Protein AF-A0A9Q8ZBP6-F1 (afdb_monomer)

Solvent-accessible surface area (backbone atoms only — not comparable to full-atom values): 23891 Å² total; per-residue (Å²): 131,89,77,89,81,87,88,83,84,91,75,92,78,80,91,76,84,79,80,87,76,82,74,85,82,90,76,85,66,72,58,62,65,51,47,57,57,50,50,58,61,52,55,64,67,67,64,70,80,72,80,71,87,78,86,87,75,87,77,88,74,91,75,89,80,80,88,88,80,91,82,89,82,82,83,81,88,80,81,90,80,90,80,84,87,80,84,79,86,76,86,84,82,83,89,84,88,78,81,91,85,80,90,79,85,74,82,80,81,85,78,82,85,76,85,79,85,76,89,71,87,77,82,76,79,82,75,80,67,84,52,56,56,62,66,93,54,66,68,51,62,69,72,76,53,54,44,70,64,35,43,58,23,74,45,71,38,59,26,33,42,32,42,71,93,47,71,44,66,77,24,31,42,42,40,44,15,20,54,15,56,48,51,23,52,52,38,64,78,36,34,71,57,48,68,46,74,51,92,59,72,83,62,62,65,68,48,52,39,43,56,54,37,52,49,44,49,50,35,22,71,32,84,63,48,68,63,60,75,76,61,96,44,71,64,58,40,50,48,41,55,41,51,26,51,73,33,56,31,50,79,44,38,45,64,56,50,51,53,50,46,52,45,35,60,75,50,87,74,52,74,67,56,51,51,48,50,49,72,61,44,83,53,95,80,41,66,60,58,54,41,35,39,48,34,54,29,50,34,54,76,67,66,66,54,94,53,60,70,62,51,52,54,52,33,67,78,33,58,67,59,42,53,52,26,52,60,42,39,54,55,48,53,52,52,52,48,54,51,49,55,51,52,50,51,51,52,49,52,52,49,54,50,52,51,50,53,50,46,67,76,37,54,67,61,48,53,52,53,54,49,52,52,54,54,54,63,73,75,105

Structure (mmCIF, N/CA/C/O backbone):
data_AF-A0A9Q8ZBP6-F1
#
_entry.id   AF-A0A9Q8ZBP6-F1
#
loop_
_atom_site.group_PDB
_atom_site.id
_atom_site.type_symbol
_atom_site.label_atom_id
_atom_site.label_alt_id
_atom_site.label_comp_id
_atom_site.label_asym_id
_atom_site.label_entity_id
_atom_site.label_seq_id
_atom_site.pdbx_PDB_ins_code
_atom_site.Cartn_x
_atom_site.Cartn_y
_atom_site.Cartn_z
_atom_site.occupancy
_atom_site.B_iso_or_equiv
_atom_site.auth_seq_id
_atom_site.auth_comp_id
_atom_site.auth_asym_id
_atom_site.auth_atom_id
_atom_site.pdbx_PDB_model_num
ATOM 1 N N . MET A 1 1 ? 41.625 -75.052 -13.061 1.00 50.16 1 MET A N 1
ATOM 2 C CA . MET A 1 1 ? 40.911 -73.951 -12.380 1.00 50.16 1 MET A CA 1
ATOM 3 C C . MET A 1 1 ? 39.817 -73.519 -13.349 1.00 50.16 1 MET A C 1
ATOM 5 O O . MET A 1 1 ? 40.158 -73.075 -14.431 1.00 50.16 1 MET A O 1
ATOM 9 N N . SER A 1 2 ? 38.579 -74.008 -13.202 1.00 38.69 2 SER A N 1
ATOM 10 C CA . SER A 1 2 ? 37.509 -73.368 -12.398 1.00 38.69 2 SER A CA 1
ATOM 11 C C . SER A 1 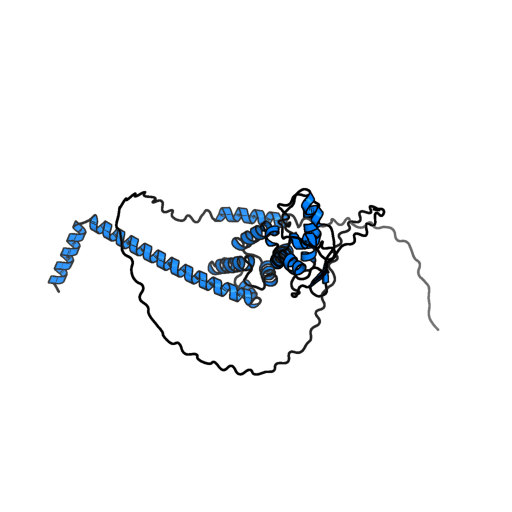2 ? 37.377 -71.894 -12.804 1.00 38.69 2 SER A C 1
ATOM 13 O O . SER A 1 2 ? 38.323 -71.161 -12.558 1.00 38.69 2 SER A O 1
ATOM 15 N N . THR A 1 3 ? 36.335 -71.371 -13.454 1.00 53.00 3 THR A N 1
ATOM 16 C CA . THR A 1 3 ? 34.908 -71.717 -13.664 1.00 53.00 3 THR A CA 1
ATOM 17 C C . THR A 1 3 ? 34.456 -71.039 -14.983 1.00 53.00 3 THR A C 1
ATOM 19 O O . THR A 1 3 ? 34.921 -69.942 -15.265 1.00 53.00 3 THR A O 1
ATOM 22 N N . ASN A 1 4 ? 33.748 -71.708 -15.908 1.00 41.00 4 ASN A N 1
ATOM 23 C CA . ASN A 1 4 ? 32.280 -71.671 -16.133 1.00 41.00 4 ASN A CA 1
ATOM 24 C C . ASN A 1 4 ? 31.641 -70.258 -16.127 1.00 41.00 4 ASN A C 1
ATOM 26 O O . ASN A 1 4 ? 31.905 -69.497 -15.210 1.00 41.00 4 ASN A O 1
ATOM 30 N N . ASN A 1 5 ? 30.697 -69.859 -16.990 1.00 34.94 5 ASN A N 1
ATOM 31 C CA . ASN A 1 5 ? 30.060 -70.434 -18.181 1.00 34.94 5 ASN A CA 1
ATOM 32 C C . ASN A 1 5 ? 29.098 -69.358 -18.763 1.00 34.94 5 ASN A C 1
ATOM 34 O O . ASN A 1 5 ? 28.427 -68.684 -17.989 1.00 34.94 5 ASN A O 1
ATOM 38 N N . THR A 1 6 ? 29.022 -69.281 -20.097 1.00 46.47 6 THR A N 1
ATOM 39 C CA . THR A 1 6 ? 27.926 -68.836 -21.008 1.00 46.47 6 THR A CA 1
ATOM 40 C C . THR A 1 6 ? 27.133 -67.511 -20.856 1.00 46.47 6 THR A C 1
ATOM 42 O O . THR A 1 6 ? 26.648 -67.180 -19.777 1.00 46.47 6 THR A O 1
ATOM 45 N N . PRO A 1 7 ? 26.845 -66.835 -21.998 1.00 50.81 7 PRO A N 1
ATOM 46 C CA . PRO A 1 7 ? 25.902 -65.722 -22.126 1.00 50.81 7 PRO A CA 1
ATOM 47 C C . PRO A 1 7 ? 24.468 -66.227 -22.358 1.00 50.81 7 PRO A C 1
ATOM 49 O O . PRO A 1 7 ? 24.269 -67.229 -23.047 1.00 50.81 7 PRO A O 1
ATOM 52 N N . ASN A 1 8 ? 23.468 -65.529 -21.811 1.00 42.66 8 ASN A N 1
ATOM 53 C CA . ASN A 1 8 ? 22.065 -65.892 -21.992 1.00 42.66 8 ASN A CA 1
ATOM 54 C C . ASN A 1 8 ? 21.344 -64.948 -22.960 1.00 42.66 8 ASN A C 1
ATOM 56 O O . ASN A 1 8 ? 21.582 -63.740 -22.987 1.00 42.66 8 ASN A O 1
ATOM 60 N N . ALA A 1 9 ? 20.497 -65.572 -23.769 1.00 38.78 9 ALA A N 1
ATOM 61 C CA . ALA A 1 9 ? 19.845 -65.053 -24.953 1.00 38.78 9 ALA A CA 1
ATOM 62 C C . ALA A 1 9 ? 18.778 -63.989 -24.654 1.00 38.78 9 ALA A C 1
ATOM 64 O O . ALA A 1 9 ? 18.033 -64.068 -23.679 1.00 38.78 9 ALA A O 1
ATOM 65 N N . PHE A 1 10 ? 18.687 -63.020 -25.563 1.00 42.31 10 PHE A N 1
ATOM 66 C CA . PHE A 1 10 ? 17.629 -62.022 -25.635 1.00 42.31 10 PHE A CA 1
ATOM 67 C C . PHE A 1 10 ? 16.440 -62.615 -26.406 1.00 42.31 10 PHE A C 1
ATOM 69 O O . PHE A 1 10 ? 16.572 -62.963 -27.579 1.00 42.31 10 PHE A O 1
ATOM 76 N N . VAL A 1 11 ? 15.294 -62.745 -25.738 1.00 50.97 11 VAL A N 1
ATOM 77 C CA . VAL A 1 11 ? 13.999 -63.112 -26.331 1.00 50.97 11 VAL A CA 1
ATOM 78 C C . VAL A 1 11 ? 13.114 -61.859 -26.322 1.00 50.97 11 VAL A C 1
ATOM 80 O O . VAL A 1 11 ? 13.022 -61.216 -25.274 1.00 50.97 11 VAL A O 1
ATOM 83 N N . PRO A 1 12 ? 12.461 -61.486 -27.438 1.00 49.25 12 PRO A N 1
ATOM 84 C CA . PRO A 1 12 ? 11.502 -60.389 -27.455 1.00 49.25 12 PRO A CA 1
ATOM 85 C C . PRO A 1 12 ? 10.175 -60.863 -26.850 1.00 49.25 12 PRO A C 1
ATOM 87 O O . PRO A 1 12 ? 9.547 -61.790 -27.355 1.00 49.25 12 PRO A O 1
ATOM 90 N N . GLY A 1 13 ? 9.784 -60.247 -25.734 1.00 43.94 13 GLY A N 1
ATOM 91 C CA . GLY A 1 13 ? 8.498 -60.468 -25.079 1.00 43.94 13 GLY A CA 1
ATOM 92 C C . GLY A 1 13 ? 7.430 -59.528 -25.628 1.00 43.94 13 GLY A C 1
ATOM 93 O O . GLY A 1 13 ? 7.632 -58.315 -25.681 1.00 43.94 13 GLY A O 1
ATOM 94 N N . ASP A 1 14 ? 6.317 -60.134 -26.028 1.00 39.00 14 ASP A N 1
ATOM 95 C CA . ASP A 1 14 ? 5.105 -59.525 -26.557 1.00 39.00 14 ASP A CA 1
ATOM 96 C C . ASP A 1 14 ? 4.492 -58.434 -25.672 1.00 39.00 14 ASP A C 1
ATOM 98 O O . ASP A 1 14 ? 4.567 -58.440 -24.441 1.00 39.00 14 ASP A O 1
ATOM 102 N N . GLY A 1 15 ? 3.845 -57.495 -26.362 1.00 50.19 15 GLY A N 1
ATOM 103 C CA . GLY A 1 15 ? 3.195 -56.325 -25.805 1.00 50.19 15 GLY A CA 1
ATOM 104 C C . GLY A 1 15 ? 2.081 -56.635 -24.808 1.00 50.19 15 GLY A C 1
ATOM 105 O O . GLY A 1 15 ? 1.162 -57.411 -25.064 1.00 50.19 15 GLY A O 1
ATOM 106 N N . VAL A 1 16 ? 2.118 -55.898 -23.701 1.00 46.97 16 VAL A N 1
ATOM 107 C CA . VAL A 1 16 ? 0.971 -55.667 -22.828 1.00 46.97 16 VAL A CA 1
ATOM 108 C C . VAL A 1 16 ? 0.715 -54.165 -22.817 1.00 46.97 16 VAL A C 1
ATOM 110 O O . VAL A 1 16 ? 1.587 -53.366 -22.477 1.00 46.97 16 VAL A O 1
ATOM 113 N N . ALA A 1 17 ? -0.484 -53.791 -23.258 1.00 49.69 17 ALA A N 1
ATOM 114 C CA . ALA A 1 17 ? -0.964 -52.421 -23.292 1.00 49.69 17 ALA A CA 1
ATOM 115 C C . ALA A 1 17 ? -0.986 -51.804 -21.878 1.00 49.69 17 ALA A C 1
ATOM 117 O O . ALA A 1 17 ? -1.470 -52.451 -20.944 1.00 49.69 17 ALA A O 1
ATOM 118 N N . PRO A 1 18 ? -0.516 -50.557 -21.696 1.00 50.72 18 PRO A N 1
ATOM 119 C CA . PRO A 1 18 ? -0.657 -49.864 -20.426 1.00 50.72 18 PRO A CA 1
ATOM 120 C C . PRO A 1 18 ? -2.113 -49.410 -20.207 1.00 50.72 18 PRO A C 1
ATOM 122 O O . PRO A 1 18 ? -2.798 -49.024 -21.161 1.00 50.72 18 PRO A O 1
ATOM 125 N N . PRO A 1 19 ? -2.599 -49.427 -18.955 1.00 47.34 19 PRO A N 1
ATOM 126 C CA . PRO A 1 19 ? -3.931 -48.954 -18.618 1.00 47.34 19 PRO A CA 1
ATOM 127 C C . PRO A 1 19 ? -4.022 -47.440 -18.823 1.00 47.34 19 PRO A C 1
ATOM 129 O O . PRO A 1 19 ? -3.127 -46.681 -18.448 1.00 47.34 19 PRO A O 1
ATOM 132 N N . GLN A 1 20 ? -5.136 -47.006 -19.409 1.00 43.81 20 GLN A N 1
ATOM 133 C CA . GLN A 1 20 ? -5.510 -45.603 -19.526 1.00 43.81 20 GLN A CA 1
ATOM 134 C C . GLN A 1 20 ? -5.638 -44.984 -18.126 1.00 43.81 20 GLN A C 1
ATOM 136 O O . GLN A 1 20 ? -6.633 -45.176 -17.430 1.00 43.81 20 GLN A O 1
ATOM 141 N N . GLY A 1 21 ? -4.610 -44.241 -17.716 1.00 38.22 21 GLY A N 1
ATOM 142 C CA . GLY A 1 21 ? -4.649 -43.375 -16.546 1.00 38.22 21 GLY A CA 1
ATOM 143 C C . GLY A 1 21 ? -5.455 -42.120 -16.863 1.00 38.22 21 GLY A C 1
ATOM 144 O O . GLY A 1 21 ? -5.022 -41.273 -17.641 1.00 38.22 21 GLY A O 1
ATOM 145 N N . GLN A 1 22 ? -6.637 -42.015 -16.261 1.00 44.16 22 GLN A N 1
ATOM 146 C CA . GLN A 1 22 ? -7.421 -40.787 -16.203 1.00 44.16 22 GLN A CA 1
ATOM 147 C C . GLN A 1 22 ? -6.601 -39.709 -15.481 1.00 44.16 22 GLN A C 1
ATOM 149 O O . GLN A 1 22 ? -6.280 -39.846 -14.301 1.00 44.16 22 GLN A O 1
ATOM 154 N N . GLY A 1 23 ? -6.232 -38.655 -16.208 1.00 38.75 23 GLY A N 1
ATOM 155 C CA . GLY A 1 23 ? -5.525 -37.506 -15.652 1.00 38.75 23 GLY A CA 1
ATOM 156 C C . GLY A 1 23 ? -6.420 -36.714 -14.688 1.00 38.75 23 GLY A C 1
ATOM 157 O O . GLY A 1 23 ? -7.595 -36.493 -14.997 1.00 38.75 23 GLY A O 1
ATOM 158 N N . PRO A 1 24 ? -5.906 -36.270 -13.527 1.00 46.50 24 PRO A N 1
ATOM 159 C CA . PRO A 1 24 ? -6.645 -35.376 -12.653 1.00 46.50 24 PRO A CA 1
ATOM 160 C C . PRO A 1 24 ? -6.756 -33.995 -13.306 1.00 46.50 24 PRO A C 1
ATOM 162 O O . PRO A 1 24 ? -5.766 -33.379 -13.696 1.00 46.50 24 PRO A O 1
ATOM 165 N N . GLY A 1 25 ? -8.002 -33.542 -13.437 1.00 42.25 25 GLY A N 1
ATOM 166 C CA . GLY A 1 25 ? -8.377 -32.270 -14.033 1.00 42.25 25 GLY A CA 1
ATOM 167 C C . GLY A 1 25 ? -7.747 -31.077 -13.321 1.00 42.25 25 GLY A C 1
ATOM 168 O O . GLY A 1 25 ? -7.976 -30.818 -12.140 1.00 42.25 25 GLY A O 1
ATOM 169 N N . GLU A 1 26 ? -7.000 -30.308 -14.097 1.00 49.03 26 GLU A N 1
ATOM 170 C CA . GLU A 1 26 ? -6.445 -29.020 -13.728 1.00 49.03 26 GLU A CA 1
ATOM 171 C C . GLU A 1 26 ? -7.551 -27.953 -13.824 1.00 49.03 26 GLU A C 1
ATOM 173 O O . GLU A 1 26 ? -7.734 -27.264 -14.825 1.00 49.03 26 GLU A O 1
ATOM 178 N N . THR A 1 27 ? -8.365 -27.844 -12.772 1.00 51.00 27 THR A N 1
ATOM 179 C CA . THR A 1 27 ? -9.354 -26.764 -12.616 1.00 51.00 27 THR A CA 1
ATOM 180 C C . THR A 1 27 ? -9.261 -26.138 -11.227 1.00 51.00 27 THR A C 1
ATOM 182 O O . THR A 1 27 ? -10.227 -26.137 -10.467 1.00 51.00 27 THR A O 1
ATOM 185 N N . VAL A 1 28 ? -8.101 -25.578 -10.870 1.00 48.50 28 VAL A N 1
ATOM 186 C CA . VAL A 1 28 ? -7.913 -24.840 -9.604 1.00 48.50 28 VAL A CA 1
ATOM 187 C C . VAL A 1 28 ? -7.303 -23.462 -9.864 1.00 48.50 28 VAL A C 1
ATOM 189 O O . VAL A 1 28 ? -6.223 -23.133 -9.407 1.00 48.50 28 VAL A O 1
ATOM 192 N N . SER A 1 29 ? -8.009 -22.621 -10.620 1.00 55.12 29 SER A N 1
ATOM 193 C CA . SER A 1 29 ? -7.663 -21.186 -10.700 1.00 55.12 29 SER A CA 1
ATOM 194 C C . SER A 1 29 ? -8.897 -20.276 -10.793 1.00 55.12 29 SER A C 1
ATOM 196 O O . SER A 1 29 ? -8.942 -19.194 -10.213 1.00 55.12 29 SER A O 1
ATOM 198 N N . LYS A 1 30 ? -10.014 -20.758 -11.360 1.00 47.53 30 LYS A N 1
ATOM 199 C CA . LYS A 1 30 ? -11.288 -20.006 -11.370 1.00 47.53 30 LYS A CA 1
ATOM 200 C C . LYS A 1 30 ? -12.049 -20.030 -10.028 1.00 47.53 30 LYS A C 1
ATOM 202 O O . LYS A 1 30 ? -12.939 -19.209 -9.816 1.00 47.53 30 LYS A O 1
ATOM 207 N N . SER A 1 31 ? -11.694 -20.930 -9.103 1.00 50.94 31 SER A N 1
ATOM 208 C CA . SER A 1 31 ? -12.425 -21.137 -7.838 1.00 50.94 31 SER A CA 1
ATOM 209 C C . SER A 1 31 ? -12.076 -20.111 -6.746 1.00 50.94 31 SER A C 1
ATOM 211 O O . SER A 1 31 ? -12.961 -19.696 -5.999 1.00 50.94 31 SER A O 1
ATOM 213 N N . GLN A 1 32 ? -10.835 -19.608 -6.686 1.00 54.25 32 GLN A N 1
ATOM 214 C CA . GLN A 1 32 ? -10.456 -18.577 -5.706 1.00 54.25 32 GLN A CA 1
ATOM 215 C C . GLN A 1 32 ? -11.082 -17.211 -6.042 1.00 54.25 32 GLN A C 1
ATOM 217 O O . GLN A 1 32 ? -11.765 -16.638 -5.192 1.00 54.25 32 GLN A O 1
ATOM 222 N N . LYS A 1 33 ? -11.027 -16.750 -7.305 1.00 55.41 33 LYS A N 1
ATOM 223 C CA . LYS A 1 33 ? -11.730 -15.521 -7.750 1.00 55.41 33 LYS A CA 1
ATOM 224 C C . LYS A 1 33 ? -13.254 -15.586 -7.541 1.00 55.41 33 LYS A C 1
ATOM 226 O O . LYS A 1 33 ? -13.875 -14.587 -7.172 1.00 55.41 33 LYS A O 1
ATOM 231 N N . ALA A 1 34 ? -13.873 -16.761 -7.709 1.00 54.28 34 ALA A N 1
ATOM 232 C CA . ALA A 1 34 ? -15.298 -16.953 -7.423 1.00 54.28 34 ALA A CA 1
ATOM 233 C C . ALA A 1 34 ? -15.615 -16.952 -5.914 1.00 54.28 34 ALA A C 1
ATOM 235 O O . ALA A 1 34 ? -16.666 -16.446 -5.515 1.00 54.28 34 ALA A O 1
ATOM 236 N N . ARG A 1 35 ? -14.713 -17.465 -5.064 1.00 55.59 35 ARG A N 1
ATOM 237 C CA . ARG A 1 35 ? -14.865 -17.455 -3.599 1.00 55.59 35 ARG A CA 1
ATOM 238 C C . ARG A 1 35 ? -14.760 -16.044 -3.012 1.00 55.59 35 ARG A C 1
ATOM 240 O O . ARG A 1 35 ? -15.611 -15.697 -2.195 1.00 55.59 35 ARG A O 1
ATOM 247 N N . HIS A 1 36 ? -13.846 -15.199 -3.495 1.00 57.47 36 HIS A N 1
ATOM 248 C CA . HIS A 1 36 ? -13.751 -13.804 -3.032 1.00 57.47 36 HIS A CA 1
ATOM 249 C C . HIS A 1 36 ? -14.981 -12.963 -3.428 1.00 57.47 36 HIS A C 1
ATOM 251 O O . HIS A 1 36 ? -15.524 -12.239 -2.592 1.00 57.47 36 HIS A O 1
ATOM 257 N N . ARG A 1 37 ? -15.539 -13.143 -4.639 1.00 57.62 37 ARG A N 1
ATOM 258 C CA . ARG A 1 37 ? -16.813 -12.492 -5.025 1.00 57.62 37 ARG A CA 1
ATOM 259 C C . ARG A 1 37 ? -18.026 -12.990 -4.225 1.00 57.62 37 ARG A C 1
ATOM 261 O O . ARG A 1 37 ? -18.941 -12.210 -3.962 1.00 57.62 37 ARG A O 1
ATOM 268 N N . LYS A 1 38 ? -18.061 -14.268 -3.820 1.00 54.38 38 LYS A N 1
ATOM 269 C CA . LYS A 1 38 ? -19.171 -14.832 -3.023 1.00 54.38 38 LYS A CA 1
ATOM 270 C C . LYS A 1 38 ? -19.095 -14.438 -1.541 1.00 54.38 38 LYS A C 1
ATOM 272 O O . LYS A 1 38 ? -20.142 -14.259 -0.923 1.00 54.38 38 LYS A O 1
ATOM 277 N N . ALA A 1 39 ? -17.894 -14.256 -0.990 1.00 52.53 39 ALA A N 1
ATOM 278 C CA . ALA A 1 39 ? -17.697 -13.763 0.375 1.00 52.53 39 ALA A CA 1
ATOM 279 C C . ALA A 1 39 ? -18.142 -12.295 0.528 1.00 52.53 39 ALA A C 1
ATOM 281 O O . ALA A 1 39 ? -18.839 -11.978 1.490 1.00 52.53 39 ALA A O 1
ATOM 282 N N . ALA A 1 40 ? -17.861 -11.438 -0.463 1.00 52.91 40 ALA A N 1
ATOM 283 C CA . ALA A 1 40 ? -18.321 -10.046 -0.469 1.00 52.91 40 ALA A CA 1
ATOM 284 C C . ALA A 1 40 ? -19.861 -9.930 -0.473 1.00 52.91 40 ALA A C 1
ATOM 286 O O . ALA A 1 40 ? -20.426 -9.201 0.337 1.00 52.91 40 ALA A O 1
ATOM 287 N N . LYS A 1 41 ? -20.560 -10.732 -1.295 1.00 54.56 41 LYS A N 1
ATOM 288 C CA . LYS A 1 41 ? -22.038 -10.760 -1.309 1.00 54.56 41 LYS A CA 1
ATOM 289 C C . LYS A 1 41 ? -22.667 -11.355 -0.043 1.00 54.56 41 LYS A C 1
ATOM 291 O O . LYS A 1 41 ? -23.788 -10.999 0.300 1.00 54.56 41 LYS A O 1
ATOM 296 N N . LYS A 1 42 ? -21.983 -12.272 0.654 1.00 52.69 42 LYS A N 1
ATOM 297 C CA . LYS A 1 42 ? -22.499 -12.863 1.903 1.00 52.69 42 LYS A CA 1
ATOM 298 C C . LYS A 1 42 ? -22.308 -11.930 3.107 1.00 52.69 42 LYS A C 1
ATOM 300 O O . LYS A 1 42 ? -23.133 -11.957 4.015 1.00 52.69 42 LYS A O 1
ATOM 305 N N . ALA A 1 43 ? -21.277 -11.083 3.096 1.00 50.66 43 ALA A N 1
ATOM 306 C CA . ALA A 1 43 ? -21.063 -10.067 4.125 1.00 50.66 43 ALA A CA 1
ATOM 307 C C . ALA A 1 43 ? -22.101 -8.925 4.067 1.00 50.66 43 ALA A C 1
ATOM 309 O O . ALA A 1 43 ? -22.505 -8.430 5.115 1.00 50.66 43 ALA A O 1
ATOM 310 N N . GLU A 1 44 ? -22.608 -8.567 2.880 1.00 50.41 44 GLU A N 1
ATOM 311 C CA . GLU A 1 44 ? -23.711 -7.594 2.745 1.00 50.41 44 GLU A CA 1
ATOM 312 C C . GLU A 1 44 ? -25.044 -8.107 3.319 1.00 50.41 44 GLU A C 1
ATOM 314 O O . GLU A 1 44 ? -25.827 -7.319 3.841 1.00 50.41 44 GLU A O 1
ATOM 319 N N . GLY A 1 45 ? -25.292 -9.423 3.300 1.00 44.38 45 GLY A N 1
ATOM 320 C CA . GLY A 1 45 ? -26.528 -10.013 3.833 1.00 44.38 45 GLY A CA 1
ATOM 321 C C . GLY A 1 45 ? -26.586 -10.134 5.362 1.00 44.38 45 GLY A C 1
ATOM 322 O O . GLY A 1 45 ? -27.674 -10.218 5.919 1.00 44.38 45 GLY A O 1
ATOM 323 N N . LEU A 1 46 ? -25.440 -10.129 6.053 1.00 47.19 46 LEU A N 1
ATOM 324 C CA . L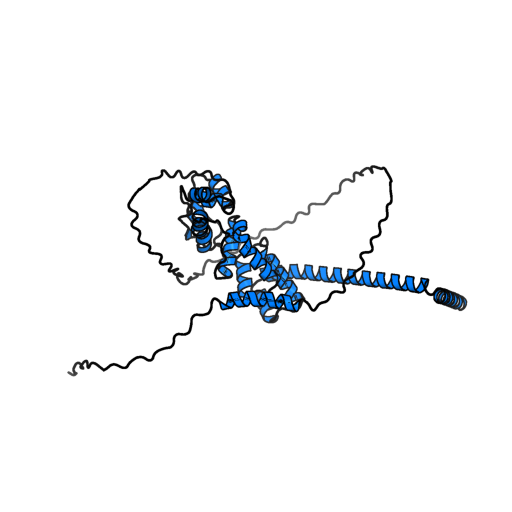EU A 1 46 ? -25.356 -10.279 7.518 1.00 47.19 46 LEU A CA 1
ATOM 325 C C . LEU A 1 46 ? -25.236 -8.944 8.272 1.00 47.19 46 LEU A C 1
ATOM 327 O O . LEU A 1 46 ? -25.325 -8.925 9.496 1.00 47.19 46 LEU A O 1
ATOM 331 N N . ALA A 1 47 ? -25.073 -7.826 7.560 1.00 44.62 47 ALA A N 1
ATOM 332 C CA . ALA A 1 47 ? -25.060 -6.486 8.150 1.00 44.62 47 ALA A CA 1
ATOM 333 C C . ALA A 1 47 ? -26.463 -5.854 8.280 1.00 44.62 47 ALA A C 1
ATOM 335 O O . ALA A 1 47 ? -26.584 -4.766 8.838 1.00 44.62 47 ALA A O 1
ATOM 336 N N . ALA A 1 48 ? -27.516 -6.520 7.792 1.00 46.78 48 ALA A N 1
ATOM 337 C CA . ALA A 1 48 ? -28.882 -5.990 7.789 1.00 46.78 48 ALA A CA 1
ATOM 338 C C . ALA A 1 48 ? -29.659 -6.192 9.110 1.00 46.78 48 ALA A C 1
ATOM 340 O O . ALA A 1 48 ? -30.713 -5.587 9.270 1.00 46.78 48 ALA A O 1
ATOM 341 N N . ASP A 1 49 ? -29.143 -6.976 10.068 1.00 42.25 49 ASP A N 1
ATOM 342 C CA . ASP A 1 49 ? -29.885 -7.371 11.286 1.00 42.25 49 ASP A CA 1
ATOM 343 C C . ASP A 1 49 ? -29.437 -6.676 12.586 1.00 42.25 49 ASP A C 1
ATOM 345 O O . ASP A 1 49 ? -29.860 -7.034 13.685 1.00 42.25 49 ASP A O 1
ATOM 349 N N . VAL A 1 50 ? -28.615 -5.627 12.493 1.00 47.97 50 VAL A N 1
ATOM 350 C CA . VAL A 1 50 ? -28.354 -4.725 13.628 1.00 47.97 50 VAL A CA 1
ATOM 351 C C . VAL A 1 50 ? -29.013 -3.387 13.328 1.00 47.97 50 VAL A C 1
ATOM 353 O O . VAL A 1 50 ? -28.364 -2.416 12.948 1.00 47.97 50 VAL A O 1
ATOM 356 N N . ALA A 1 51 ? -30.337 -3.365 13.472 1.00 40.56 51 ALA A N 1
ATOM 357 C CA . ALA A 1 51 ? -31.130 -2.148 13.443 1.00 40.56 51 ALA A CA 1
ATOM 358 C C . ALA A 1 51 ? -30.695 -1.224 14.595 1.00 40.56 51 ALA A C 1
ATOM 360 O O . ALA A 1 51 ? -31.009 -1.451 15.766 1.00 40.56 51 ALA A O 1
ATOM 361 N N . GLU A 1 52 ? -29.935 -0.181 14.261 1.00 50.28 52 GLU A N 1
ATOM 362 C CA . GLU A 1 52 ? -29.765 0.981 15.125 1.00 50.28 52 GLU A CA 1
ATOM 363 C C . GLU A 1 52 ? -31.121 1.702 15.263 1.00 50.28 52 GLU A C 1
ATOM 365 O O . GLU A 1 52 ? -31.839 1.844 14.270 1.00 50.28 52 GLU A O 1
ATOM 370 N N . PRO A 1 53 ? -31.512 2.173 16.461 1.00 47.19 53 PRO A N 1
ATOM 371 C CA . PRO A 1 53 ? -32.688 3.020 16.594 1.00 47.19 53 PRO A CA 1
ATOM 372 C C . PRO A 1 53 ? -32.411 4.359 15.901 1.00 47.19 53 PRO A C 1
ATOM 374 O O . PRO A 1 53 ? -31.612 5.164 16.379 1.00 47.19 53 PRO A O 1
ATOM 377 N N . GLY A 1 54 ? -33.053 4.567 14.751 1.00 39.03 54 GLY A N 1
ATOM 378 C CA . GLY A 1 54 ? -33.035 5.827 14.019 1.00 39.03 54 GLY A CA 1
ATOM 379 C C . GLY A 1 54 ? -33.771 6.919 14.794 1.00 39.03 54 GLY A C 1
ATOM 380 O O . GLY A 1 54 ? -34.991 6.870 14.938 1.00 39.03 54 GLY A O 1
ATOM 381 N N . ASP A 1 55 ? -33.021 7.912 15.272 1.00 42.72 55 ASP A N 1
ATOM 382 C CA . ASP A 1 55 ? -33.543 9.196 15.743 1.00 42.72 55 ASP A CA 1
ATOM 383 C C . ASP A 1 55 ? -34.010 10.009 14.515 1.00 42.72 55 ASP A C 1
ATOM 385 O O . ASP A 1 55 ? -33.238 10.738 13.892 1.00 42.72 55 ASP A O 1
ATOM 389 N N . ASN A 1 56 ? -35.285 9.862 14.146 1.00 47.50 56 ASN A N 1
ATOM 390 C CA . ASN A 1 56 ? -35.984 10.790 13.256 1.00 47.50 56 ASN A CA 1
ATOM 391 C C . ASN A 1 56 ? -36.536 11.948 14.100 1.00 47.50 56 ASN A C 1
ATOM 393 O O . ASN A 1 56 ? -37.659 11.875 14.590 1.00 47.50 56 ASN A O 1
ATOM 397 N N . ASP A 1 57 ? -35.761 13.019 14.261 1.00 44.69 57 ASP A N 1
ATOM 398 C CA . ASP A 1 57 ? -36.297 14.309 14.712 1.00 44.69 57 ASP A CA 1
ATOM 399 C C . ASP A 1 57 ? -35.553 15.462 14.024 1.00 44.69 57 ASP A C 1
ATOM 401 O O . ASP A 1 57 ? -34.630 16.073 14.559 1.00 44.69 57 ASP A O 1
ATOM 405 N N . THR A 1 58 ? -35.922 15.720 12.765 1.00 42.56 58 THR A N 1
ATOM 406 C CA . THR A 1 58 ? -35.514 16.936 12.047 1.00 42.56 58 THR A CA 1
ATOM 407 C C . THR A 1 58 ? -36.629 17.970 12.172 1.00 42.56 58 THR A C 1
ATOM 409 O O . THR A 1 58 ? -37.359 18.255 11.225 1.00 42.56 58 THR A O 1
ATOM 412 N N . GLY A 1 59 ? -36.774 18.528 13.373 1.00 44.09 59 GLY A N 1
ATOM 413 C CA . GLY A 1 59 ? -37.559 19.732 13.609 1.00 44.09 59 GLY A CA 1
ATOM 414 C C . GLY A 1 59 ? -36.818 20.965 13.094 1.00 44.09 59 GLY A C 1
ATOM 415 O O . GLY A 1 59 ? -35.905 21.476 13.742 1.00 44.09 59 GLY A O 1
ATOM 416 N N . GLN A 1 60 ? -37.223 21.465 11.925 1.00 48.28 60 GLN A N 1
ATOM 417 C CA . GLN A 1 60 ? -36.878 22.805 11.456 1.00 48.28 60 GLN A CA 1
ATOM 418 C C . GLN A 1 60 ? -37.351 23.846 12.481 1.00 48.28 60 GLN A C 1
ATOM 420 O O . GLN A 1 60 ? -38.548 24.084 12.632 1.00 48.28 60 GLN A O 1
ATOM 425 N N . LYS A 1 61 ? -36.412 24.517 13.152 1.00 50.12 61 LYS A N 1
ATOM 426 C CA . LYS A 1 61 ? -36.685 25.764 13.874 1.00 50.12 61 LYS A CA 1
ATOM 427 C C . LYS A 1 61 ? -35.768 26.855 13.339 1.00 50.12 61 LYS A C 1
ATOM 429 O O . LYS A 1 61 ? -34.614 26.984 13.735 1.00 50.12 61 LYS A O 1
ATOM 434 N N . GLN A 1 62 ? -36.308 27.628 12.400 1.00 50.97 62 GLN A N 1
ATOM 435 C CA . GLN A 1 62 ? -35.812 28.960 12.087 1.00 50.97 62 GLN A CA 1
ATOM 436 C C . GLN A 1 62 ? -35.993 29.831 13.334 1.00 50.97 62 GLN A C 1
ATOM 438 O O . GLN A 1 62 ? -37.116 30.037 13.787 1.00 50.97 62 GLN A O 1
ATOM 443 N N . MET A 1 63 ? -34.903 30.371 13.874 1.00 49.38 63 MET A N 1
ATOM 444 C CA . MET A 1 63 ? -34.967 31.601 14.654 1.00 49.38 63 MET A CA 1
ATOM 445 C C . MET A 1 63 ? -33.922 32.573 14.132 1.00 49.38 63 MET A C 1
ATOM 447 O O . MET A 1 63 ? -32.718 32.332 14.171 1.00 49.38 63 MET A O 1
ATOM 451 N N . GLN A 1 64 ? -34.453 33.671 13.610 1.00 48.81 64 GLN A N 1
ATOM 452 C CA . GLN A 1 64 ? -33.767 34.924 13.381 1.00 48.81 64 GLN A CA 1
ATOM 453 C C . GLN A 1 64 ? -33.411 35.532 14.741 1.00 48.81 64 GLN A C 1
ATOM 455 O O . GLN A 1 64 ? -34.293 35.692 15.580 1.00 48.81 64 GLN A O 1
ATOM 460 N N . THR A 1 65 ? -32.164 35.954 14.924 1.00 44.78 65 THR A N 1
ATOM 461 C CA . THR A 1 65 ? -31.846 37.063 15.831 1.00 44.78 65 THR A CA 1
ATOM 462 C C . THR A 1 65 ? -30.732 37.898 15.227 1.00 44.78 65 THR A C 1
ATOM 464 O O . THR A 1 65 ? -29.658 37.399 14.890 1.00 44.78 65 THR A O 1
ATOM 467 N N . ALA A 1 66 ? -31.048 39.176 15.068 1.00 44.84 66 ALA A N 1
ATOM 468 C CA . ALA A 1 66 ? -30.193 40.233 14.578 1.00 44.84 66 ALA A CA 1
ATOM 469 C C . ALA A 1 66 ? -29.139 40.662 15.614 1.00 44.84 66 ALA A C 1
ATOM 471 O O . ALA A 1 66 ? -29.374 40.597 16.815 1.00 44.84 66 ALA A O 1
ATOM 472 N N . GLY A 1 67 ? -28.025 41.183 15.094 1.00 41.47 67 GLY A N 1
ATOM 473 C CA . GLY A 1 67 ? -27.351 42.389 15.582 1.00 41.47 67 GLY A CA 1
ATOM 474 C C . GLY A 1 67 ? -26.751 42.390 16.990 1.00 41.47 67 GLY A C 1
ATOM 475 O O . GLY A 1 67 ? -27.448 42.622 17.971 1.00 41.47 67 GLY A O 1
ATOM 476 N N . SER A 1 68 ? -25.419 42.363 17.073 1.00 42.34 68 SER A N 1
ATOM 477 C CA . SER A 1 68 ? -24.691 43.314 17.926 1.00 42.34 68 SER A CA 1
ATOM 478 C C . SER A 1 68 ? -23.221 43.416 17.550 1.00 42.34 68 SER A C 1
ATOM 480 O O . SER A 1 68 ? -22.558 42.442 17.203 1.00 42.34 68 SER A O 1
ATOM 482 N N . ALA A 1 69 ? -22.759 44.657 17.589 1.00 42.81 69 ALA A N 1
ATOM 483 C CA . ALA A 1 69 ? -21.481 45.138 17.119 1.00 42.81 69 ALA A CA 1
ATOM 484 C C . ALA A 1 69 ? -20.423 45.182 18.240 1.00 42.81 69 ALA A C 1
ATOM 486 O O . ALA A 1 69 ? -20.757 45.279 19.416 1.00 42.81 69 ALA A O 1
ATOM 487 N N . LEU A 1 70 ? -19.156 45.231 17.807 1.00 39.97 70 LEU A N 1
ATOM 488 C CA . LEU A 1 70 ? -17.983 45.831 18.466 1.00 39.97 70 LEU A CA 1
ATOM 489 C C . LEU A 1 70 ? -17.502 45.252 19.815 1.00 39.97 70 LEU A C 1
ATOM 491 O O . LEU A 1 70 ? -18.075 45.516 20.867 1.00 39.97 70 LEU A O 1
ATOM 495 N N . LYS A 1 71 ? -16.291 44.670 19.798 1.00 41.19 71 LYS A N 1
ATOM 496 C CA . LYS A 1 71 ? -15.087 45.241 20.452 1.00 41.19 71 LYS A CA 1
ATOM 497 C C . LYS A 1 71 ? -13.821 44.415 20.137 1.00 41.19 71 LYS A C 1
ATOM 499 O O . LYS A 1 71 ? -13.892 43.189 20.142 1.00 41.19 71 LYS A O 1
ATOM 504 N N . PRO A 1 72 ? -12.661 45.057 19.893 1.00 48.53 72 PRO A N 1
ATOM 505 C CA . PRO A 1 72 ? -11.372 44.380 19.786 1.00 48.53 72 PRO A CA 1
ATOM 506 C C . PRO A 1 72 ? -10.735 44.218 21.175 1.00 48.53 72 PRO A C 1
ATOM 508 O O . PRO A 1 72 ? -10.491 45.202 21.874 1.00 48.53 72 PRO A O 1
ATOM 511 N N . THR A 1 73 ? -10.452 42.978 21.571 1.00 44.09 73 THR A N 1
ATOM 512 C CA . THR A 1 73 ? -9.768 42.670 22.835 1.00 44.09 73 THR A CA 1
ATOM 513 C C . THR A 1 73 ? -8.264 42.549 22.602 1.00 44.09 73 THR A C 1
ATOM 515 O O . THR A 1 73 ? -7.800 41.754 21.784 1.00 44.09 73 THR A O 1
ATOM 518 N N . GLN A 1 74 ? -7.516 43.373 23.335 1.00 39.91 74 GLN A N 1
ATOM 519 C CA . GLN A 1 74 ? -6.059 43.395 23.424 1.00 39.91 74 GLN A CA 1
ATOM 520 C C . GLN A 1 74 ? -5.503 42.051 23.928 1.00 39.91 74 GLN A C 1
ATOM 522 O O . GLN A 1 74 ? -6.025 41.464 24.875 1.00 39.91 74 GLN A O 1
ATOM 527 N N . LYS A 1 75 ? -4.410 41.589 23.309 1.00 49.12 75 LYS A N 1
ATOM 528 C CA . LYS A 1 75 ? -3.582 40.476 23.798 1.00 49.12 75 LYS A CA 1
ATOM 529 C C . LYS A 1 75 ? -2.681 40.960 24.943 1.00 49.12 75 LYS A C 1
ATOM 531 O O . LYS A 1 75 ? -1.940 41.919 24.723 1.00 49.12 75 LYS A O 1
ATOM 536 N N . PRO A 1 76 ? -2.649 40.285 26.102 1.00 48.47 76 PRO A N 1
ATOM 537 C CA . PRO A 1 76 ? -1.584 40.473 27.072 1.00 48.47 76 PRO A CA 1
ATOM 538 C C . PRO A 1 76 ? -0.336 39.679 26.666 1.00 48.47 76 PRO A C 1
ATOM 540 O O . PRO A 1 76 ? -0.399 38.506 26.291 1.00 48.47 76 PRO A O 1
ATOM 543 N N . GLN A 1 77 ? 0.805 40.360 26.749 1.00 47.16 77 GLN A N 1
ATOM 544 C CA . GLN A 1 77 ? 2.135 39.770 26.798 1.00 47.16 77 GLN A CA 1
ATOM 545 C C . GLN A 1 77 ? 2.292 39.030 28.132 1.00 47.16 77 GLN A C 1
ATOM 547 O O . GLN A 1 77 ? 2.128 39.633 29.189 1.00 47.16 77 GLN A O 1
ATOM 552 N N . HIS A 1 78 ? 2.653 37.748 28.088 1.00 45.91 78 HIS A N 1
ATOM 553 C CA . HIS A 1 78 ? 3.239 37.056 29.232 1.00 45.91 78 HIS A CA 1
ATOM 554 C C . HIS A 1 78 ? 4.583 36.466 28.829 1.00 45.91 78 HIS A C 1
ATOM 556 O O . HIS A 1 78 ? 4.700 35.743 27.840 1.00 45.91 78 HIS A O 1
ATOM 562 N N . GLY A 1 79 ? 5.595 36.870 29.590 1.00 34.84 79 GLY A N 1
ATOM 563 C CA . GLY A 1 79 ? 6.969 36.451 29.444 1.00 34.84 79 GLY A CA 1
ATOM 564 C C . GLY A 1 79 ? 7.275 35.098 30.079 1.00 34.84 79 GLY A C 1
ATOM 565 O O . GLY A 1 79 ? 6.590 34.618 30.975 1.00 34.84 79 GLY A O 1
ATOM 566 N N . ASN A 1 80 ? 8.367 34.542 29.568 1.00 39.38 80 ASN A N 1
ATOM 567 C CA . ASN A 1 80 ? 9.543 34.086 30.300 1.00 39.38 80 ASN A CA 1
ATOM 568 C C . ASN A 1 80 ? 9.349 33.191 31.541 1.00 39.38 80 ASN A C 1
ATOM 570 O O . ASN A 1 80 ? 9.152 33.658 32.658 1.00 39.38 80 ASN A O 1
ATOM 574 N N . SER A 1 81 ? 9.560 31.895 31.336 1.00 38.97 81 SER A N 1
ATOM 575 C CA . SER A 1 81 ? 10.236 30.964 32.255 1.00 38.97 81 SER A CA 1
ATOM 576 C C . SER A 1 81 ? 10.683 29.793 31.366 1.00 38.97 81 SER A C 1
ATOM 578 O O . SER A 1 81 ? 9.884 29.237 30.626 1.00 38.97 81 SER A O 1
ATOM 580 N N . GLY A 1 82 ? 11.971 29.513 31.181 1.00 38.38 82 GLY A N 1
ATOM 581 C CA . GLY A 1 82 ? 12.927 29.203 32.235 1.00 38.38 82 GLY A CA 1
ATOM 582 C C . GLY A 1 82 ? 12.803 27.713 32.549 1.00 38.38 82 GLY A C 1
ATOM 583 O O . GLY A 1 82 ? 12.290 27.368 33.605 1.00 38.38 82 GLY A O 1
ATOM 584 N N . VAL A 1 83 ? 13.192 26.843 31.608 1.00 39.91 83 VAL A N 1
ATOM 585 C CA . VAL A 1 83 ? 13.238 25.392 31.834 1.00 39.91 83 VAL A CA 1
ATOM 586 C C . VAL A 1 83 ? 14.660 24.909 31.607 1.00 39.91 83 VAL A C 1
ATOM 588 O O . VAL A 1 83 ? 15.229 25.051 30.526 1.00 39.91 83 VAL A O 1
ATOM 591 N N . SER A 1 84 ? 15.202 24.401 32.705 1.00 38.69 84 SER A N 1
ATOM 592 C CA . SER A 1 84 ? 16.527 23.854 32.916 1.00 38.69 84 SER A CA 1
ATOM 593 C C . SER A 1 84 ? 16.886 22.758 31.918 1.00 38.69 84 SER A C 1
ATOM 595 O O . SER A 1 84 ? 16.133 21.812 31.699 1.00 38.69 84 SER A O 1
ATOM 597 N N . SER A 1 85 ? 18.083 22.880 31.356 1.00 37.44 85 SER A N 1
ATOM 598 C CA . SER A 1 85 ? 18.790 21.826 30.643 1.00 37.44 85 SER A CA 1
ATOM 599 C C . SER A 1 85 ? 19.392 20.845 31.654 1.00 37.44 85 SER A C 1
ATOM 601 O O . SER A 1 85 ? 20.432 21.134 32.245 1.00 37.44 85 SER A O 1
ATOM 603 N N . GLU A 1 86 ? 18.743 19.699 31.857 1.00 37.94 86 GLU A N 1
ATOM 604 C CA . GLU A 1 86 ? 19.374 18.532 32.477 1.00 37.94 86 GLU A CA 1
ATOM 605 C C . GLU A 1 86 ? 20.179 17.773 31.418 1.00 37.94 86 GLU A C 1
ATOM 607 O O . GLU A 1 86 ? 19.656 17.198 30.465 1.00 37.94 86 GLU A O 1
ATOM 612 N N . SER A 1 87 ? 21.492 17.830 31.596 1.00 37.62 87 SER A N 1
ATOM 613 C CA . SER A 1 87 ? 22.511 17.055 30.906 1.00 37.62 87 SER A CA 1
ATOM 614 C C . SER A 1 87 ? 22.459 15.592 31.353 1.00 37.62 87 SER A C 1
ATOM 616 O O . SER A 1 87 ? 22.871 15.265 32.466 1.00 37.62 87 SER A O 1
ATOM 618 N N . LEU A 1 88 ? 21.979 14.714 30.472 1.00 39.50 88 LEU A N 1
ATOM 619 C CA . LEU A 1 88 ? 22.109 13.264 30.600 1.00 39.50 88 LEU A CA 1
ATOM 620 C C . LEU A 1 88 ? 23.421 12.820 29.945 1.00 39.50 88 LEU A C 1
ATOM 622 O O . LEU A 1 88 ? 23.556 12.808 28.723 1.00 39.50 88 LEU A O 1
ATOM 626 N N . ASN A 1 89 ? 24.382 12.465 30.795 1.00 39.81 89 ASN A N 1
ATOM 627 C CA . ASN A 1 89 ? 25.559 11.689 30.429 1.00 39.81 89 ASN A CA 1
ATOM 628 C C . ASN A 1 89 ? 25.105 10.299 29.970 1.00 39.81 89 ASN A C 1
ATOM 630 O O . ASN A 1 89 ? 24.401 9.602 30.698 1.00 39.81 89 ASN A O 1
ATOM 634 N N . THR A 1 90 ? 25.514 9.884 28.776 1.00 36.28 90 THR A N 1
ATOM 635 C CA . THR A 1 90 ? 25.454 8.482 28.354 1.00 36.28 90 THR A CA 1
ATOM 636 C C . THR A 1 90 ? 26.874 8.070 28.005 1.00 36.28 90 THR A C 1
ATOM 638 O O . THR A 1 90 ? 27.414 8.470 26.975 1.00 36.28 90 THR A O 1
ATOM 641 N N . GLU A 1 91 ? 27.493 7.344 28.934 1.00 42.50 91 GLU A N 1
ATOM 642 C CA . GLU A 1 91 ? 28.741 6.621 28.722 1.00 42.50 91 GLU A CA 1
ATOM 643 C C . GLU A 1 91 ? 28.529 5.601 27.600 1.00 42.50 91 GLU A C 1
ATOM 645 O O . GLU A 1 91 ? 27.602 4.792 27.633 1.00 42.50 91 GLU A O 1
ATOM 650 N N . ALA A 1 92 ? 29.370 5.693 26.574 1.00 36.41 92 ALA A N 1
ATOM 651 C CA . ALA A 1 92 ? 29.467 4.709 25.515 1.00 36.41 92 ALA A CA 1
ATOM 652 C C . ALA A 1 92 ? 30.461 3.632 25.959 1.00 36.41 92 ALA A C 1
ATOM 654 O O . ALA A 1 92 ? 31.658 3.901 26.050 1.00 36.41 92 ALA A O 1
ATOM 655 N N . ASP A 1 93 ? 29.953 2.432 26.221 1.00 39.66 93 ASP A N 1
ATOM 656 C CA . ASP A 1 93 ? 30.762 1.223 26.344 1.00 39.66 93 ASP A CA 1
ATOM 657 C C . ASP A 1 93 ? 30.861 0.567 24.953 1.00 39.66 93 ASP A C 1
ATOM 659 O O . ASP A 1 93 ? 29.827 0.361 24.302 1.00 39.66 93 ASP A O 1
ATOM 663 N N . PRO A 1 94 ? 32.069 0.310 24.423 1.00 53.03 94 PRO A N 1
ATOM 664 C CA . PRO A 1 94 ? 32.240 -0.366 23.153 1.00 53.03 94 PRO A CA 1
ATOM 665 C C . PRO A 1 94 ? 32.336 -1.880 23.365 1.00 53.03 94 PRO A C 1
ATOM 667 O O . PRO A 1 94 ? 32.708 -2.360 24.431 1.00 53.03 94 PRO A O 1
ATOM 670 N N . THR A 1 95 ? 32.191 -2.610 22.260 1.00 39.84 95 THR A N 1
ATOM 671 C CA . THR A 1 95 ? 32.597 -4.013 22.058 1.00 39.84 95 THR A CA 1
ATOM 672 C C . THR A 1 95 ? 31.486 -5.047 22.236 1.00 39.84 95 THR A C 1
ATOM 674 O O . THR A 1 95 ? 31.327 -5.638 23.292 1.00 39.84 95 THR A O 1
ATOM 677 N N . GLU A 1 96 ? 30.833 -5.402 21.128 1.00 38.22 96 GLU A N 1
ATOM 678 C CA . GLU A 1 96 ? 30.497 -6.808 20.898 1.00 38.22 96 GLU A CA 1
ATOM 679 C C . GLU A 1 96 ? 30.719 -7.174 19.427 1.00 38.22 96 GLU A C 1
ATOM 681 O O . GLU A 1 96 ? 30.152 -6.602 18.495 1.00 38.22 96 GLU A O 1
ATOM 686 N N . VAL A 1 97 ? 31.653 -8.104 19.249 1.00 44.88 97 VAL A N 1
ATOM 687 C CA . VAL A 1 97 ? 32.085 -8.705 17.992 1.00 44.88 97 VAL A CA 1
ATOM 688 C C . VAL A 1 97 ? 31.061 -9.776 17.627 1.00 44.88 97 VAL A C 1
ATOM 690 O O . VAL A 1 97 ? 30.965 -10.787 18.317 1.00 44.88 97 VAL A O 1
ATOM 693 N N . ILE A 1 98 ? 30.306 -9.579 16.545 1.00 38.22 98 ILE A N 1
ATOM 694 C CA . ILE A 1 98 ? 29.398 -10.606 16.017 1.00 38.22 98 ILE A CA 1
ATOM 695 C C . ILE A 1 98 ? 30.140 -11.403 14.931 1.00 38.22 98 ILE A C 1
ATOM 697 O O . ILE A 1 98 ? 30.593 -10.806 13.949 1.00 38.22 98 ILE A O 1
ATOM 701 N N . PRO A 1 99 ? 30.279 -12.734 15.070 1.00 47.09 99 PRO A N 1
ATOM 702 C CA . PRO A 1 99 ? 30.923 -13.563 14.065 1.00 47.09 99 PRO A CA 1
ATOM 703 C C . PRO A 1 99 ? 30.018 -13.765 12.842 1.00 47.09 99 PRO A C 1
ATOM 705 O O . PRO A 1 99 ? 28.852 -14.145 12.951 1.00 47.09 99 PRO A O 1
ATOM 708 N N . LEU A 1 100 ? 30.606 -13.557 11.659 1.00 44.62 100 LEU A N 1
ATOM 709 C CA . LEU A 1 100 ? 30.127 -14.104 10.392 1.00 44.62 100 LEU A CA 1
ATOM 710 C C . LEU A 1 100 ? 29.992 -15.624 10.519 1.00 44.62 100 LEU A C 1
ATOM 712 O O . LEU A 1 100 ? 30.983 -16.273 10.851 1.00 44.62 100 LEU A O 1
ATOM 716 N N . SER A 1 101 ? 28.825 -16.176 10.178 1.00 45.44 101 SER A N 1
ATOM 717 C CA . SER A 1 101 ? 28.656 -17.405 9.379 1.00 45.44 101 SER A CA 1
ATOM 718 C C . SER A 1 101 ? 27.185 -17.824 9.346 1.00 45.44 101 SER A C 1
ATOM 720 O O . SER A 1 101 ? 26.612 -18.192 10.366 1.00 45.44 101 SER A O 1
ATOM 722 N N . SER A 1 102 ? 26.578 -17.824 8.163 1.00 39.91 102 SER A N 1
ATOM 723 C CA . SER A 1 102 ? 25.706 -18.924 7.725 1.00 39.91 102 SER A CA 1
ATOM 724 C C . SER A 1 102 ? 25.368 -18.745 6.249 1.00 39.91 102 SER A C 1
ATOM 726 O O . SER A 1 102 ? 24.695 -17.807 5.825 1.00 39.91 102 SER A O 1
ATOM 728 N N . GLU A 1 103 ? 25.908 -19.666 5.463 1.00 43.69 103 GLU A N 1
ATOM 729 C CA . GLU A 1 103 ? 25.585 -19.895 4.065 1.00 43.69 103 GLU A CA 1
ATOM 730 C C . GLU A 1 103 ? 24.100 -20.267 3.961 1.00 43.69 103 GLU A C 1
ATOM 732 O O . GLU A 1 103 ? 23.679 -21.329 4.421 1.00 43.69 103 GLU A O 1
ATOM 737 N N . SER A 1 104 ? 23.288 -19.390 3.366 1.00 39.03 104 SER A N 1
ATOM 738 C CA . SER A 1 104 ? 21.942 -19.756 2.926 1.00 39.03 104 SER A CA 1
ATOM 739 C C . SER A 1 104 ? 22.016 -20.218 1.474 1.00 39.03 104 SER A C 1
ATOM 741 O O . SER A 1 104 ? 22.145 -19.440 0.530 1.00 39.03 104 SER A O 1
ATOM 743 N N . SER A 1 105 ? 21.978 -21.538 1.326 1.00 41.44 105 SER A N 1
ATOM 744 C CA . SER A 1 105 ? 21.680 -22.232 0.080 1.00 41.44 105 SER A CA 1
ATOM 745 C C . SER A 1 105 ? 20.260 -21.859 -0.356 1.00 41.44 105 SER A C 1
ATOM 747 O O . SER A 1 105 ? 19.279 -22.307 0.238 1.00 41.44 105 SER A O 1
ATOM 749 N N . PHE A 1 106 ? 20.144 -20.990 -1.360 1.00 39.34 106 PHE A N 1
ATOM 750 C CA . PHE A 1 106 ? 18.870 -20.707 -2.015 1.00 39.34 106 PHE A CA 1
ATOM 751 C C . PHE A 1 106 ? 18.575 -21.809 -3.043 1.00 39.34 106 PHE A C 1
ATOM 753 O O . PHE A 1 106 ? 19.425 -22.080 -3.898 1.00 39.34 106 PHE A O 1
ATOM 760 N N . PRO A 1 107 ? 17.392 -22.449 -3.004 1.00 47.06 107 PRO A N 1
ATOM 761 C CA . PRO A 1 107 ? 17.008 -23.408 -4.023 1.00 47.06 107 PRO A CA 1
ATOM 762 C C . PRO A 1 107 ? 16.783 -22.727 -5.378 1.00 47.06 107 PRO A C 1
ATOM 764 O O . PRO A 1 107 ? 16.412 -21.559 -5.488 1.00 47.06 107 PRO A O 1
ATOM 767 N N . ALA A 1 108 ? 17.062 -23.517 -6.408 1.00 37.53 108 ALA A N 1
ATOM 768 C CA . ALA A 1 108 ? 17.214 -23.142 -7.797 1.00 37.53 108 ALA A CA 1
ATOM 769 C C . ALA A 1 108 ? 16.010 -22.413 -8.422 1.00 37.53 108 ALA A C 1
ATOM 771 O O . ALA A 1 108 ? 14.861 -22.824 -8.292 1.00 37.53 108 ALA A O 1
ATOM 772 N N . ALA A 1 109 ? 16.358 -21.365 -9.173 1.00 37.78 109 ALA A N 1
ATOM 773 C CA . ALA A 1 109 ? 15.743 -20.867 -10.400 1.00 37.78 109 ALA A CA 1
ATOM 774 C C . ALA A 1 109 ? 14.347 -21.416 -10.759 1.00 37.78 109 ALA A C 1
ATOM 776 O O . ALA A 1 109 ? 14.206 -22.461 -11.399 1.00 37.78 109 ALA A O 1
ATOM 777 N N . PHE A 1 110 ? 13.319 -20.617 -10.473 1.00 36.22 110 PHE A N 1
ATOM 778 C CA . PHE A 1 110 ? 12.029 -20.724 -11.146 1.00 36.22 110 PHE A CA 1
ATOM 779 C C . PHE A 1 110 ? 12.203 -20.239 -12.595 1.00 36.22 110 PHE A C 1
ATOM 781 O O . PHE A 1 110 ? 12.255 -19.044 -12.881 1.00 36.22 110 PHE A O 1
ATOM 788 N N . SER A 1 111 ? 12.379 -21.186 -13.517 1.00 34.41 111 SER A N 1
ATOM 789 C CA . SER A 1 111 ? 12.441 -20.931 -14.956 1.00 34.41 111 SER A CA 1
ATOM 790 C C . SER A 1 111 ? 11.067 -20.470 -15.451 1.00 34.41 111 SER A C 1
ATOM 792 O O . SER A 1 111 ? 10.154 -21.276 -15.627 1.00 34.41 111 SER A O 1
ATOM 794 N N . TYR A 1 112 ? 10.910 -19.164 -15.678 1.00 41.78 112 TYR A N 1
ATOM 795 C CA . TYR A 1 112 ? 9.758 -18.623 -16.397 1.00 41.78 112 TYR A CA 1
ATOM 796 C C . TYR A 1 112 ? 9.897 -18.999 -17.879 1.00 41.78 112 TYR A C 1
ATOM 798 O O . TYR A 1 112 ? 10.602 -18.359 -18.658 1.00 41.78 112 TYR A O 1
ATOM 806 N N . ARG A 1 113 ? 9.257 -20.104 -18.265 1.00 38.19 113 ARG A N 1
ATOM 807 C CA . ARG A 1 113 ? 9.217 -20.614 -19.639 1.00 38.19 113 ARG A CA 1
ATOM 808 C C . ARG A 1 113 ? 8.123 -19.886 -20.426 1.00 38.19 113 ARG A C 1
ATOM 810 O O . ARG A 1 113 ? 7.069 -20.446 -20.701 1.00 38.19 113 ARG A O 1
ATOM 817 N N . GLY A 1 114 ? 8.370 -18.624 -20.766 1.00 33.72 114 GLY A N 1
ATOM 818 C CA . GLY A 1 114 ? 7.570 -17.862 -21.728 1.00 33.72 114 GLY A CA 1
ATOM 819 C C . GLY A 1 114 ? 8.182 -17.961 -23.122 1.00 33.72 114 GLY A C 1
ATOM 820 O O . GLY A 1 114 ? 8.949 -17.093 -23.523 1.00 33.72 114 GLY A O 1
ATOM 821 N N . SER A 1 115 ? 7.894 -19.038 -23.855 1.00 39.91 115 SER A N 1
ATOM 822 C CA . SER A 1 115 ? 8.323 -19.197 -25.247 1.00 39.91 115 SER A CA 1
ATOM 823 C C . SER A 1 115 ? 7.430 -18.377 -26.185 1.00 39.91 115 SER A C 1
ATOM 825 O O . SER A 1 115 ? 6.430 -18.888 -26.685 1.00 39.91 115 SER A O 1
ATOM 827 N N . TYR A 1 116 ? 7.812 -17.129 -26.452 1.00 40.50 116 TYR A N 1
ATOM 828 C CA . TYR A 1 116 ? 7.378 -16.398 -27.646 1.00 40.50 116 TYR A CA 1
ATOM 829 C C . TYR A 1 116 ? 8.539 -16.368 -28.642 1.00 40.50 116 TYR A C 1
ATOM 831 O O . TYR A 1 116 ? 9.335 -15.436 -28.682 1.00 40.50 116 TYR A O 1
ATOM 839 N N . LEU A 1 117 ? 8.658 -17.447 -29.417 1.00 38.78 117 LEU A N 1
ATOM 840 C CA . LEU A 1 117 ? 9.384 -17.431 -30.681 1.00 38.78 117 LEU A CA 1
ATOM 841 C C . LEU A 1 117 ? 8.385 -17.002 -31.751 1.00 38.78 117 LEU A C 1
ATOM 843 O O . LEU A 1 117 ? 7.626 -17.832 -32.244 1.00 38.78 117 LEU A O 1
ATOM 847 N N . ASP A 1 118 ? 8.393 -15.717 -32.095 1.00 38.25 118 ASP A N 1
ATOM 848 C CA . ASP A 1 118 ? 7.884 -15.264 -33.385 1.00 38.25 118 ASP A CA 1
ATOM 849 C C . ASP A 1 118 ? 9.090 -14.826 -34.217 1.00 38.25 118 ASP A C 1
ATOM 851 O O . ASP A 1 118 ? 9.785 -13.852 -33.921 1.00 38.25 118 ASP A O 1
ATOM 855 N N . THR A 1 119 ? 9.425 -15.667 -35.190 1.00 43.72 119 THR A N 1
ATOM 856 C CA . THR A 1 119 ? 10.608 -15.551 -36.044 1.00 43.72 119 THR A CA 1
ATOM 857 C C . THR A 1 119 ? 10.217 -14.738 -37.272 1.00 43.72 119 THR A C 1
ATOM 859 O O . THR A 1 119 ? 10.037 -15.268 -38.363 1.00 43.72 119 THR A O 1
ATOM 862 N N . ALA A 1 120 ? 10.058 -13.429 -37.095 1.00 46.00 120 ALA A N 1
ATOM 863 C CA . ALA A 1 120 ? 10.026 -12.500 -38.215 1.00 46.00 120 ALA A CA 1
ATOM 864 C C . ALA A 1 120 ? 11.451 -11.983 -38.445 1.00 46.00 120 ALA A C 1
ATOM 866 O O . ALA A 1 120 ? 11.954 -11.148 -37.691 1.00 46.00 120 ALA A O 1
ATOM 867 N N . GLU A 1 121 ? 12.116 -12.505 -39.479 1.00 48.78 121 GLU A N 1
ATOM 868 C CA . GLU A 1 121 ? 13.385 -11.984 -39.994 1.00 48.78 121 GLU A CA 1
ATOM 869 C C . GLU A 1 121 ? 13.203 -10.534 -40.465 1.00 48.78 121 GLU A C 1
ATOM 871 O O . GLU A 1 121 ? 12.933 -10.247 -41.633 1.00 48.78 121 GLU A O 1
ATOM 876 N N . ASN A 1 122 ? 13.347 -9.592 -39.537 1.00 47.75 122 ASN A N 1
ATOM 877 C CA . ASN A 1 122 ? 13.319 -8.173 -39.832 1.00 47.75 122 ASN A CA 1
ATOM 878 C C . ASN A 1 122 ? 14.702 -7.757 -40.358 1.00 47.75 122 ASN A C 1
ATOM 880 O O . ASN A 1 122 ? 15.631 -7.467 -39.600 1.00 47.75 122 ASN A O 1
ATOM 884 N N . LYS A 1 123 ? 14.863 -7.800 -41.684 1.00 51.44 123 LYS A N 1
ATOM 885 C CA . LYS A 1 123 ? 16.082 -7.376 -42.382 1.00 51.44 123 LYS A CA 1
ATOM 886 C C . LYS A 1 123 ? 16.288 -5.863 -42.244 1.00 51.44 123 LYS A C 1
ATOM 888 O O . LYS A 1 123 ? 15.816 -5.078 -43.055 1.00 51.44 123 LYS A O 1
ATOM 893 N N . GLY A 1 124 ? 17.075 -5.486 -41.239 1.00 52.34 124 GLY A N 1
ATOM 894 C CA . GLY A 1 124 ? 18.274 -4.672 -41.445 1.00 52.34 124 GLY A CA 1
ATOM 895 C C . GLY A 1 124 ? 18.099 -3.265 -42.016 1.00 52.34 124 GLY A C 1
ATOM 896 O O . GLY A 1 124 ? 18.768 -2.921 -42.984 1.00 52.34 124 GLY A O 1
ATOM 897 N N . LEU A 1 125 ? 17.309 -2.415 -41.362 1.00 42.78 125 LEU A N 1
ATOM 898 C CA . LEU A 1 125 ? 17.609 -0.982 -41.319 1.00 42.78 125 LEU A CA 1
ATOM 899 C C . LEU A 1 125 ? 18.308 -0.706 -39.986 1.00 42.78 125 LEU A C 1
ATOM 901 O O . LEU A 1 125 ? 17.661 -0.387 -38.992 1.00 42.78 125 LEU A O 1
ATOM 905 N N . SER A 1 126 ? 19.635 -0.880 -39.940 1.00 48.44 126 SER A N 1
ATOM 906 C CA . SER A 1 126 ? 20.424 -0.492 -38.767 1.00 48.44 126 SER A CA 1
ATOM 907 C C . SER A 1 126 ? 20.559 1.031 -38.742 1.00 48.44 126 SER A C 1
ATOM 909 O O . SER A 1 126 ? 21.600 1.590 -39.093 1.00 48.44 126 SER A O 1
ATOM 911 N N . TYR A 1 127 ? 19.489 1.718 -38.345 1.00 49.25 127 TYR A N 1
ATOM 912 C CA . TYR A 1 127 ? 19.614 3.065 -37.814 1.00 49.25 127 TYR A CA 1
ATOM 913 C C . TYR A 1 127 ? 20.469 2.947 -36.552 1.00 49.25 127 TYR A C 1
ATOM 915 O O . TYR A 1 127 ? 19.988 2.579 -35.484 1.00 49.25 127 TYR A O 1
ATOM 923 N N . ARG A 1 128 ? 21.774 3.205 -36.688 1.00 45.94 128 ARG A N 1
ATOM 924 C CA . ARG A 1 128 ? 22.592 3.632 -35.556 1.00 45.94 128 ARG A CA 1
ATOM 925 C C . ARG A 1 128 ? 22.095 5.026 -35.204 1.00 45.94 128 ARG A C 1
ATOM 927 O O . ARG A 1 128 ? 22.640 6.016 -35.675 1.00 45.94 128 ARG A O 1
ATOM 934 N N . GLU A 1 129 ? 20.983 5.089 -34.478 1.00 64.31 129 GLU A N 1
ATOM 935 C CA . GLU A 1 129 ? 20.627 6.310 -33.777 1.00 64.31 129 GLU A CA 1
ATOM 936 C C . GLU A 1 129 ? 21.796 6.607 -32.845 1.00 64.31 129 GLU A C 1
ATOM 938 O O . GLU A 1 129 ? 22.119 5.797 -31.973 1.00 64.31 129 GLU A O 1
ATOM 943 N N . ASP A 1 130 ? 22.451 7.746 -33.064 1.00 60.78 130 ASP A N 1
ATOM 944 C CA . ASP A 1 130 ? 23.322 8.373 -32.079 1.00 60.78 130 ASP A CA 1
ATOM 945 C C . ASP A 1 130 ? 22.448 8.701 -30.863 1.00 60.78 130 ASP A C 1
ATOM 947 O O . ASP A 1 130 ? 21.917 9.802 -30.701 1.00 60.78 130 ASP A O 1
ATOM 951 N N . SER A 1 131 ? 22.201 7.683 -30.038 1.00 72.88 131 SER A N 1
ATOM 952 C CA . SER A 1 131 ? 21.344 7.773 -28.874 1.00 72.88 131 SER A CA 1
ATOM 953 C C . SER A 1 131 ? 22.121 8.523 -27.806 1.00 72.88 131 SER A C 1
ATOM 955 O O . SER A 1 131 ? 22.798 7.926 -26.967 1.00 72.88 131 SER A O 1
ATOM 957 N N . SER A 1 132 ? 22.065 9.852 -27.866 1.00 88.50 132 SER A N 1
ATOM 958 C CA . SER A 1 132 ? 22.555 10.699 -26.786 1.00 88.50 132 SER A CA 1
ATOM 959 C C . SER A 1 132 ? 22.002 10.174 -25.459 1.00 88.50 132 SER A C 1
ATOM 961 O O . SER A 1 132 ? 20.790 9.999 -25.307 1.00 88.50 132 SER A O 1
ATOM 963 N N . ALA A 1 133 ? 22.892 9.898 -24.503 1.00 91.75 133 ALA A N 1
ATOM 964 C CA . ALA A 1 133 ? 22.512 9.418 -23.174 1.00 91.75 133 ALA A CA 1
ATOM 965 C C . ALA A 1 133 ? 21.642 10.444 -22.422 1.00 91.75 133 ALA A C 1
ATOM 967 O O . ALA A 1 133 ? 20.849 10.077 -21.546 1.00 91.75 133 ALA A O 1
ATOM 968 N N . ILE A 1 134 ? 21.775 11.722 -22.787 1.00 92.88 134 ILE A N 1
ATOM 969 C CA . ILE A 1 134 ? 21.079 12.853 -22.185 1.00 92.88 134 ILE A CA 1
ATOM 970 C C . ILE A 1 134 ? 19.668 12.944 -22.761 1.00 92.88 134 ILE A C 1
ATOM 972 O O . ILE A 1 134 ? 19.459 13.158 -23.955 1.00 92.88 134 ILE A O 1
ATOM 976 N N . VAL A 1 135 ? 18.687 12.822 -21.874 1.00 93.31 135 VAL A N 1
ATOM 977 C CA . VAL A 1 135 ? 17.263 12.869 -22.196 1.00 93.31 135 VAL A CA 1
ATOM 978 C C . VAL A 1 135 ? 16.592 13.870 -21.266 1.00 93.31 135 VAL A C 1
ATOM 980 O O . VAL A 1 135 ? 16.664 13.726 -20.049 1.00 93.31 135 VAL A O 1
ATOM 983 N N . ALA A 1 136 ? 15.896 14.854 -21.835 1.00 93.62 136 ALA A N 1
ATOM 984 C CA . ALA A 1 136 ? 14.987 15.719 -21.093 1.00 93.62 136 ALA A CA 1
ATOM 985 C C . ALA A 1 136 ? 13.559 15.182 -21.239 1.00 93.62 136 ALA A C 1
ATOM 987 O O . ALA A 1 136 ? 13.032 15.125 -22.351 1.00 93.62 136 ALA A O 1
ATOM 988 N N . GLN A 1 137 ? 12.947 1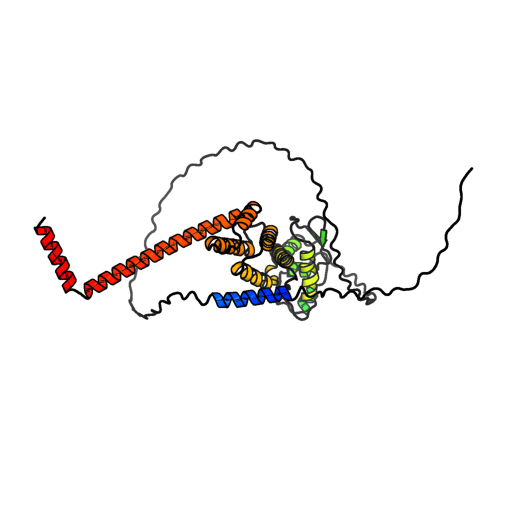4.771 -20.128 1.00 95.62 137 GLN A N 1
ATOM 989 C CA . GLN A 1 137 ? 11.587 14.237 -20.109 1.00 95.62 137 GLN A CA 1
ATOM 990 C C . GLN A 1 137 ? 10.845 14.694 -18.837 1.00 95.62 137 GLN A C 1
ATOM 992 O O . GLN A 1 137 ? 11.298 14.387 -17.726 1.00 95.62 137 GLN A O 1
ATOM 997 N N . PRO A 1 138 ? 9.725 15.433 -18.957 1.00 94.06 138 PRO A N 1
ATOM 998 C CA . PRO A 1 138 ? 8.866 15.744 -17.815 1.00 94.06 138 PRO A CA 1
ATOM 999 C C . PRO A 1 138 ? 8.158 14.489 -17.277 1.00 94.06 138 PRO A C 1
ATOM 1001 O O . PRO A 1 138 ? 7.960 13.521 -18.015 1.00 94.06 138 PRO A O 1
ATOM 1004 N N . VAL A 1 139 ? 7.765 14.518 -15.996 1.00 91.75 139 VAL A N 1
ATOM 1005 C CA . VAL A 1 139 ? 6.794 13.555 -15.448 1.00 91.75 139 VAL A CA 1
ATOM 1006 C C . VAL A 1 139 ? 5.458 13.799 -16.131 1.00 91.75 139 VAL A C 1
ATOM 1008 O O . VAL A 1 139 ? 4.955 14.919 -16.080 1.00 91.75 139 VAL A O 1
ATOM 1011 N N . ASP A 1 140 ? 4.857 12.746 -16.667 1.00 94.25 140 ASP A N 1
ATOM 1012 C CA . ASP A 1 140 ? 3.548 12.797 -17.310 1.00 94.25 140 ASP A CA 1
ATOM 1013 C C . ASP A 1 140 ? 2.649 11.662 -16.811 1.00 94.25 140 ASP A C 1
ATOM 1015 O O . ASP A 1 140 ? 3.098 10.696 -16.188 1.00 94.25 140 ASP A O 1
ATOM 1019 N N . ASN A 1 141 ? 1.342 11.784 -17.052 1.00 97.50 141 ASN A N 1
ATOM 1020 C CA . ASN A 1 141 ? 0.404 10.698 -16.795 1.00 97.50 141 ASN A CA 1
ATOM 1021 C C . ASN A 1 141 ? 0.227 9.852 -18.059 1.00 97.50 141 ASN A C 1
ATOM 1023 O O . ASN A 1 141 ? -0.504 10.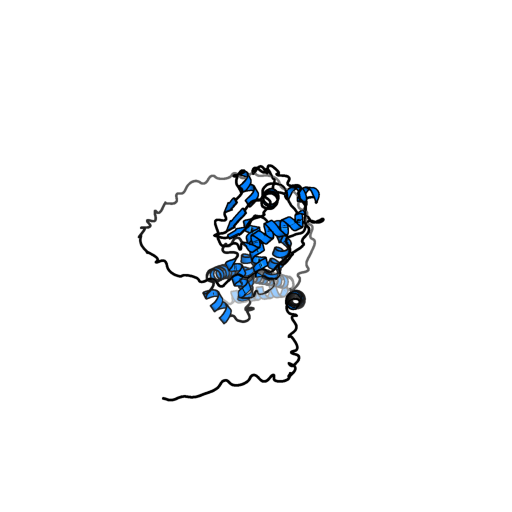248 -18.966 1.00 97.50 141 ASN A O 1
ATOM 1027 N N . LEU A 1 142 ? 0.829 8.655 -18.092 1.00 97.94 142 LEU A N 1
ATOM 1028 C CA . LEU A 1 142 ? 0.707 7.749 -19.244 1.00 97.94 142 LEU A CA 1
ATOM 1029 C C . LEU A 1 142 ? -0.753 7.417 -19.593 1.00 97.94 142 LEU A C 1
ATOM 1031 O O . LEU A 1 142 ? -1.047 7.140 -20.752 1.00 97.94 142 LEU A O 1
ATOM 1035 N N . LEU A 1 143 ? -1.668 7.473 -18.618 1.00 98.06 143 LEU A N 1
ATOM 1036 C CA . LEU A 1 143 ? -3.092 7.196 -18.827 1.00 98.06 143 LEU A CA 1
ATOM 1037 C C . LEU A 1 143 ? -3.833 8.322 -19.568 1.00 98.06 143 LEU A C 1
ATOM 1039 O O . LEU A 1 143 ? -4.901 8.079 -20.119 1.00 98.06 143 LEU A O 1
ATOM 1043 N N . GLU A 1 144 ? -3.283 9.538 -19.591 1.00 97.88 144 GLU A N 1
ATOM 1044 C CA . GLU A 1 144 ? -3.897 10.720 -20.221 1.00 97.88 144 GLU A CA 1
ATOM 1045 C C . GLU A 1 144 ? -3.259 11.077 -21.572 1.00 97.88 144 GLU A C 1
ATOM 1047 O O . GLU A 1 144 ? -3.846 11.807 -22.370 1.00 97.88 144 GLU A O 1
ATOM 1052 N N . MET A 1 145 ? -2.060 10.561 -21.849 1.00 97.69 145 MET A N 1
ATOM 1053 C CA . MET A 1 145 ? -1.337 10.819 -23.095 1.00 97.69 145 MET A CA 1
ATOM 1054 C C . MET A 1 145 ? -2.036 10.173 -24.291 1.00 97.69 145 MET A C 1
ATOM 1056 O O . MET A 1 145 ? -2.550 9.060 -24.186 1.00 97.69 145 MET A O 1
ATOM 1060 N N . ILE A 1 146 ? -1.966 10.800 -25.468 1.00 97.38 146 ILE A N 1
ATOM 1061 C CA . ILE A 1 146 ? -2.397 10.149 -26.717 1.00 97.38 146 ILE A CA 1
ATOM 1062 C C . ILE A 1 146 ? -1.375 9.095 -27.162 1.00 97.38 146 ILE A C 1
ATOM 1064 O O . ILE A 1 146 ? -0.185 9.191 -26.854 1.00 97.38 146 ILE A O 1
ATOM 1068 N N . ARG A 1 147 ? -1.811 8.114 -27.962 1.00 97.81 147 ARG A N 1
ATOM 1069 C CA . ARG A 1 147 ? -0.963 7.001 -28.429 1.00 97.81 147 ARG A CA 1
ATOM 1070 C C . ARG A 1 147 ? 0.377 7.453 -29.020 1.00 97.81 147 ARG A C 1
ATOM 1072 O O . ARG A 1 147 ? 1.406 6.898 -28.665 1.00 97.81 147 ARG A O 1
ATOM 1079 N N . GLN A 1 148 ? 0.374 8.467 -29.886 1.00 97.94 148 GLN A N 1
ATOM 1080 C CA . GLN A 1 148 ? 1.593 8.960 -30.544 1.00 97.94 148 GLN A CA 1
ATOM 1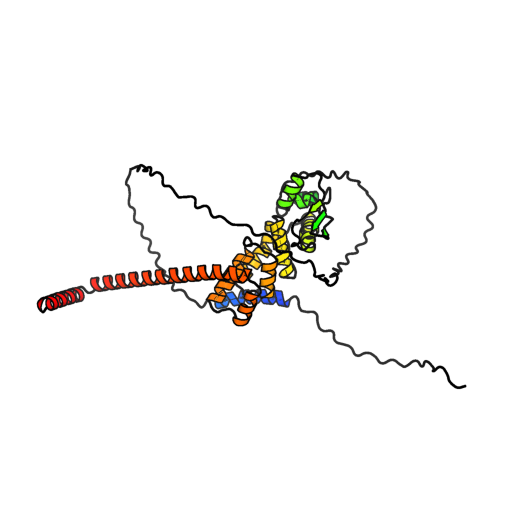081 C C . GLN A 1 148 ? 2.626 9.489 -29.538 1.00 97.94 148 GLN A C 1
ATOM 1083 O O . GLN A 1 148 ? 3.812 9.194 -29.657 1.00 97.94 148 GLN A O 1
ATOM 1088 N N . GLN A 1 149 ? 2.173 10.223 -28.516 1.00 97.81 149 GLN A N 1
ATOM 1089 C CA . GLN A 1 149 ? 3.049 10.720 -27.455 1.00 97.81 149 GLN A CA 1
ATOM 1090 C C . GLN A 1 149 ? 3.627 9.563 -26.638 1.00 97.81 149 GLN A C 1
ATOM 1092 O O . GLN A 1 149 ? 4.814 9.573 -26.328 1.00 97.81 149 GLN A O 1
ATOM 1097 N N . ARG A 1 150 ? 2.815 8.543 -26.326 1.00 98.12 150 ARG A N 1
ATOM 1098 C CA . ARG A 1 150 ? 3.294 7.364 -25.593 1.00 98.12 150 ARG A CA 1
ATOM 1099 C C . ARG A 1 150 ? 4.301 6.549 -26.403 1.00 98.12 150 ARG A C 1
ATOM 1101 O O . ARG A 1 150 ? 5.325 6.149 -25.865 1.00 98.12 150 ARG A O 1
ATOM 1108 N N . GLN A 1 151 ? 4.064 6.357 -27.700 1.00 98.12 151 GLN A N 1
ATOM 1109 C CA . GLN A 1 151 ? 5.010 5.676 -28.590 1.00 98.12 151 GLN A CA 1
ATOM 1110 C C . GLN A 1 151 ? 6.352 6.409 -28.671 1.00 98.12 151 GLN A C 1
ATOM 1112 O O . GLN A 1 151 ? 7.397 5.765 -28.659 1.00 98.12 151 GLN A O 1
ATOM 1117 N N . ALA A 1 152 ? 6.347 7.746 -28.666 1.00 97.25 152 ALA A N 1
ATOM 1118 C CA . ALA A 1 152 ? 7.580 8.530 -28.638 1.00 97.25 152 ALA A CA 1
ATOM 1119 C C . ALA A 1 152 ? 8.423 8.287 -27.368 1.00 97.25 152 ALA A C 1
ATOM 1121 O O . ALA A 1 152 ? 9.644 8.449 -27.407 1.00 97.25 152 ALA A O 1
ATOM 1122 N N . LEU A 1 153 ? 7.816 7.847 -26.257 1.00 97.62 153 LEU A N 1
ATOM 1123 C CA . LEU A 1 153 ? 8.545 7.481 -25.037 1.00 97.62 153 LEU A CA 1
ATOM 1124 C C . LEU A 1 153 ? 9.346 6.177 -25.169 1.00 97.62 153 LEU A C 1
ATOM 1126 O O . LEU A 1 153 ? 10.260 5.957 -24.376 1.00 97.62 153 LEU A O 1
ATOM 1130 N N . LEU A 1 154 ? 9.034 5.330 -26.156 1.00 97.62 154 LEU A N 1
ATOM 1131 C CA . LEU A 1 154 ? 9.747 4.077 -26.443 1.00 97.62 154 LEU A CA 1
ATOM 1132 C C . LEU A 1 154 ? 10.944 4.289 -27.389 1.00 97.62 154 LEU A C 1
ATOM 1134 O O . LEU A 1 154 ? 11.340 3.386 -28.119 1.00 97.62 154 LEU A O 1
ATOM 1138 N N . THR A 1 155 ? 11.513 5.496 -27.400 1.00 95.75 155 THR A N 1
ATOM 1139 C CA . THR A 1 155 ? 12.675 5.866 -28.222 1.00 95.75 155 THR A CA 1
ATOM 1140 C C . THR A 1 155 ? 13.849 6.320 -27.352 1.00 95.75 155 THR A C 1
ATOM 1142 O O . THR A 1 155 ? 13.673 6.715 -26.193 1.00 95.75 155 THR A O 1
ATOM 1145 N N . GLY A 1 156 ? 15.059 6.311 -27.916 1.00 94.38 156 GLY A N 1
ATOM 1146 C CA . GLY A 1 156 ? 16.270 6.786 -27.245 1.00 94.38 156 GLY A CA 1
ATOM 1147 C C . GLY A 1 156 ? 16.968 5.735 -26.371 1.00 94.38 156 GLY A C 1
ATOM 1148 O O . GLY A 1 156 ? 16.754 4.535 -26.550 1.00 94.38 156 GLY A O 1
ATOM 1149 N N . PRO A 1 157 ? 17.847 6.168 -25.445 1.00 96.88 157 PRO A N 1
ATOM 1150 C CA . PRO A 1 157 ? 18.693 5.252 -24.695 1.00 96.88 157 PRO A CA 1
ATOM 1151 C C . PRO A 1 157 ? 17.877 4.376 -23.742 1.00 96.88 157 PRO A C 1
ATOM 1153 O O . PRO A 1 157 ? 16.905 4.817 -23.117 1.00 96.88 157 PRO A O 1
ATOM 1156 N N . GLN A 1 158 ? 18.325 3.133 -23.595 1.00 97.56 158 GLN A N 1
ATOM 1157 C CA . GLN A 1 158 ? 17.824 2.215 -22.585 1.00 97.56 158 GLN A CA 1
ATOM 1158 C C . GLN A 1 158 ? 18.701 2.288 -21.335 1.00 97.56 158 GLN A C 1
ATOM 1160 O O . GLN A 1 158 ? 19.921 2.431 -21.421 1.00 97.56 158 GLN A O 1
ATOM 1165 N N . ILE A 1 159 ? 18.063 2.205 -20.174 1.00 98.06 159 ILE A N 1
ATOM 1166 C CA . ILE A 1 159 ? 18.718 2.161 -18.870 1.00 98.06 159 ILE A CA 1
ATOM 1167 C C . ILE A 1 159 ? 18.696 0.741 -18.315 1.00 98.06 159 ILE A C 1
ATOM 1169 O O . ILE A 1 159 ? 17.874 -0.095 -18.701 1.00 98.06 159 ILE A O 1
ATOM 1173 N N . SER A 1 160 ? 19.587 0.497 -17.362 1.00 98.19 160 SER A N 1
ATOM 1174 C CA . SER A 1 160 ? 19.575 -0.696 -16.524 1.00 98.19 160 SER A CA 1
ATOM 1175 C C . SER A 1 160 ? 19.341 -0.311 -15.068 1.00 98.19 160 SER A C 1
ATOM 1177 O O . SER A 1 160 ? 19.877 0.680 -14.574 1.00 98.19 160 SER A O 1
ATOM 1179 N N . ILE A 1 161 ? 18.538 -1.094 -14.360 1.00 98.00 161 ILE A N 1
ATOM 1180 C CA . ILE A 1 161 ? 18.286 -0.911 -12.933 1.00 98.00 161 ILE A CA 1
ATOM 1181 C C . ILE A 1 161 ? 18.867 -2.102 -12.179 1.00 98.00 161 ILE A C 1
ATOM 1183 O O . ILE A 1 161 ? 18.442 -3.237 -12.389 1.00 98.00 161 ILE A O 1
ATOM 1187 N N . ARG A 1 162 ? 19.822 -1.848 -11.281 1.00 97.75 162 ARG A N 1
ATOM 1188 C CA . ARG A 1 162 ? 20.456 -2.877 -10.449 1.00 97.75 162 ARG A CA 1
ATOM 1189 C C . ARG A 1 162 ? 19.809 -2.963 -9.072 1.00 97.75 162 ARG A C 1
ATOM 1191 O O . ARG A 1 162 ? 19.622 -1.949 -8.395 1.00 97.75 162 ARG A O 1
ATOM 1198 N N . ILE A 1 163 ? 19.500 -4.188 -8.656 1.00 96.38 163 ILE A N 1
ATOM 1199 C CA . ILE A 1 163 ? 18.907 -4.536 -7.362 1.00 96.38 163 ILE A CA 1
ATOM 1200 C C . ILE A 1 163 ? 19.731 -5.684 -6.777 1.00 96.38 163 ILE A C 1
ATOM 1202 O O . ILE A 1 163 ? 19.612 -6.841 -7.191 1.00 96.38 163 ILE A O 1
ATOM 1206 N N . GLY A 1 164 ? 20.625 -5.356 -5.841 1.00 94.31 164 GLY A N 1
ATOM 1207 C CA . GLY A 1 164 ? 21.655 -6.295 -5.396 1.00 94.31 164 GLY A CA 1
ATOM 1208 C C . GLY A 1 164 ? 22.519 -6.752 -6.577 1.00 94.31 164 GLY A C 1
ATOM 1209 O O . GLY A 1 164 ? 23.083 -5.925 -7.288 1.00 94.31 164 GLY A O 1
ATOM 1210 N N . ASN A 1 165 ? 22.574 -8.066 -6.809 1.00 94.56 165 ASN A N 1
ATOM 1211 C CA . ASN A 1 165 ? 23.354 -8.671 -7.896 1.00 94.56 165 ASN A CA 1
ATOM 1212 C C . ASN A 1 165 ? 22.556 -8.857 -9.198 1.00 94.56 165 ASN A C 1
ATOM 1214 O O . ASN A 1 165 ? 23.109 -9.324 -10.190 1.00 94.56 165 ASN A O 1
ATOM 1218 N N . THR A 1 166 ? 21.264 -8.523 -9.199 1.00 96.56 166 THR A N 1
ATOM 1219 C CA . THR A 1 166 ? 20.400 -8.689 -10.374 1.00 96.56 166 THR A CA 1
ATOM 1220 C C . THR A 1 166 ? 20.258 -7.359 -11.101 1.00 96.56 166 THR A C 1
ATOM 1222 O O . THR A 1 166 ? 20.051 -6.322 -10.469 1.00 96.56 166 THR A O 1
ATOM 1225 N N . SER A 1 167 ? 20.355 -7.381 -12.429 1.00 97.44 167 SER A N 1
ATOM 1226 C CA . SER A 1 167 ? 20.157 -6.208 -13.282 1.00 97.44 167 SER A CA 1
ATOM 1227 C C . SER A 1 167 ? 18.931 -6.408 -14.165 1.00 97.44 167 SER A C 1
ATOM 1229 O O . SER A 1 167 ? 18.817 -7.430 -14.839 1.00 97.44 167 SER A O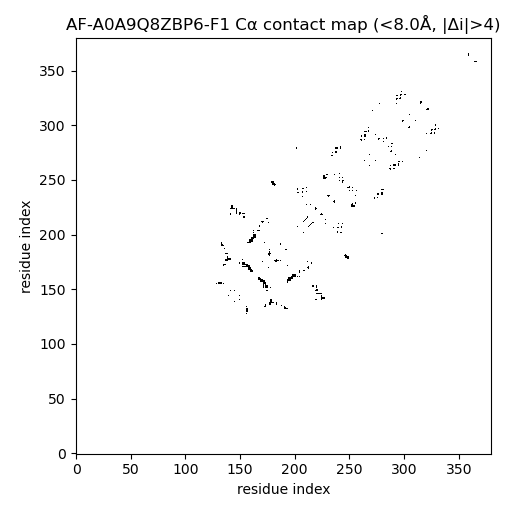 1
ATOM 1231 N N . VAL A 1 168 ? 18.026 -5.431 -14.163 1.00 97.94 168 VAL A N 1
ATOM 1232 C CA . VAL A 1 168 ? 16.883 -5.353 -15.077 1.00 97.94 168 VAL A CA 1
ATOM 1233 C C . VAL A 1 168 ? 17.259 -4.400 -16.207 1.00 97.94 168 VAL A C 1
ATOM 1235 O O . VAL A 1 168 ? 17.481 -3.214 -15.963 1.00 97.94 168 VAL A O 1
ATOM 1238 N N . THR A 1 169 ? 17.363 -4.915 -17.428 1.00 98.12 169 THR A N 1
ATOM 1239 C CA . THR A 1 169 ? 17.771 -4.164 -18.627 1.00 98.12 169 THR A CA 1
ATOM 1240 C C . THR A 1 169 ? 16.576 -3.906 -19.554 1.00 98.12 169 THR A C 1
ATOM 1242 O O . THR A 1 169 ? 15.463 -4.353 -19.282 1.00 98.12 169 THR A O 1
ATOM 1245 N N . GLY A 1 170 ? 16.783 -3.156 -20.643 1.00 96.06 170 GLY A N 1
ATOM 1246 C CA . GLY A 1 170 ? 15.751 -2.929 -21.667 1.00 96.06 170 GLY A CA 1
ATOM 1247 C C . GLY A 1 170 ? 14.703 -1.868 -21.310 1.00 96.06 170 GLY A C 1
ATOM 1248 O O . GLY A 1 170 ? 13.685 -1.754 -21.986 1.00 96.06 170 GLY A O 1
ATOM 1249 N N . ILE A 1 171 ? 14.937 -1.073 -20.264 1.00 98.25 171 ILE A N 1
ATOM 1250 C CA . ILE A 1 171 ? 14.001 -0.037 -19.818 1.00 98.25 171 ILE A CA 1
ATOM 1251 C C . ILE A 1 171 ? 14.244 1.239 -20.631 1.00 98.25 171 ILE A C 1
ATOM 1253 O O . ILE A 1 171 ? 15.333 1.805 -20.585 1.00 98.25 171 ILE A O 1
ATOM 1257 N N . TYR A 1 172 ? 13.241 1.747 -21.345 1.00 98.19 172 TYR A N 1
ATOM 1258 C CA . TYR A 1 172 ? 13.373 3.014 -22.074 1.00 98.19 172 TYR A CA 1
ATOM 1259 C C . TYR A 1 172 ? 13.484 4.200 -21.107 1.00 98.19 172 TYR A C 1
ATOM 1261 O O . TYR A 1 172 ? 12.559 4.461 -20.333 1.00 98.19 172 TYR A O 1
ATOM 1269 N N . LYS A 1 173 ? 14.594 4.957 -21.169 1.00 98.12 173 LYS A N 1
ATOM 1270 C CA . LYS A 1 173 ? 14.873 6.069 -20.237 1.00 98.12 173 LYS A CA 1
ATOM 1271 C C . LYS A 1 173 ? 13.750 7.105 -20.221 1.00 98.12 173 LYS A C 1
ATOM 1273 O O . LYS A 1 173 ? 13.292 7.493 -19.150 1.00 98.12 173 LYS A O 1
ATOM 1278 N N . ARG A 1 174 ? 13.272 7.511 -21.407 1.00 98.19 174 ARG A N 1
ATOM 1279 C CA . ARG A 1 174 ? 12.152 8.457 -21.570 1.00 98.19 174 ARG A CA 1
ATOM 1280 C C . ARG A 1 174 ? 10.897 7.943 -20.871 1.00 98.19 174 ARG A C 1
ATOM 1282 O O . ARG A 1 174 ? 10.349 8.634 -20.021 1.00 98.19 174 ARG A O 1
ATOM 1289 N N . ALA A 1 175 ? 10.469 6.720 -21.174 1.00 98.12 175 ALA A N 1
ATOM 1290 C CA . ALA A 1 175 ? 9.271 6.152 -20.566 1.00 98.12 175 ALA A CA 1
ATOM 1291 C C . ALA A 1 175 ? 9.383 6.022 -19.038 1.00 98.12 175 ALA A C 1
ATOM 1293 O O . ALA A 1 175 ? 8.451 6.388 -18.322 1.00 98.12 175 ALA A O 1
ATOM 1294 N N . ALA A 1 176 ? 10.538 5.587 -18.529 1.00 98.25 176 ALA A N 1
ATOM 1295 C CA . ALA A 1 176 ? 10.785 5.484 -17.094 1.00 98.25 176 ALA A CA 1
ATOM 1296 C C . ALA A 1 176 ? 10.740 6.851 -16.389 1.00 98.25 176 ALA A C 1
ATOM 1298 O O . ALA A 1 176 ? 10.116 6.971 -15.336 1.00 98.25 176 ALA A O 1
ATOM 1299 N N . MET A 1 177 ? 11.346 7.890 -16.975 1.00 98.50 177 MET A N 1
ATOM 1300 C CA . MET A 1 177 ? 11.284 9.260 -16.447 1.00 98.50 177 MET A CA 1
ATOM 1301 C C . MET A 1 177 ? 9.865 9.843 -16.514 1.00 98.50 177 MET A C 1
ATOM 1303 O O . MET A 1 177 ? 9.435 10.508 -15.578 1.00 98.50 177 MET A O 1
ATOM 1307 N N . ALA A 1 178 ? 9.114 9.577 -17.585 1.00 98.31 178 ALA A N 1
ATOM 1308 C CA . ALA A 1 178 ? 7.732 10.036 -17.700 1.00 98.31 178 ALA A CA 1
ATOM 1309 C C . ALA A 1 178 ? 6.832 9.387 -16.637 1.00 98.31 178 ALA A C 1
ATOM 1311 O O . ALA A 1 178 ? 6.046 10.073 -15.987 1.00 98.31 178 ALA A O 1
ATOM 1312 N N . ALA A 1 179 ? 6.974 8.075 -16.424 1.00 98.25 179 ALA A N 1
ATOM 1313 C CA . ALA A 1 179 ? 6.123 7.314 -15.517 1.00 98.25 179 ALA A CA 1
ATOM 1314 C C . ALA A 1 179 ? 6.499 7.477 -14.034 1.00 98.25 179 ALA A C 1
ATOM 1316 O O . ALA A 1 179 ? 5.615 7.519 -13.177 1.00 98.25 179 ALA A O 1
ATOM 1317 N N . SER A 1 180 ? 7.792 7.549 -13.712 1.00 98.31 180 SER A N 1
ATOM 1318 C CA . SER A 1 180 ? 8.298 7.548 -12.338 1.00 98.31 180 SER A CA 1
ATOM 1319 C C . SER A 1 180 ? 8.914 8.903 -11.974 1.00 98.31 180 SER A C 1
ATOM 1321 O O . SER A 1 180 ? 10.048 9.183 -12.368 1.00 98.31 180 SER A O 1
ATOM 1323 N N . PRO A 1 181 ? 8.253 9.714 -11.122 1.00 98.31 181 PRO A N 1
ATOM 1324 C CA . PRO A 1 181 ? 8.845 10.936 -10.570 1.00 98.31 181 PRO A CA 1
ATOM 1325 C C . PRO A 1 181 ? 10.192 10.697 -9.876 1.00 98.31 181 PRO A C 1
ATOM 1327 O O . PRO A 1 181 ? 11.058 11.568 -9.850 1.00 98.31 181 PRO A O 1
ATOM 1330 N N . PHE A 1 182 ? 10.362 9.510 -9.291 1.00 97.81 182 PHE A N 1
ATOM 1331 C CA . PHE A 1 182 ? 11.592 9.124 -8.617 1.00 97.81 182 PHE A CA 1
ATOM 1332 C C . PHE A 1 182 ? 12.756 8.962 -9.605 1.00 97.81 182 PHE A C 1
ATOM 1334 O O . PHE A 1 182 ? 13.800 9.592 -9.431 1.00 97.81 182 PHE A O 1
ATOM 1341 N N . LEU A 1 183 ? 12.563 8.174 -10.669 1.00 98.06 183 LEU A N 1
ATOM 1342 C CA . LEU A 1 183 ? 13.582 7.991 -11.707 1.00 98.06 183 LEU A CA 1
ATOM 1343 C C . LEU A 1 183 ? 13.810 9.275 -12.505 1.00 98.06 183 LEU A C 1
ATOM 1345 O O . LEU A 1 183 ? 14.948 9.583 -12.851 1.00 98.06 183 LEU A O 1
ATOM 1349 N N . GLN A 1 184 ? 12.755 10.054 -12.748 1.00 98.06 184 GLN A N 1
ATOM 1350 C CA . GLN A 1 184 ? 12.856 11.356 -13.399 1.00 98.06 184 GLN A CA 1
ATOM 1351 C C . GLN A 1 184 ? 13.823 12.278 -12.665 1.00 98.06 184 GLN A C 1
ATOM 1353 O O . GLN A 1 184 ? 14.726 12.834 -13.288 1.00 98.06 184 GLN A O 1
ATOM 1358 N N . ARG A 1 185 ? 13.667 12.407 -11.342 1.00 98.06 185 ARG A N 1
ATOM 1359 C CA . ARG A 1 185 ? 14.562 13.212 -10.512 1.00 98.06 185 ARG A CA 1
ATOM 1360 C C . ARG A 1 185 ? 16.007 12.731 -10.629 1.00 98.06 185 ARG A C 1
ATOM 1362 O O . ARG A 1 185 ? 16.880 13.537 -10.927 1.00 98.06 185 ARG A O 1
ATOM 1369 N N . TYR A 1 186 ? 16.241 11.428 -10.465 1.00 98.19 186 TYR A N 1
ATOM 1370 C CA . TYR A 1 186 ? 17.585 10.851 -10.538 1.00 98.19 186 TYR A CA 1
ATOM 1371 C C . TYR A 1 186 ? 18.264 11.117 -11.888 1.00 98.19 186 TYR A C 1
ATOM 1373 O O . TYR A 1 186 ? 19.376 11.634 -11.930 1.00 98.19 186 TYR A O 1
ATOM 1381 N N . PHE A 1 187 ? 17.597 10.816 -13.004 1.00 98.06 187 PHE A N 1
ATOM 1382 C CA . PHE A 1 187 ? 18.187 11.005 -14.332 1.00 98.06 187 PHE A CA 1
ATOM 1383 C C . PHE A 1 187 ? 18.230 12.468 -14.779 1.00 98.06 187 PHE A C 1
ATOM 1385 O O . PHE A 1 187 ? 18.988 12.789 -15.686 1.00 98.06 187 PHE A O 1
ATOM 1392 N N . SER A 1 188 ? 17.466 13.359 -14.145 1.00 97.25 188 SER A N 1
ATOM 1393 C CA . SER A 1 188 ? 17.621 14.805 -14.343 1.00 97.25 188 SER A CA 1
ATOM 1394 C C . SER A 1 188 ? 18.866 15.336 -13.624 1.00 97.25 188 SER A C 1
ATOM 1396 O O . SER A 1 188 ? 19.569 16.181 -14.168 1.00 97.25 188 SER A O 1
ATOM 1398 N N . GLU A 1 189 ? 19.162 14.824 -12.423 1.00 98.06 189 GLU A N 1
ATOM 1399 C CA . GLU A 1 189 ? 20.379 15.144 -11.658 1.00 98.06 189 GLU A CA 1
ATOM 1400 C C . GLU A 1 189 ? 21.632 14.467 -12.261 1.00 98.06 189 GLU A C 1
ATOM 1402 O O . GLU A 1 189 ? 22.743 14.991 -12.158 1.00 98.06 189 GLU A O 1
ATOM 1407 N N . HIS A 1 190 ? 21.457 13.326 -12.937 1.00 98.06 190 HIS A N 1
ATOM 1408 C CA . HIS A 1 190 ? 22.521 12.533 -13.561 1.00 98.06 190 HIS A CA 1
ATOM 1409 C C . HIS A 1 190 ? 22.199 12.203 -15.031 1.00 98.06 190 HIS A C 1
ATOM 1411 O O . HIS A 1 190 ? 21.927 11.044 -15.372 1.00 98.06 190 HIS A O 1
ATOM 1417 N N . PRO A 1 191 ? 22.234 13.206 -15.928 1.00 97.75 191 PRO A N 1
ATOM 1418 C CA . PRO A 1 191 ? 21.738 13.077 -17.298 1.00 97.75 191 PRO A CA 1
ATOM 1419 C C . PRO A 1 191 ? 22.497 12.058 -18.146 1.00 97.75 191 PRO A C 1
ATOM 1421 O O . PRO A 1 191 ? 21.884 11.415 -18.993 1.00 97.75 191 PRO A O 1
ATOM 1424 N N . GLU A 1 192 ? 23.789 11.853 -17.903 1.00 97.19 192 GLU A N 1
ATOM 1425 C CA . GLU A 1 192 ? 24.612 10.882 -18.638 1.00 97.19 192 GLU A CA 1
ATOM 1426 C C . GLU A 1 192 ? 24.477 9.450 -18.107 1.00 97.19 192 GLU A C 1
ATOM 1428 O O . GLU A 1 192 ? 24.872 8.502 -18.783 1.00 97.19 192 GLU A O 1
ATOM 1433 N N . SER A 1 193 ? 23.891 9.264 -16.917 1.00 97.81 193 SER A N 1
ATOM 1434 C CA . SER A 1 193 ? 23.765 7.931 -16.336 1.00 97.81 193 SER A CA 1
ATOM 1435 C C . SER A 1 193 ? 22.791 7.071 -17.141 1.00 97.81 193 SER A C 1
ATOM 1437 O O . SER A 1 193 ? 21.678 7.499 -17.475 1.00 97.81 193 SER A O 1
ATOM 1439 N N . LEU A 1 194 ? 23.210 5.837 -17.416 1.00 97.88 194 LEU A N 1
ATOM 1440 C CA . LEU A 1 194 ? 22.379 4.776 -17.987 1.00 97.88 194 LEU A CA 1
ATOM 1441 C C . LEU A 1 194 ? 22.072 3.670 -16.974 1.00 97.88 194 LEU A C 1
ATOM 1443 O O . LEU A 1 194 ? 21.400 2.697 -17.305 1.00 97.88 194 LEU A O 1
ATOM 1447 N N . GLU A 1 195 ? 22.540 3.811 -15.737 1.00 98.12 195 GLU A N 1
ATOM 1448 C CA . GLU A 1 195 ? 22.326 2.823 -14.691 1.00 98.12 195 GLU A CA 1
ATOM 1449 C C . GLU A 1 195 ? 21.774 3.481 -13.426 1.00 98.12 195 GLU A C 1
ATOM 1451 O O . GLU A 1 195 ? 22.254 4.524 -12.982 1.00 98.12 195 GLU A O 1
ATOM 1456 N N . TYR A 1 196 ? 20.776 2.851 -12.813 1.00 97.69 196 TYR A N 1
ATOM 1457 C CA . TYR A 1 196 ? 20.293 3.222 -11.486 1.00 97.69 196 TYR A CA 1
ATOM 1458 C C . TYR A 1 196 ? 20.475 2.052 -10.521 1.00 97.69 196 TYR A C 1
ATOM 1460 O O . TYR A 1 196 ? 20.169 0.910 -10.857 1.00 97.69 196 TYR A O 1
ATOM 1468 N N . HIS A 1 197 ? 20.959 2.334 -9.314 1.00 97.50 197 HIS A N 1
ATOM 1469 C CA . HIS A 1 197 ? 21.224 1.322 -8.294 1.00 97.50 197 HIS A CA 1
ATOM 1470 C C . HIS A 1 197 ? 20.279 1.521 -7.111 1.00 97.50 197 HIS A C 1
ATOM 1472 O O . HIS A 1 197 ? 20.332 2.546 -6.428 1.00 97.50 197 HIS A O 1
ATOM 1478 N N . PHE A 1 198 ? 19.434 0.529 -6.839 1.00 95.56 198 PHE A N 1
ATOM 1479 C CA . PHE A 1 198 ? 18.653 0.517 -5.610 1.00 95.56 198 PHE A CA 1
ATOM 1480 C C . PHE A 1 198 ? 19.556 0.183 -4.424 1.00 95.56 198 PHE A C 1
ATOM 1482 O O . PHE A 1 198 ? 20.225 -0.846 -4.402 1.00 95.56 198 PHE A O 1
ATOM 1489 N N . THR A 1 199 ? 19.522 1.028 -3.393 1.00 90.31 199 THR A N 1
ATOM 1490 C CA . THR A 1 199 ? 20.251 0.789 -2.137 1.00 90.31 199 THR A CA 1
ATOM 1491 C C . THR A 1 199 ? 19.679 -0.378 -1.339 1.00 90.31 199 THR A C 1
ATOM 1493 O O . THR A 1 199 ? 20.364 -0.959 -0.505 1.00 90.31 199 THR A O 1
ATOM 1496 N N . THR A 1 200 ? 18.406 -0.712 -1.564 1.00 80.56 200 THR A N 1
ATOM 1497 C CA . THR A 1 200 ? 17.676 -1.688 -0.758 1.00 80.56 200 THR A CA 1
ATOM 1498 C C . THR A 1 200 ? 17.407 -2.949 -1.574 1.00 80.56 200 THR A C 1
ATOM 1500 O O . THR A 1 200 ? 16.656 -2.907 -2.544 1.00 80.56 200 THR A O 1
ATOM 1503 N N . SER A 1 201 ? 17.936 -4.091 -1.135 1.00 78.44 201 SER A N 1
ATOM 1504 C CA . SER A 1 201 ? 17.755 -5.418 -1.756 1.00 78.44 201 SER A CA 1
ATOM 1505 C C . SER A 1 201 ? 16.363 -6.034 -1.551 1.00 78.44 201 SER A C 1
ATOM 1507 O O . SER A 1 201 ? 16.173 -7.231 -1.723 1.00 78.44 201 SER A O 1
ATOM 1509 N N . THR A 1 202 ? 15.377 -5.235 -1.144 1.00 87.31 202 THR A N 1
ATOM 1510 C CA . THR A 1 202 ? 14.067 -5.747 -0.712 1.00 87.31 202 THR A CA 1
ATOM 1511 C C . THR A 1 202 ? 12.999 -5.727 -1.801 1.00 87.31 202 THR A C 1
ATOM 1513 O O . THR A 1 202 ? 11.877 -6.163 -1.550 1.00 87.31 202 THR A O 1
ATOM 1516 N N . ILE A 1 203 ? 13.319 -5.204 -2.986 1.00 93.81 203 ILE A N 1
ATOM 1517 C CA . ILE A 1 203 ? 12.419 -5.231 -4.139 1.00 93.81 203 ILE A CA 1
ATOM 1518 C C . ILE A 1 203 ? 12.756 -6.451 -4.984 1.00 93.81 203 ILE A C 1
ATOM 1520 O O . ILE A 1 203 ? 13.923 -6.693 -5.279 1.00 93.81 203 ILE A O 1
ATOM 1524 N N . ASP A 1 204 ? 11.735 -7.187 -5.401 1.00 95.31 204 ASP A N 1
ATOM 1525 C CA . ASP A 1 204 ? 11.899 -8.265 -6.366 1.00 95.31 204 ASP A CA 1
ATOM 1526 C C . ASP A 1 204 ? 12.211 -7.688 -7.769 1.00 95.31 204 ASP A C 1
ATOM 1528 O O . ASP A 1 204 ? 11.425 -6.882 -8.285 1.00 95.31 204 ASP A O 1
ATOM 1532 N N . PRO A 1 205 ? 13.332 -8.075 -8.411 1.00 97.00 205 PRO A N 1
ATOM 1533 C CA . PRO A 1 205 ? 13.659 -7.649 -9.771 1.00 97.00 205 PRO A CA 1
ATOM 1534 C C . PRO A 1 205 ? 12.585 -7.983 -10.811 1.00 97.00 205 PRO A C 1
ATOM 1536 O O . PRO A 1 205 ? 12.394 -7.207 -11.748 1.00 97.00 205 PRO A O 1
ATOM 1539 N N . SER A 1 206 ? 11.853 -9.089 -10.642 1.00 97.44 206 SER A N 1
ATOM 1540 C CA . SER A 1 206 ? 10.785 -9.493 -11.566 1.00 97.44 206 SER A CA 1
ATOM 1541 C C . SER A 1 206 ? 9.641 -8.477 -11.604 1.00 97.44 206 SER A C 1
ATOM 1543 O O . SER A 1 206 ? 9.101 -8.174 -12.665 1.00 97.44 206 SER A O 1
ATOM 1545 N N . VAL A 1 207 ? 9.329 -7.861 -10.464 1.00 97.81 207 VAL A N 1
ATOM 1546 C CA . VAL A 1 207 ? 8.292 -6.831 -10.350 1.00 97.81 207 VAL A CA 1
ATOM 1547 C C . VAL A 1 207 ? 8.722 -5.532 -11.029 1.00 97.81 207 VAL A C 1
ATOM 1549 O O . VAL A 1 207 ? 7.906 -4.850 -11.648 1.00 97.81 207 VAL A O 1
ATOM 1552 N N . ILE A 1 208 ? 10.008 -5.187 -10.941 1.00 98.06 208 ILE A N 1
ATOM 1553 C CA . ILE A 1 208 ? 10.564 -4.021 -11.637 1.00 98.06 208 ILE A CA 1
ATOM 1554 C C . ILE A 1 208 ? 10.567 -4.247 -13.148 1.00 98.06 208 ILE A C 1
ATOM 1556 O O . ILE A 1 208 ? 10.198 -3.335 -13.887 1.00 98.06 208 ILE A O 1
ATOM 1560 N N . HIS A 1 209 ? 10.911 -5.455 -13.600 1.00 98.31 209 HIS A N 1
ATOM 1561 C CA . HIS A 1 209 ? 10.780 -5.845 -15.003 1.00 98.31 209 HIS A CA 1
ATOM 1562 C C . HIS A 1 209 ? 9.327 -5.715 -15.481 1.00 98.31 209 HIS A C 1
ATOM 1564 O O . HIS A 1 209 ? 9.060 -5.027 -16.463 1.00 98.31 209 HIS A O 1
ATOM 1570 N N . PHE A 1 210 ? 8.375 -6.276 -14.734 1.00 98.50 210 PHE A N 1
ATOM 1571 C CA . PHE A 1 210 ? 6.952 -6.169 -15.052 1.00 98.50 210 PHE A CA 1
ATOM 1572 C C . PHE A 1 210 ? 6.484 -4.708 -15.163 1.00 98.50 210 PHE A C 1
ATOM 1574 O O . PHE A 1 210 ? 5.851 -4.334 -16.147 1.00 98.50 210 PHE A O 1
ATOM 1581 N N . LEU A 1 211 ? 6.823 -3.854 -14.191 1.00 98.50 211 LEU A N 1
ATOM 1582 C CA . LEU A 1 211 ? 6.386 -2.455 -14.188 1.00 98.50 211 LEU A CA 1
ATOM 1583 C C . LEU A 1 211 ? 7.058 -1.609 -15.273 1.00 98.50 211 LEU A C 1
ATOM 1585 O O . LEU A 1 211 ? 6.382 -0.824 -15.927 1.00 98.50 211 LEU A O 1
ATOM 1589 N N . LEU A 1 212 ? 8.379 -1.704 -15.434 1.00 98.50 212 LEU A N 1
ATOM 1590 C CA . LEU A 1 212 ? 9.139 -0.756 -16.259 1.00 98.50 212 LEU A CA 1
ATOM 1591 C C . LEU A 1 212 ? 9.440 -1.250 -17.674 1.00 98.50 212 LEU A C 1
ATOM 1593 O O . LEU A 1 212 ? 9.794 -0.434 -18.525 1.00 98.50 212 LEU A O 1
ATOM 1597 N N . VAL A 1 213 ? 9.305 -2.552 -17.925 1.00 98.31 213 VAL A N 1
ATOM 1598 C CA . VAL A 1 213 ? 9.515 -3.155 -19.245 1.00 98.31 213 VAL A CA 1
ATOM 1599 C C . VAL A 1 213 ? 8.172 -3.577 -19.825 1.00 98.31 213 VAL A C 1
ATOM 1601 O O . VAL A 1 213 ? 7.716 -2.962 -20.784 1.00 98.31 213 VAL A O 1
ATOM 1604 N N . GLU A 1 214 ? 7.506 -4.562 -19.219 1.00 98.31 214 GLU A N 1
ATOM 1605 C CA . GLU A 1 214 ? 6.294 -5.176 -19.785 1.00 98.31 214 GLU A CA 1
ATOM 1606 C C . GLU A 1 214 ? 5.122 -4.183 -19.841 1.00 98.31 214 GLU A C 1
ATOM 1608 O O . GLU A 1 214 ? 4.672 -3.812 -20.927 1.00 98.31 214 GLU A O 1
ATOM 1613 N N . TRP A 1 215 ? 4.675 -3.676 -18.688 1.00 98.50 215 TRP A N 1
ATOM 1614 C CA . TRP A 1 215 ? 3.500 -2.802 -18.610 1.00 98.50 215 TRP A CA 1
ATOM 1615 C C . TRP A 1 215 ? 3.696 -1.477 -19.358 1.00 98.50 215 TRP A C 1
ATOM 1617 O O . TRP A 1 215 ? 2.787 -1.025 -20.059 1.00 98.50 215 TRP A O 1
ATOM 1627 N N . ILE A 1 216 ? 4.875 -0.849 -19.248 1.00 98.38 216 ILE A N 1
ATOM 1628 C CA . ILE A 1 216 ? 5.183 0.381 -19.997 1.00 98.38 216 ILE A CA 1
ATOM 1629 C C . ILE A 1 216 ? 5.136 0.115 -21.502 1.00 98.38 216 ILE A C 1
ATOM 1631 O O . ILE A 1 216 ? 4.530 0.898 -22.236 1.00 98.38 216 ILE A O 1
ATOM 1635 N N . HIS A 1 217 ? 5.750 -0.971 -21.978 1.00 98.25 217 HIS A N 1
ATOM 1636 C CA . HIS A 1 217 ? 5.760 -1.292 -23.400 1.00 98.25 217 HIS A CA 1
ATOM 1637 C C . HIS A 1 217 ? 4.342 -1.539 -23.929 1.00 98.25 217 HIS A C 1
ATOM 1639 O O . HIS A 1 217 ? 3.968 -0.982 -24.965 1.00 98.25 217 HIS A O 1
ATOM 1645 N N . GLU A 1 218 ? 3.530 -2.311 -23.204 1.00 98.12 218 GLU A N 1
ATOM 1646 C CA . GLU A 1 218 ? 2.127 -2.573 -23.543 1.00 98.12 218 GLU A CA 1
ATOM 1647 C C . GLU A 1 218 ? 1.290 -1.287 -23.554 1.00 98.12 218 GLU A C 1
ATOM 1649 O O . GLU A 1 218 ? 0.600 -1.001 -24.534 1.00 98.12 218 GLU A O 1
ATOM 1654 N N . THR A 1 219 ? 1.401 -0.465 -22.508 1.00 98.19 219 THR A N 1
ATOM 1655 C CA . THR A 1 219 ? 0.658 0.799 -22.362 1.00 98.19 219 THR A CA 1
ATOM 1656 C C . THR A 1 219 ? 1.040 1.815 -23.437 1.00 98.19 219 THR A C 1
ATOM 1658 O O . THR A 1 219 ? 0.182 2.526 -23.975 1.00 98.19 219 THR A O 1
ATOM 1661 N N . CYS A 1 220 ? 2.325 1.894 -23.787 1.00 98.19 220 CYS A N 1
ATOM 1662 C CA . CYS A 1 220 ? 2.802 2.837 -24.789 1.00 98.19 220 CYS A CA 1
ATOM 1663 C C . CYS A 1 220 ? 2.550 2.377 -26.229 1.00 98.19 220 CYS A C 1
ATOM 1665 O O . CYS A 1 220 ? 2.303 3.216 -27.097 1.00 98.19 220 CYS A O 1
ATOM 1667 N N . SER A 1 221 ? 2.568 1.070 -26.489 1.00 97.88 221 SER A N 1
ATOM 1668 C CA . SER A 1 221 ? 2.325 0.509 -27.826 1.00 97.88 221 SER A CA 1
ATOM 1669 C C . SER A 1 221 ? 0.835 0.357 -28.144 1.00 97.88 221 SER A C 1
ATOM 1671 O O . SER A 1 221 ? 0.424 0.495 -29.307 1.00 97.88 221 SER A O 1
ATOM 1673 N N . GLY A 1 222 ? 0.030 0.092 -27.111 1.00 97.31 222 GLY A N 1
ATOM 1674 C CA . GLY A 1 222 ? -1.409 -0.112 -27.185 1.00 97.31 222 GLY A CA 1
ATOM 1675 C C . GLY A 1 222 ? -2.180 1.128 -27.636 1.00 97.31 222 GLY A C 1
ATOM 1676 O O . GLY A 1 222 ? -1.726 2.268 -27.502 1.00 97.31 222 GLY A O 1
ATOM 1677 N N . PHE A 1 223 ? -3.374 0.899 -28.191 1.00 96.81 223 PHE A N 1
ATOM 1678 C CA . PHE A 1 223 ? -4.274 1.983 -28.589 1.00 96.81 223 PHE A CA 1
ATOM 1679 C C . PHE A 1 223 ? -4.770 2.769 -27.366 1.00 96.81 223 PHE A C 1
ATOM 1681 O O . PHE A 1 223 ? -4.627 3.994 -27.320 1.00 96.81 223 PHE A O 1
ATOM 1688 N N . GLU A 1 224 ? -5.239 2.059 -26.340 1.00 97.31 224 GLU A N 1
ATOM 1689 C CA . GLU A 1 224 ? -5.668 2.619 -25.057 1.00 97.31 224 GLU A CA 1
ATOM 1690 C C . GLU A 1 224 ? -4.600 2.394 -23.985 1.00 97.31 224 GLU A C 1
ATOM 1692 O O . GLU A 1 224 ? -3.972 1.334 -23.922 1.00 97.31 224 GLU A O 1
ATOM 1697 N N . ALA A 1 225 ? -4.395 3.405 -23.142 1.00 97.88 225 ALA A N 1
ATOM 1698 C CA . ALA A 1 225 ? -3.590 3.260 -21.940 1.00 97.88 225 ALA A CA 1
ATOM 1699 C C . ALA A 1 225 ? -4.452 2.654 -20.827 1.00 97.88 225 ALA A C 1
ATOM 1701 O O . ALA A 1 225 ? -5.620 3.011 -20.683 1.00 97.88 225 ALA A O 1
ATOM 1702 N N . HIS A 1 226 ? -3.878 1.752 -20.037 1.00 98.00 226 HIS A N 1
ATOM 1703 C CA . HIS A 1 226 ? -4.589 1.055 -18.971 1.00 98.00 226 HIS A CA 1
ATOM 1704 C C . HIS A 1 226 ? -3.775 1.060 -17.675 1.00 98.00 226 HIS A C 1
ATOM 1706 O O . HIS A 1 226 ? -2.544 1.134 -17.686 1.00 98.00 226 HIS A O 1
ATOM 1712 N N . ALA A 1 227 ? -4.480 1.007 -16.544 1.00 98.12 227 ALA A N 1
ATOM 1713 C CA . ALA A 1 227 ? -3.863 0.841 -15.233 1.00 98.12 227 ALA A CA 1
ATOM 1714 C C . ALA A 1 227 ? -3.081 -0.481 -15.166 1.00 98.12 227 ALA A C 1
ATOM 1716 O O . ALA A 1 227 ? -3.366 -1.415 -15.915 1.00 98.12 227 ALA A O 1
ATOM 1717 N N . VAL A 1 228 ? -2.106 -0.565 -14.260 1.00 98.44 228 VAL A N 1
ATOM 1718 C CA . VAL A 1 228 ? -1.316 -1.783 -14.048 1.00 98.44 228 VAL A CA 1
ATOM 1719 C C . VAL A 1 228 ? -2.270 -2.927 -13.688 1.00 98.44 228 VAL A C 1
ATOM 1721 O O . VAL A 1 228 ? -2.982 -2.817 -12.683 1.00 98.44 228 VAL A O 1
ATOM 1724 N N . PRO A 1 229 ? -2.313 -4.011 -14.483 1.00 98.06 229 PRO A N 1
ATOM 1725 C CA . PRO A 1 229 ? -3.236 -5.103 -14.228 1.00 98.06 229 PRO A CA 1
ATOM 1726 C C . PRO A 1 229 ? -2.850 -5.852 -12.949 1.00 98.06 229 PRO A C 1
ATOM 1728 O O . PRO A 1 229 ? -1.668 -6.053 -12.661 1.00 98.06 229 PRO A O 1
ATOM 1731 N N . ALA A 1 230 ? -3.861 -6.292 -12.196 1.00 97.50 230 ALA A N 1
ATOM 1732 C CA . ALA A 1 230 ? -3.660 -7.197 -11.071 1.00 97.50 230 ALA A CA 1
ATOM 1733 C C . ALA A 1 230 ? -3.108 -8.547 -11.556 1.00 97.50 230 ALA A C 1
ATOM 1735 O O . ALA A 1 230 ? -3.506 -9.068 -12.605 1.00 97.50 230 ALA A O 1
ATOM 1736 N N . ARG A 1 231 ? -2.191 -9.106 -10.776 1.00 96.81 231 ARG A N 1
ATOM 1737 C CA . ARG A 1 231 ? -1.483 -10.355 -11.026 1.00 96.81 231 ARG A CA 1
ATOM 1738 C C . ARG A 1 231 ? -2.308 -11.552 -10.550 1.00 96.81 231 ARG A C 1
ATOM 1740 O O . ARG A 1 231 ? -3.473 -11.450 -10.162 1.00 96.81 231 ARG A O 1
ATOM 1747 N N . ASN A 1 232 ? -1.717 -12.738 -10.662 1.00 95.75 232 ASN A N 1
ATOM 1748 C CA . ASN A 1 232 ? -2.403 -13.991 -10.350 1.00 95.75 232 ASN A CA 1
ATOM 1749 C C . ASN A 1 232 ? -2.371 -14.344 -8.859 1.00 95.75 232 ASN A C 1
ATOM 1751 O O . ASN A 1 232 ? -3.145 -15.201 -8.431 1.00 95.75 232 ASN A O 1
ATOM 1755 N N . SER A 1 233 ? -1.496 -13.705 -8.081 1.00 97.62 233 SER A N 1
ATOM 1756 C CA . SER A 1 233 ? -1.296 -13.995 -6.666 1.00 97.62 233 SER A CA 1
ATOM 1757 C C . SER A 1 233 ? -1.287 -12.720 -5.820 1.00 97.62 233 SER A C 1
ATOM 1759 O O . SER A 1 233 ? -0.857 -11.653 -6.261 1.00 97.62 233 SER A O 1
ATOM 1761 N N . PHE A 1 234 ? -1.744 -12.860 -4.573 1.00 97.69 234 PHE A N 1
ATOM 1762 C CA . PHE A 1 234 ? -1.728 -11.790 -3.577 1.00 97.69 234 PHE A CA 1
ATOM 1763 C C . PHE A 1 234 ? -0.305 -11.280 -3.310 1.00 97.69 234 PHE A C 1
ATOM 1765 O O . PHE A 1 234 ? -0.087 -10.076 -3.183 1.00 97.69 234 PHE A O 1
ATOM 1772 N N . GLU A 1 235 ? 0.671 -12.193 -3.250 1.00 97.88 235 GLU A N 1
ATOM 1773 C CA . GLU A 1 235 ? 2.078 -11.851 -3.030 1.00 97.88 235 GLU A CA 1
ATOM 1774 C C . GLU A 1 235 ? 2.636 -10.975 -4.153 1.00 97.88 235 GLU A C 1
ATOM 1776 O O . GLU A 1 235 ? 3.223 -9.929 -3.866 1.00 97.88 235 GLU A O 1
ATOM 1781 N N . GLU A 1 236 ? 2.397 -11.349 -5.415 1.00 97.75 236 GLU A N 1
ATOM 1782 C CA . GLU A 1 236 ? 2.834 -10.561 -6.571 1.00 97.75 236 GLU A CA 1
ATOM 1783 C C . GLU A 1 236 ? 2.195 -9.173 -6.567 1.00 97.75 236 GLU A C 1
ATOM 1785 O O . GLU A 1 236 ? 2.893 -8.177 -6.746 1.00 97.75 236 GLU A O 1
ATOM 1790 N N . ASP A 1 237 ? 0.891 -9.079 -6.307 1.00 98.19 237 ASP A N 1
ATOM 1791 C CA . ASP A 1 237 ? 0.206 -7.788 -6.259 1.00 98.19 237 ASP A CA 1
ATOM 1792 C C . ASP A 1 237 ? 0.737 -6.885 -5.143 1.00 98.19 237 ASP A C 1
ATOM 1794 O O . ASP A 1 237 ? 0.965 -5.690 -5.348 1.00 98.19 237 ASP A O 1
ATOM 1798 N N . VAL A 1 238 ? 0.969 -7.436 -3.952 1.00 98.06 238 VAL A N 1
ATOM 1799 C CA . VAL A 1 238 ? 1.549 -6.687 -2.834 1.00 98.06 238 VAL A CA 1
ATOM 1800 C C . VAL A 1 238 ? 2.972 -6.225 -3.164 1.00 98.06 238 VAL A C 1
ATOM 1802 O O . VAL A 1 238 ? 3.323 -5.076 -2.868 1.00 98.06 238 VAL A O 1
ATOM 1805 N N . ALA A 1 239 ? 3.772 -7.067 -3.821 1.00 97.56 239 ALA A N 1
ATOM 1806 C CA . ALA A 1 239 ? 5.111 -6.710 -4.277 1.00 97.56 239 ALA A CA 1
ATOM 1807 C C . ALA A 1 239 ? 5.073 -5.608 -5.357 1.00 97.56 239 ALA A C 1
ATOM 1809 O O . ALA A 1 239 ? 5.839 -4.643 -5.274 1.00 97.56 239 ALA A O 1
ATOM 1810 N N . VAL A 1 240 ? 4.123 -5.671 -6.300 1.00 98.19 240 VAL A N 1
ATOM 1811 C CA . VAL A 1 240 ? 3.847 -4.613 -7.291 1.00 98.19 240 VAL A CA 1
ATOM 1812 C C . VAL A 1 240 ? 3.485 -3.302 -6.601 1.00 98.19 240 VAL A C 1
ATOM 1814 O O . VAL A 1 240 ? 4.054 -2.259 -6.925 1.00 98.19 240 VAL A O 1
ATOM 1817 N N . LEU A 1 241 ? 2.593 -3.325 -5.608 1.00 98.06 241 LEU A N 1
ATOM 1818 C CA . LEU A 1 241 ? 2.207 -2.125 -4.860 1.00 98.06 241 LEU A CA 1
ATOM 1819 C C . LEU A 1 241 ? 3.382 -1.519 -4.079 1.00 98.06 241 LEU A C 1
ATOM 1821 O O . LEU A 1 241 ? 3.497 -0.292 -3.998 1.00 98.06 241 LEU A O 1
ATOM 1825 N N . ARG A 1 242 ? 4.273 -2.353 -3.532 1.00 97.00 242 ARG A N 1
ATOM 1826 C CA . ARG A 1 242 ? 5.513 -1.904 -2.886 1.00 97.00 242 ARG A CA 1
ATOM 1827 C C . ARG A 1 242 ? 6.448 -1.228 -3.887 1.00 97.00 242 ARG A C 1
ATOM 1829 O O . ARG A 1 242 ? 6.880 -0.101 -3.638 1.00 97.00 242 ARG A O 1
ATOM 1836 N N . ALA A 1 243 ? 6.747 -1.887 -5.005 1.00 97.19 243 ALA A N 1
ATOM 1837 C CA . ALA A 1 243 ? 7.630 -1.353 -6.039 1.00 97.19 243 ALA A CA 1
ATOM 1838 C C . ALA A 1 243 ? 7.078 -0.044 -6.623 1.00 97.19 243 ALA A C 1
ATOM 1840 O O . ALA A 1 243 ? 7.803 0.948 -6.721 1.00 97.19 243 ALA A O 1
ATOM 1841 N N . ALA A 1 244 ? 5.771 0.004 -6.900 1.00 97.62 244 ALA A N 1
ATOM 1842 C CA . ALA A 1 244 ? 5.091 1.205 -7.364 1.00 97.62 244 ALA A CA 1
ATOM 1843 C C . ALA A 1 244 ? 5.204 2.355 -6.354 1.00 97.62 244 ALA A C 1
ATOM 1845 O O . ALA A 1 244 ? 5.435 3.491 -6.757 1.00 97.62 244 ALA A O 1
ATOM 1846 N N . HIS A 1 245 ? 5.107 2.092 -5.047 1.00 96.56 245 HIS A N 1
ATOM 1847 C CA . HIS A 1 245 ? 5.329 3.129 -4.038 1.00 96.56 245 HIS A CA 1
ATOM 1848 C C . HIS A 1 245 ? 6.762 3.672 -4.053 1.00 96.56 245 HIS A C 1
ATOM 1850 O O . HIS A 1 245 ? 6.963 4.887 -4.048 1.00 96.56 245 HIS A O 1
ATOM 1856 N N . MET A 1 246 ? 7.763 2.791 -4.121 1.00 95.56 246 MET A N 1
ATOM 1857 C CA . MET A 1 246 ? 9.172 3.201 -4.162 1.00 95.56 246 MET A CA 1
ATOM 1858 C C . MET A 1 246 ? 9.490 4.035 -5.410 1.00 95.56 246 MET A C 1
ATOM 1860 O O . MET A 1 246 ? 10.204 5.031 -5.321 1.00 95.56 246 MET A O 1
ATOM 1864 N N . LEU A 1 247 ? 8.886 3.685 -6.547 1.00 97.06 247 LEU A N 1
ATOM 1865 C CA . LEU A 1 247 ? 9.010 4.411 -7.811 1.00 97.06 247 LEU A CA 1
ATOM 1866 C C . LEU A 1 247 ? 8.091 5.641 -7.922 1.00 97.06 247 LEU A C 1
ATOM 1868 O O . LEU A 1 247 ? 8.145 6.332 -8.940 1.00 97.06 247 LEU A O 1
ATOM 1872 N N . ARG A 1 248 ? 7.257 5.948 -6.916 1.00 97.56 248 ARG A N 1
ATOM 1873 C CA . ARG A 1 248 ? 6.241 7.025 -6.969 1.00 97.56 248 ARG A CA 1
ATOM 1874 C C . ARG A 1 248 ? 5.230 6.858 -8.124 1.00 97.56 248 ARG A C 1
ATOM 1876 O O . ARG A 1 248 ? 4.773 7.831 -8.722 1.00 97.56 248 ARG A O 1
ATOM 1883 N N . MET A 1 249 ? 4.907 5.609 -8.449 1.00 98.25 249 MET A N 1
ATOM 1884 C CA . MET A 1 249 ? 4.023 5.160 -9.532 1.00 98.25 249 MET A CA 1
ATOM 1885 C C . MET A 1 249 ? 2.639 4.713 -9.026 1.00 98.25 249 MET A C 1
ATOM 1887 O O . MET A 1 249 ? 1.898 4.034 -9.731 1.00 98.25 249 MET A O 1
ATOM 1891 N N . GLU A 1 250 ? 2.233 5.096 -7.811 1.00 97.88 250 GLU A N 1
ATOM 1892 C CA . GLU A 1 250 ? 1.024 4.560 -7.162 1.00 97.88 250 GLU A CA 1
ATOM 1893 C C . GLU A 1 250 ? -0.282 4.912 -7.879 1.00 97.88 250 GLU A C 1
ATOM 1895 O O . GLU A 1 250 ? -1.312 4.287 -7.617 1.00 97.88 250 GLU A O 1
ATOM 1900 N N . ARG A 1 251 ? -0.260 5.925 -8.752 1.00 98.25 251 ARG A N 1
ATOM 1901 C CA . ARG A 1 251 ? -1.415 6.307 -9.574 1.00 98.25 251 ARG A CA 1
ATOM 1902 C C . ARG A 1 251 ? -1.811 5.203 -10.553 1.00 98.25 251 ARG A C 1
ATOM 1904 O O . ARG A 1 251 ? -2.997 5.015 -10.785 1.00 98.25 251 ARG A O 1
ATOM 1911 N N . TYR A 1 252 ? -0.836 4.455 -11.069 1.00 98.56 252 TYR A N 1
ATOM 1912 C CA . TYR A 1 252 ? -1.075 3.412 -12.063 1.00 98.56 252 TYR A CA 1
ATOM 1913 C C . TYR A 1 252 ? -1.584 2.112 -11.434 1.00 98.56 252 TYR A C 1
ATOM 1915 O O . TYR A 1 252 ? -2.180 1.303 -12.129 1.00 98.56 252 TYR A O 1
ATOM 1923 N N . CYS A 1 253 ? -1.423 1.941 -10.118 1.00 98.25 253 CYS A N 1
ATOM 1924 C CA . CYS A 1 253 ? -1.910 0.780 -9.364 1.00 98.25 253 CYS A CA 1
ATOM 1925 C C . CYS A 1 253 ? -3.102 1.133 -8.454 1.00 98.25 253 CYS A C 1
ATOM 1927 O O . CYS A 1 253 ? -3.292 0.521 -7.398 1.00 98.25 253 CYS A O 1
ATOM 1929 N N . ALA A 1 254 ? -3.865 2.178 -8.794 1.00 97.69 254 ALA A N 1
ATOM 1930 C CA . ALA A 1 254 ? -4.934 2.688 -7.939 1.00 97.69 254 ALA A CA 1
ATOM 1931 C C . ALA A 1 254 ? -6.038 1.648 -7.691 1.00 97.69 254 ALA A C 1
ATOM 1933 O O . ALA A 1 254 ? -6.467 1.510 -6.543 1.00 97.69 254 ALA A O 1
ATOM 1934 N N . ASP A 1 255 ? -6.422 0.899 -8.727 1.00 97.94 255 ASP A N 1
ATOM 1935 C CA . ASP A 1 255 ? -7.504 -0.089 -8.680 1.00 97.94 255 ASP A CA 1
ATOM 1936 C C . ASP A 1 255 ? -7.138 -1.281 -7.792 1.00 97.94 255 ASP A C 1
ATOM 1938 O O . ASP A 1 255 ? -7.812 -1.530 -6.791 1.00 97.94 255 ASP A O 1
ATOM 1942 N N . THR A 1 256 ? -6.001 -1.931 -8.064 1.00 98.00 256 THR A N 1
ATOM 1943 C CA . THR A 1 256 ? -5.461 -3.035 -7.252 1.00 98.00 256 THR A CA 1
ATOM 1944 C C . THR A 1 256 ? -5.301 -2.619 -5.788 1.00 98.00 256 THR A C 1
ATOM 1946 O O . THR A 1 256 ? -5.696 -3.328 -4.863 1.00 98.00 256 THR A O 1
ATOM 1949 N N . ARG A 1 257 ? -4.788 -1.407 -5.538 1.00 98.00 257 ARG A N 1
ATOM 1950 C CA . ARG A 1 257 ? -4.671 -0.875 -4.175 1.00 98.00 257 ARG A CA 1
ATOM 1951 C C . ARG A 1 257 ? -6.035 -0.681 -3.511 1.00 98.00 257 ARG A C 1
ATOM 1953 O O . ARG A 1 257 ? -6.161 -0.950 -2.317 1.00 98.00 257 ARG A O 1
ATOM 1960 N N . ALA A 1 258 ? -7.030 -0.163 -4.229 1.00 98.25 258 ALA A N 1
ATOM 1961 C CA . ALA A 1 258 ? -8.371 0.051 -3.692 1.00 98.25 258 ALA A CA 1
ATOM 1962 C C . ALA A 1 258 ? -9.055 -1.280 -3.347 1.00 98.25 258 ALA A C 1
ATOM 1964 O O . ALA A 1 258 ? -9.643 -1.391 -2.268 1.00 98.25 258 ALA A O 1
ATOM 1965 N N . GLU A 1 259 ? -8.906 -2.288 -4.208 1.00 97.94 259 GLU A N 1
ATOM 1966 C CA . GLU A 1 259 ? -9.388 -3.651 -3.982 1.00 97.94 259 GLU A CA 1
ATOM 1967 C C . GLU A 1 259 ? -8.819 -4.229 -2.681 1.00 97.94 259 GLU A C 1
ATOM 1969 O O . GLU A 1 259 ? -9.584 -4.577 -1.775 1.00 97.94 259 GLU A O 1
ATOM 1974 N N . TYR A 1 260 ? -7.492 -4.224 -2.516 1.00 98.44 260 TYR A N 1
ATOM 1975 C CA . TYR A 1 260 ? -6.865 -4.777 -1.313 1.00 98.44 260 TYR A CA 1
ATOM 1976 C C . TYR A 1 260 ? -7.121 -3.955 -0.049 1.00 98.44 260 TYR A C 1
ATOM 1978 O O . TYR A 1 260 ? -7.267 -4.518 1.036 1.00 98.44 260 TYR A O 1
ATOM 1986 N N . LEU A 1 261 ? -7.255 -2.630 -0.150 1.00 98.31 261 LEU A N 1
ATOM 1987 C CA . LEU A 1 261 ? -7.683 -1.818 0.992 1.00 98.31 261 LEU A CA 1
ATOM 1988 C C . LEU A 1 261 ? -9.104 -2.170 1.443 1.00 98.31 261 LEU A C 1
ATOM 1990 O O . LEU A 1 261 ? -9.377 -2.150 2.643 1.00 98.31 261 LEU A O 1
ATOM 1994 N N . ASN A 1 262 ? -10.006 -2.473 0.508 1.00 98.44 262 ASN A N 1
ATOM 1995 C CA . ASN A 1 262 ? -11.360 -2.899 0.842 1.00 98.44 262 ASN A CA 1
ATOM 1996 C C . ASN A 1 262 ? -11.377 -4.317 1.433 1.00 98.44 262 ASN A C 1
ATOM 1998 O O . ASN A 1 262 ? -12.036 -4.542 2.451 1.00 98.44 262 ASN A O 1
ATOM 2002 N N . TYR A 1 263 ? -10.597 -5.235 0.855 1.00 98.19 263 TYR A N 1
ATOM 2003 C CA . TYR A 1 263 ? -10.389 -6.586 1.379 1.00 98.19 263 TYR A CA 1
ATOM 2004 C C . TYR A 1 263 ? -9.900 -6.550 2.832 1.00 98.19 263 TYR A C 1
ATOM 2006 O O . TYR A 1 263 ? -10.599 -7.016 3.727 1.00 98.19 263 TYR A O 1
ATOM 2014 N N . LEU A 1 264 ? -8.780 -5.875 3.103 1.00 98.31 264 LEU A N 1
ATOM 2015 C CA . LEU A 1 264 ? -8.179 -5.803 4.442 1.00 98.31 264 LEU A CA 1
ATOM 2016 C C . LEU A 1 264 ? -9.032 -5.046 5.463 1.00 98.31 264 LEU A C 1
ATOM 2018 O O . LEU A 1 264 ? -8.799 -5.161 6.664 1.00 98.31 264 LEU A O 1
ATOM 2022 N N . LYS A 1 265 ? -9.995 -4.238 5.009 1.00 98.06 265 LYS A N 1
ATOM 2023 C CA . LYS A 1 265 ? -10.939 -3.524 5.876 1.00 98.06 265 LYS A CA 1
ATOM 2024 C C . LYS A 1 265 ? -12.111 -4.404 6.313 1.00 98.06 265 LYS A C 1
ATOM 2026 O O . LYS A 1 265 ? -12.679 -4.143 7.370 1.00 98.06 265 LYS A O 1
ATOM 2031 N N . THR A 1 266 ? -12.520 -5.362 5.485 1.00 97.38 266 THR A N 1
ATOM 2032 C CA . THR A 1 266 ? -13.792 -6.090 5.644 1.00 97.38 266 THR A CA 1
ATOM 2033 C C . THR A 1 266 ? -13.609 -7.577 5.921 1.00 97.38 266 THR A C 1
ATOM 2035 O O . THR A 1 266 ? -14.444 -8.173 6.597 1.00 97.38 266 THR A O 1
ATOM 2038 N N . CYS A 1 267 ? -12.515 -8.170 5.453 1.00 98.00 267 CYS A N 1
ATOM 2039 C CA . CYS A 1 267 ? -12.197 -9.583 5.608 1.00 98.00 267 CYS A CA 1
ATOM 2040 C C . CYS A 1 267 ? -11.062 -9.786 6.616 1.00 98.00 267 CYS A C 1
ATOM 2042 O O . CYS A 1 267 ? -10.255 -8.885 6.847 1.00 98.00 267 CYS A O 1
ATOM 2044 N N . LEU A 1 268 ? -11.010 -10.973 7.221 1.00 98.00 268 LEU A N 1
ATOM 2045 C CA . LEU A 1 268 ? -9.872 -11.416 8.022 1.00 98.00 268 LEU A CA 1
ATOM 2046 C C . LEU A 1 268 ? -8.839 -12.045 7.067 1.00 98.00 268 LEU A C 1
ATOM 2048 O O . LEU A 1 268 ? -9.175 -13.064 6.461 1.00 98.00 268 LEU A O 1
ATOM 2052 N N . PRO A 1 269 ? -7.651 -11.439 6.877 1.00 98.19 269 PRO A N 1
ATOM 2053 C CA . PRO A 1 269 ? -6.612 -12.015 6.025 1.00 98.19 269 PRO A CA 1
ATOM 2054 C C . PRO A 1 269 ? -6.034 -13.298 6.635 1.00 98.19 269 PRO A C 1
ATOM 2056 O O . PRO A 1 269 ? -6.071 -13.471 7.856 1.00 98.19 269 PRO A O 1
ATOM 2059 N N . SER A 1 270 ? -5.490 -14.182 5.795 1.00 98.38 270 SER A N 1
ATOM 2060 C CA . SER A 1 270 ? -4.781 -15.380 6.266 1.00 98.38 270 SER A CA 1
ATOM 2061 C C . SER A 1 270 ? -3.439 -15.021 6.921 1.00 98.38 270 SER A C 1
ATOM 2063 O O . SER A 1 270 ? -2.893 -13.942 6.685 1.00 98.38 270 SER A O 1
ATOM 2065 N N . TYR A 1 271 ? -2.868 -15.926 7.722 1.00 98.56 271 TYR A N 1
ATOM 2066 C CA . TYR A 1 271 ? -1.551 -15.709 8.343 1.00 98.56 271 TYR A CA 1
ATOM 2067 C C . TYR A 1 271 ? -0.440 -15.495 7.311 1.00 98.56 271 TYR A C 1
ATOM 2069 O O . TYR A 1 271 ? 0.387 -14.597 7.472 1.00 98.56 271 TYR A O 1
ATOM 2077 N N . GLU A 1 272 ? -0.490 -16.226 6.197 1.00 98.44 272 GLU A N 1
ATOM 2078 C CA . GLU A 1 272 ? 0.420 -16.031 5.065 1.00 98.44 272 GLU A CA 1
ATOM 2079 C C . GLU A 1 272 ? 0.286 -14.623 4.464 1.00 98.44 272 GLU A C 1
ATOM 2081 O O . GLU A 1 272 ? 1.285 -13.931 4.268 1.00 98.44 272 GLU A O 1
ATOM 2086 N N . GLU A 1 273 ? -0.941 -14.146 4.229 1.00 98.50 273 GLU A N 1
ATOM 2087 C CA . GLU A 1 273 ? -1.191 -12.799 3.696 1.00 98.50 273 GLU A CA 1
ATOM 2088 C C . GLU A 1 273 ? -0.706 -11.700 4.653 1.00 98.50 273 GLU A C 1
ATOM 2090 O O . GLU A 1 273 ? -0.150 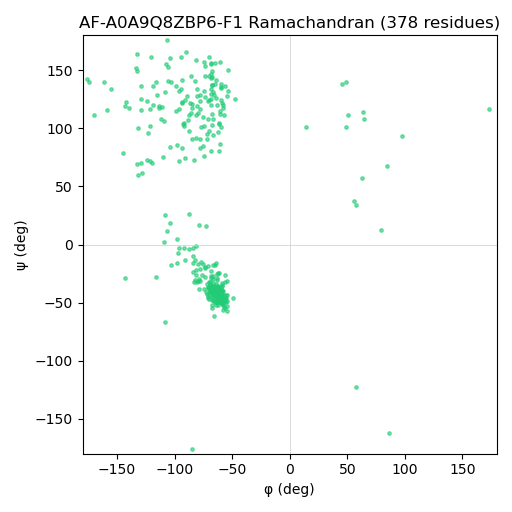-10.688 4.213 1.00 98.50 273 GLU A O 1
ATOM 2095 N N . ILE A 1 274 ? -0.880 -11.898 5.964 1.00 98.44 274 ILE A N 1
ATOM 2096 C CA . ILE A 1 274 ? -0.387 -10.973 6.990 1.00 98.44 274 ILE A CA 1
ATOM 2097 C C . ILE A 1 274 ? 1.144 -10.893 6.941 1.00 98.44 274 ILE A C 1
ATOM 2099 O O . ILE A 1 274 ? 1.695 -9.787 6.889 1.00 98.44 274 ILE A O 1
ATOM 2103 N N . ALA A 1 275 ? 1.824 -12.041 6.889 1.00 98.12 275 ALA A N 1
ATOM 2104 C CA . ALA A 1 275 ? 3.280 -12.110 6.787 1.00 98.12 275 ALA A CA 1
ATOM 2105 C C . ALA A 1 275 ? 3.797 -11.468 5.485 1.00 98.12 275 ALA A C 1
ATOM 2107 O O . ALA A 1 275 ? 4.777 -10.717 5.505 1.00 98.12 275 ALA A O 1
ATOM 2108 N N . ILE A 1 276 ? 3.103 -11.680 4.360 1.00 98.06 276 ILE A N 1
ATOM 2109 C CA . ILE A 1 276 ? 3.414 -11.053 3.065 1.00 98.06 276 ILE A CA 1
ATOM 2110 C C . ILE A 1 276 ? 3.343 -9.525 3.163 1.00 98.06 276 ILE A C 1
ATOM 2112 O O . ILE A 1 276 ? 4.257 -8.838 2.692 1.00 98.06 276 ILE A O 1
ATOM 2116 N N . ILE A 1 277 ? 2.289 -8.970 3.774 1.00 97.94 277 ILE A N 1
ATOM 2117 C CA . ILE A 1 277 ? 2.157 -7.516 3.952 1.00 97.94 277 ILE A CA 1
ATOM 2118 C C . ILE A 1 277 ? 3.271 -6.989 4.860 1.00 97.94 277 ILE A C 1
ATOM 2120 O O . ILE A 1 277 ? 3.870 -5.958 4.543 1.00 97.94 277 ILE A O 1
ATOM 2124 N N . GLU A 1 278 ? 3.566 -7.667 5.970 1.00 97.31 278 GLU A N 1
ATOM 2125 C CA . GLU A 1 278 ? 4.610 -7.234 6.904 1.00 97.31 278 GLU A CA 1
ATOM 2126 C C . GLU A 1 278 ? 5.992 -7.189 6.246 1.00 97.31 278 GLU A C 1
ATOM 2128 O O . GLU A 1 278 ? 6.687 -6.171 6.339 1.00 97.31 278 GLU A O 1
ATOM 2133 N N . LYS A 1 279 ? 6.351 -8.254 5.517 1.00 96.25 279 LYS A N 1
ATOM 2134 C CA . LYS A 1 279 ? 7.603 -8.379 4.756 1.00 96.25 279 LYS A CA 1
ATOM 2135 C C . LYS A 1 279 ? 7.731 -7.300 3.680 1.00 96.25 279 LYS A C 1
ATOM 2137 O O . LYS A 1 279 ? 8.821 -6.762 3.451 1.00 96.25 279 LYS A O 1
ATOM 2142 N N . ASN A 1 280 ? 6.628 -6.972 3.004 1.00 96.50 280 ASN A N 1
ATOM 2143 C CA . ASN A 1 280 ? 6.634 -5.995 1.917 1.00 96.50 280 ASN A CA 1
ATOM 2144 C C . ASN A 1 280 ? 6.592 -4.538 2.383 1.00 96.50 280 ASN A C 1
ATOM 2146 O O . ASN A 1 280 ? 7.105 -3.653 1.698 1.00 96.50 280 ASN A O 1
ATOM 2150 N N . PHE A 1 281 ? 6.040 -4.270 3.562 1.00 95.25 281 PHE A N 1
ATOM 2151 C CA . PHE A 1 281 ? 5.906 -2.919 4.094 1.00 95.25 281 PHE A CA 1
ATOM 2152 C C . PHE A 1 281 ? 6.562 -2.798 5.471 1.00 95.25 281 PHE A C 1
ATOM 2154 O O . PHE A 1 281 ? 5.851 -2.641 6.467 1.00 95.25 281 PHE A O 1
ATOM 2161 N N . PRO A 1 282 ? 7.911 -2.798 5.548 1.00 88.31 282 PRO A N 1
ATOM 2162 C CA . PRO A 1 282 ? 8.653 -2.718 6.811 1.00 88.31 282 PRO A CA 1
ATOM 2163 C C . PRO A 1 282 ? 8.442 -1.396 7.571 1.00 88.31 282 PRO A C 1
ATOM 2165 O O . PRO A 1 282 ? 8.753 -1.308 8.754 1.00 88.31 282 PRO A O 1
ATOM 2168 N N . GLY A 1 283 ? 7.906 -0.362 6.912 1.00 88.44 283 GLY A N 1
ATOM 2169 C CA . GLY A 1 283 ? 7.611 0.929 7.528 1.00 88.44 283 GLY A CA 1
ATOM 2170 C C . GLY A 1 283 ? 6.122 1.173 7.773 1.00 88.44 283 GLY A C 1
ATOM 2171 O O . GLY A 1 283 ? 5.254 0.714 7.029 1.00 88.44 283 GLY A O 1
ATOM 2172 N N . ASP A 1 284 ? 5.826 1.994 8.779 1.00 90.31 284 ASP A N 1
ATOM 2173 C CA . ASP A 1 284 ? 4.458 2.375 9.161 1.00 90.31 284 ASP A CA 1
ATOM 2174 C C . ASP A 1 284 ? 3.855 3.455 8.251 1.00 90.31 284 ASP A C 1
ATOM 2176 O O . ASP A 1 284 ? 2.870 4.106 8.591 1.00 90.31 284 ASP A O 1
ATOM 2180 N N . TRP A 1 285 ? 4.432 3.688 7.076 1.00 91.38 285 TRP A N 1
ATOM 2181 C CA . TRP A 1 285 ? 3.893 4.608 6.076 1.00 91.38 285 TRP A CA 1
ATOM 2182 C C . TRP A 1 285 ? 2.824 3.943 5.199 1.00 91.38 285 TRP A C 1
ATOM 2184 O O . TRP A 1 285 ? 1.949 4.637 4.677 1.00 91.38 285 TRP A O 1
ATOM 2194 N N . SER A 1 286 ? 2.831 2.610 5.079 1.00 95.44 286 SER A N 1
ATOM 2195 C CA . SER A 1 286 ? 1.907 1.891 4.198 1.00 95.44 286 SER A CA 1
ATOM 2196 C C . SER A 1 286 ? 0.462 1.958 4.693 1.00 95.44 286 SER A C 1
ATOM 2198 O O . SER A 1 286 ? 0.144 1.651 5.846 1.00 95.44 286 SER A O 1
ATOM 2200 N N . ARG A 1 287 ? -0.452 2.335 3.792 1.00 96.62 287 ARG A N 1
ATOM 2201 C CA . ARG A 1 287 ? -1.893 2.359 4.080 1.00 96.62 287 ARG A CA 1
ATOM 2202 C C . ARG A 1 287 ? -2.465 0.949 4.241 1.00 96.62 287 ARG A C 1
ATOM 2204 O O . ARG A 1 287 ? -3.352 0.776 5.072 1.00 96.62 287 ARG A O 1
ATOM 2211 N N . LEU A 1 288 ? -1.950 -0.031 3.491 1.00 97.50 288 LEU A N 1
ATOM 2212 C CA . LEU A 1 288 ? -2.357 -1.439 3.598 1.00 97.50 288 LEU A CA 1
ATOM 2213 C C . LEU A 1 288 ? -2.050 -1.974 4.999 1.00 97.50 288 LEU A C 1
ATOM 2215 O O . LEU A 1 288 ? -2.955 -2.454 5.675 1.00 97.50 288 LEU A O 1
ATOM 2219 N N . TRP A 1 289 ? -0.818 -1.757 5.473 1.00 97.81 289 TRP A N 1
ATOM 2220 C CA . TRP A 1 289 ? -0.385 -2.118 6.826 1.00 97.81 289 TRP A CA 1
ATOM 2221 C C . TRP A 1 289 ? -1.302 -1.527 7.903 1.00 97.81 289 TRP A C 1
ATOM 2223 O O . TRP A 1 289 ? -1.865 -2.253 8.718 1.00 97.81 289 TRP A O 1
ATOM 2233 N N . LYS A 1 290 ? -1.544 -0.208 7.867 1.00 97.81 290 LYS A N 1
ATOM 2234 C CA . LYS A 1 290 ? -2.404 0.470 8.856 1.00 97.81 290 LYS A CA 1
ATOM 2235 C C . LYS A 1 290 ? -3.834 -0.064 8.876 1.00 97.81 290 LYS A C 1
ATOM 2237 O O . LYS A 1 290 ? -4.426 -0.182 9.948 1.00 97.81 290 LYS A O 1
ATOM 2242 N N . VAL A 1 291 ? -4.417 -0.316 7.701 1.00 98.25 291 VAL A N 1
ATOM 2243 C CA . VAL A 1 291 ? -5.788 -0.836 7.593 1.00 98.25 291 VAL A CA 1
ATOM 2244 C C . VAL A 1 291 ? -5.858 -2.262 8.126 1.00 98.25 291 VAL A C 1
ATOM 2246 O O . VAL A 1 291 ? -6.749 -2.538 8.927 1.00 98.25 291 VAL A O 1
ATOM 2249 N N . MET A 1 292 ? -4.896 -3.112 7.758 1.00 98.44 292 MET A N 1
ATOM 2250 C CA . MET A 1 292 ? -4.788 -4.486 8.246 1.00 98.44 292 MET A CA 1
ATOM 2251 C C . MET A 1 292 ? -4.680 -4.530 9.772 1.00 98.44 292 MET A C 1
ATOM 2253 O O . MET A 1 292 ? -5.540 -5.119 10.417 1.00 98.44 292 MET A O 1
ATOM 2257 N N . VAL A 1 293 ? -3.698 -3.838 10.360 1.00 98.38 293 VAL A N 1
ATOM 2258 C CA . VAL A 1 293 ? -3.484 -3.803 11.820 1.00 98.38 293 VAL A CA 1
ATOM 2259 C C . VAL A 1 293 ? -4.744 -3.337 12.549 1.00 98.38 293 VAL A C 1
ATOM 2261 O O . VAL A 1 293 ? -5.188 -3.967 13.505 1.00 98.38 293 VAL A O 1
ATOM 2264 N N . LYS A 1 294 ? -5.375 -2.259 12.068 1.00 98.12 294 LYS A N 1
ATOM 2265 C CA . LYS A 1 294 ? -6.609 -1.737 12.664 1.00 98.12 294 LYS A CA 1
ATOM 2266 C C . LYS A 1 294 ? -7.760 -2.743 12.596 1.00 98.12 294 LYS A C 1
ATOM 2268 O O . LYS A 1 294 ? -8.532 -2.826 13.551 1.00 98.12 294 LYS A O 1
ATOM 2273 N N . ASN A 1 295 ? -7.915 -3.448 11.475 1.00 98.38 295 ASN A N 1
ATOM 2274 C CA . ASN A 1 295 ? -8.951 -4.464 11.324 1.00 98.38 295 ASN A CA 1
ATOM 2275 C C . ASN A 1 295 ? -8.672 -5.666 12.238 1.00 98.38 295 ASN A C 1
ATOM 2277 O O . ASN A 1 295 ? -9.549 -6.032 13.009 1.00 98.38 295 ASN A O 1
ATOM 2281 N N . LEU A 1 296 ? -7.446 -6.200 12.258 1.00 98.44 296 LEU A N 1
ATOM 2282 C CA . LEU A 1 296 ? -7.053 -7.301 13.149 1.00 98.44 296 LEU A CA 1
ATOM 2283 C C . LEU A 1 296 ? -7.302 -6.965 14.626 1.00 98.44 296 LEU A C 1
ATOM 2285 O O . LEU A 1 296 ? -7.927 -7.745 15.341 1.00 98.44 296 LEU A O 1
ATOM 2289 N N . SER A 1 297 ? -6.915 -5.766 15.068 1.00 98.50 297 SER A N 1
ATOM 2290 C CA . SER A 1 297 ? -7.213 -5.265 16.417 1.00 98.50 297 SER A CA 1
ATOM 2291 C C . SER A 1 297 ? -8.710 -5.183 16.703 1.00 98.50 297 SER A C 1
ATOM 2293 O O . SER A 1 297 ? -9.174 -5.568 17.776 1.00 98.50 297 SER A O 1
ATOM 2295 N N . TYR A 1 298 ? -9.501 -4.721 15.732 1.00 98.06 298 TYR A N 1
ATOM 2296 C CA . TYR A 1 298 ? -10.954 -4.685 15.867 1.00 98.06 298 TYR A CA 1
ATOM 2297 C C . TYR A 1 298 ? -11.555 -6.094 15.990 1.00 98.06 298 TYR A C 1
ATOM 2299 O O . TYR A 1 298 ? -12.386 -6.317 16.872 1.00 98.06 298 TYR A O 1
ATOM 2307 N N . GLN A 1 299 ? -11.111 -7.046 15.165 1.00 98.25 299 GLN A N 1
ATOM 2308 C CA . GLN A 1 299 ? -11.558 -8.442 15.217 1.00 98.25 299 GLN A CA 1
ATOM 2309 C C . GLN A 1 299 ? -11.163 -9.108 16.543 1.00 98.25 299 GLN A C 1
ATOM 2311 O O . GLN A 1 299 ? -12.001 -9.762 17.167 1.00 98.25 299 GLN A O 1
ATOM 2316 N N . ARG A 1 300 ? -9.938 -8.868 17.037 1.00 97.88 300 ARG A N 1
ATOM 2317 C CA . ARG A 1 300 ? -9.473 -9.328 18.357 1.00 97.88 300 ARG A CA 1
ATOM 2318 C C . ARG A 1 300 ? -10.338 -8.768 19.483 1.00 97.88 300 ARG A C 1
ATOM 2320 O O . ARG A 1 300 ? -10.851 -9.527 20.300 1.00 97.88 300 ARG A O 1
ATOM 2327 N N . PHE A 1 301 ? -10.577 -7.455 19.488 1.00 97.19 301 PHE A N 1
ATOM 2328 C CA . PHE A 1 301 ? -11.434 -6.792 20.477 1.00 97.19 301 PHE A CA 1
ATOM 2329 C C . PHE A 1 301 ? -12.865 -7.353 20.484 1.00 97.19 301 PHE A C 1
ATOM 2331 O O . PHE A 1 301 ? -13.502 -7.449 21.535 1.00 97.19 301 PHE A O 1
ATOM 2338 N N . LYS A 1 302 ? -13.379 -7.740 19.312 1.00 97.31 302 LYS A N 1
ATOM 2339 C CA . LYS A 1 302 ? -14.701 -8.356 19.147 1.00 97.31 302 LYS A CA 1
ATOM 2340 C C . LYS A 1 302 ? -14.732 -9.865 19.386 1.00 97.31 302 LYS A C 1
ATOM 2342 O O . LYS A 1 302 ? -15.824 -10.424 19.374 1.00 97.31 302 LYS A O 1
ATOM 2347 N N . LYS A 1 303 ? -13.585 -10.499 19.661 1.00 97.38 303 LYS A N 1
ATOM 2348 C CA . LYS A 1 303 ? -13.438 -11.959 19.786 1.00 97.38 303 LYS A CA 1
ATOM 2349 C C . LYS A 1 303 ? -13.930 -12.704 18.535 1.00 97.38 303 LYS A C 1
ATOM 2351 O O . LYS A 1 303 ? -14.540 -13.760 18.637 1.00 97.38 303 LYS A O 1
ATOM 2356 N N . CYS A 1 304 ? -13.689 -12.122 17.360 1.00 97.81 304 CYS A N 1
ATOM 2357 C CA . CYS A 1 304 ? -14.083 -12.671 16.059 1.00 97.81 304 CYS A CA 1
ATOM 2358 C C . CYS A 1 304 ? -12.944 -13.416 15.345 1.00 97.81 304 CYS A C 1
ATOM 2360 O O . CYS A 1 304 ? -13.115 -13.829 14.201 1.00 97.81 304 CYS A O 1
ATOM 2362 N N . ILE A 1 305 ? -11.788 -13.570 15.994 1.00 98.12 305 ILE A N 1
ATOM 2363 C CA . ILE A 1 305 ? -10.687 -14.394 15.488 1.00 98.12 305 ILE A CA 1
ATOM 2364 C C . ILE A 1 305 ? -11.037 -15.866 15.767 1.00 98.12 305 ILE A C 1
ATOM 2366 O O . ILE A 1 305 ? -11.324 -16.174 16.926 1.00 98.12 305 ILE A O 1
ATOM 2370 N N . PRO A 1 306 ? -11.068 -16.751 14.751 1.00 98.00 306 PRO A N 1
ATOM 2371 C CA . PRO A 1 306 ? -11.502 -18.144 14.916 1.00 98.00 306 PRO A CA 1
ATOM 2372 C C . PRO A 1 306 ? -10.657 -18.958 15.908 1.00 98.00 306 PRO A C 1
ATOM 2374 O O . PRO A 1 306 ? -11.190 -19.784 16.645 1.00 98.00 306 PRO A O 1
ATOM 2377 N N . ASP A 1 307 ? -9.355 -18.703 15.930 1.00 98.12 307 ASP A N 1
ATOM 2378 C CA . ASP A 1 307 ? -8.295 -19.504 16.540 1.00 98.12 307 ASP A CA 1
ATOM 2379 C C . ASP A 1 307 ? -7.356 -18.607 17.376 1.00 98.12 307 ASP A C 1
ATOM 2381 O O . ASP A 1 307 ? -6.201 -18.369 17.025 1.00 98.12 307 ASP A O 1
ATOM 2385 N N . PRO A 1 308 ? -7.842 -18.060 18.507 1.00 97.94 308 PRO A N 1
ATOM 2386 C CA . PRO A 1 308 ? -7.122 -17.037 19.268 1.00 97.94 308 PRO A CA 1
ATOM 2387 C C . PRO A 1 308 ? -5.775 -17.510 19.840 1.00 97.94 308 PRO A C 1
ATOM 2389 O O . PRO A 1 308 ? -4.878 -16.690 20.013 1.00 97.94 308 PRO A O 1
ATOM 2392 N N . GLU A 1 309 ? -5.627 -18.804 20.139 1.00 98.38 309 GLU A N 1
ATOM 2393 C CA . GLU A 1 309 ? -4.380 -19.372 20.672 1.00 98.38 309 GLU A CA 1
ATOM 2394 C C . GLU A 1 309 ? -3.282 -19.464 19.605 1.00 98.38 309 GLU A C 1
ATOM 2396 O O . GLU A 1 309 ? -2.125 -19.151 19.881 1.00 98.38 309 GLU A O 1
ATOM 2401 N N . GLU A 1 310 ? -3.640 -19.866 18.384 1.00 98.38 310 GLU A N 1
ATOM 2402 C CA . GLU A 1 310 ? -2.717 -19.909 17.246 1.00 98.38 310 GLU A CA 1
ATOM 2403 C C . GLU A 1 310 ? -2.339 -18.492 16.813 1.00 98.38 310 GLU A C 1
ATOM 2405 O O . GLU A 1 310 ? -1.164 -18.201 16.594 1.00 98.38 310 GLU A O 1
ATOM 2410 N N . PHE A 1 311 ? -3.311 -17.575 16.825 1.00 98.38 311 PHE A N 1
ATOM 2411 C CA . PHE A 1 311 ? -3.060 -16.170 16.547 1.00 98.38 311 PHE A CA 1
ATOM 2412 C C . PHE A 1 311 ? -2.076 -15.529 17.536 1.00 98.38 311 PHE A C 1
ATOM 2414 O O . PHE A 1 311 ? -1.219 -14.755 17.121 1.00 98.38 311 PHE A O 1
ATOM 2421 N N . GLU A 1 312 ? -2.155 -15.832 18.838 1.00 98.38 312 GLU A N 1
ATOM 2422 C CA . GLU A 1 312 ? -1.200 -15.271 19.806 1.00 98.38 312 GLU A CA 1
ATOM 2423 C C . GLU A 1 312 ? 0.218 -15.822 19.595 1.00 98.38 312 GLU A C 1
ATOM 2425 O O . GLU A 1 312 ? 1.167 -15.042 19.649 1.00 98.38 312 GLU A O 1
ATOM 2430 N N . LYS A 1 313 ? 0.366 -17.113 19.259 1.00 98.44 313 LYS A N 1
ATOM 2431 C CA . LYS A 1 313 ? 1.667 -17.690 18.867 1.00 98.44 313 LYS A CA 1
ATOM 2432 C C . LYS A 1 313 ? 2.226 -17.009 17.619 1.00 98.44 313 LYS A C 1
ATOM 2434 O O . LYS A 1 313 ? 3.381 -16.597 17.607 1.00 98.44 313 LYS A O 1
ATOM 2439 N N . PHE A 1 314 ? 1.385 -16.791 16.609 1.00 98.38 314 PHE A N 1
ATOM 2440 C CA . PHE A 1 314 ? 1.764 -16.036 15.416 1.00 98.38 314 PHE A CA 1
ATOM 2441 C C . PHE A 1 314 ? 2.225 -14.608 15.767 1.00 98.38 314 PHE A C 1
ATOM 2443 O O . PHE A 1 314 ? 3.218 -14.115 15.242 1.00 98.38 314 PHE A O 1
ATOM 2450 N N . LEU A 1 315 ? 1.573 -13.929 16.717 1.00 98.31 315 LEU A N 1
ATOM 2451 C CA . LEU A 1 315 ? 2.017 -12.605 17.172 1.00 98.31 315 LEU A CA 1
ATOM 2452 C C . LEU A 1 315 ? 3.365 -12.621 17.909 1.00 98.31 315 LEU A C 1
ATOM 2454 O O . LEU A 1 315 ? 4.056 -11.601 17.911 1.00 98.31 315 LEU A O 1
ATOM 2458 N N . GLU A 1 316 ? 3.743 -13.723 18.554 1.00 98.31 316 GLU A N 1
ATOM 2459 C CA . GLU A 1 316 ? 5.069 -13.875 19.167 1.00 98.31 316 GLU A CA 1
ATOM 2460 C C . GLU A 1 316 ? 6.176 -13.960 18.109 1.00 98.31 316 GLU A C 1
ATOM 2462 O O . GLU A 1 316 ? 7.233 -13.352 18.286 1.00 98.31 316 GLU A O 1
ATOM 2467 N N . GLU A 1 317 ? 5.901 -14.613 16.978 1.00 98.19 317 GLU A N 1
ATOM 2468 C CA . GLU A 1 317 ? 6.802 -14.691 15.817 1.00 98.19 317 GLU A CA 1
ATOM 2469 C C . GLU A 1 317 ? 6.881 -13.371 15.030 1.00 98.19 317 GLU A C 1
ATOM 2471 O O . GLU A 1 317 ? 7.865 -13.107 14.337 1.00 98.19 317 GLU A O 1
ATOM 2476 N N . HIS A 1 318 ? 5.883 -12.497 15.196 1.00 98.19 318 HIS A N 1
ATOM 2477 C CA . HIS A 1 318 ? 5.760 -11.222 14.491 1.00 98.19 318 HIS A CA 1
ATOM 2478 C C . HIS A 1 318 ? 5.714 -10.010 15.458 1.00 98.19 318 HIS A C 1
ATOM 2480 O O . HIS A 1 318 ? 4.680 -9.338 15.597 1.00 98.19 318 HIS A O 1
ATOM 2486 N N . PRO A 1 319 ? 6.842 -9.643 16.118 1.00 97.81 319 PRO A N 1
ATOM 2487 C CA . PRO A 1 319 ? 6.868 -8.608 17.162 1.00 97.81 319 PRO A CA 1
ATOM 2488 C C . PRO A 1 319 ? 6.394 -7.227 16.704 1.00 97.81 319 PRO A C 1
ATOM 2490 O O . PRO A 1 319 ? 5.798 -6.466 17.474 1.00 97.81 319 PRO A O 1
ATOM 2493 N N . ARG A 1 320 ? 6.655 -6.874 15.441 1.00 97.12 320 ARG A N 1
ATOM 2494 C CA . ARG A 1 320 ? 6.247 -5.584 14.885 1.00 97.12 320 ARG A CA 1
ATOM 2495 C C . ARG A 1 320 ? 4.733 -5.523 14.697 1.00 97.12 320 ARG A C 1
ATOM 2497 O O . ARG A 1 320 ? 4.125 -4.526 15.099 1.00 97.12 320 ARG A O 1
ATOM 2504 N N . LEU A 1 321 ? 4.119 -6.577 14.162 1.00 97.81 321 LEU A N 1
ATOM 2505 C CA . LEU A 1 321 ? 2.666 -6.714 14.133 1.00 97.81 321 LEU A CA 1
ATOM 2506 C C . LEU A 1 321 ? 2.065 -6.636 15.544 1.00 97.81 321 LEU A C 1
ATOM 2508 O O . LEU A 1 321 ? 1.145 -5.844 15.766 1.00 97.81 321 LEU A O 1
ATOM 2512 N N . LYS A 1 322 ? 2.631 -7.373 16.512 1.00 98.25 322 LYS A N 1
ATOM 2513 C CA . LYS A 1 322 ? 2.191 -7.362 17.920 1.00 98.25 322 LYS A CA 1
ATOM 2514 C C . LYS A 1 322 ? 2.177 -5.948 18.502 1.00 98.25 322 LYS A C 1
ATOM 2516 O O . LYS A 1 322 ? 1.155 -5.517 19.040 1.00 98.25 322 LYS A O 1
ATOM 2521 N N . LYS A 1 323 ? 3.263 -5.188 18.317 1.00 97.81 323 LYS A N 1
ATOM 2522 C CA . LYS A 1 323 ? 3.367 -3.781 18.743 1.00 97.81 323 LYS A CA 1
ATOM 2523 C C . LYS A 1 323 ? 2.336 -2.886 18.049 1.00 97.81 323 LYS A C 1
ATOM 2525 O O . LYS A 1 323 ? 1.689 -2.065 18.700 1.00 97.81 323 LYS A O 1
ATOM 2530 N N . GLY A 1 324 ? 2.156 -3.051 16.737 1.00 97.31 324 GLY A N 1
ATOM 2531 C CA . GLY A 1 324 ? 1.160 -2.303 15.967 1.00 97.31 324 GLY A CA 1
ATOM 2532 C C . GLY A 1 324 ? -0.264 -2.536 16.479 1.00 97.31 324 GLY A C 1
ATOM 2533 O O . GLY A 1 324 ? -1.034 -1.585 16.638 1.00 97.31 324 GLY A O 1
ATOM 2534 N N . MET A 1 325 ? -0.598 -3.788 16.793 1.00 98.19 325 MET A N 1
ATOM 2535 C CA . MET A 1 325 ? -1.906 -4.158 17.329 1.00 98.19 325 MET A CA 1
ATOM 2536 C C . MET A 1 325 ? -2.124 -3.666 18.760 1.00 98.19 325 MET A C 1
ATOM 2538 O O . MET A 1 325 ? -3.223 -3.225 19.078 1.00 98.19 325 MET A O 1
ATOM 2542 N N . GLN A 1 326 ? -1.104 -3.682 19.622 1.00 98.25 326 GLN A N 1
ATOM 2543 C CA . GLN A 1 326 ? -1.203 -3.117 20.977 1.00 98.25 326 GLN A CA 1
ATOM 2544 C C . GLN A 1 326 ? -1.577 -1.628 20.942 1.00 98.25 326 GLN A C 1
ATOM 2546 O O . GLN A 1 326 ? -2.545 -1.218 21.581 1.00 98.25 326 GLN A O 1
ATOM 2551 N N . ALA A 1 327 ? -0.895 -0.834 20.111 1.00 97.38 327 ALA A N 1
ATOM 2552 C CA . ALA A 1 327 ? -1.209 0.586 19.952 1.00 97.38 327 ALA A CA 1
ATOM 2553 C C . ALA A 1 327 ? -2.634 0.820 19.406 1.00 97.38 327 ALA A C 1
ATOM 2555 O O . ALA A 1 327 ? -3.339 1.749 19.815 1.00 97.38 327 ALA A O 1
ATOM 2556 N N . ALA A 1 328 ? -3.085 -0.025 18.474 1.00 97.50 328 ALA A N 1
ATOM 2557 C CA . ALA A 1 328 ? -4.443 0.043 17.944 1.00 97.50 328 ALA A CA 1
ATOM 2558 C C . ALA A 1 328 ? -5.503 -0.376 18.984 1.00 97.50 328 ALA A C 1
ATOM 2560 O O . ALA A 1 328 ? -6.566 0.250 19.047 1.00 97.50 328 ALA A O 1
ATOM 2561 N N . ASP A 1 329 ? -5.211 -1.362 19.830 1.00 97.88 329 ASP A N 1
ATOM 2562 C CA . ASP A 1 329 ? -6.089 -1.819 20.910 1.00 97.88 329 ASP A CA 1
ATOM 2563 C C . ASP A 1 329 ? -6.269 -0.754 21.991 1.00 97.88 329 ASP A C 1
ATOM 2565 O O . ASP A 1 329 ? -7.399 -0.488 22.401 1.00 97.88 329 ASP A O 1
ATOM 2569 N N . GLU A 1 330 ? -5.196 -0.072 22.397 1.00 97.88 330 GLU A N 1
ATOM 2570 C CA . GLU A 1 330 ? -5.270 1.069 23.318 1.00 97.88 330 GLU A CA 1
ATOM 2571 C C . GLU A 1 330 ? -6.191 2.170 22.771 1.00 97.88 330 GLU A C 1
ATOM 2573 O O . GLU A 1 330 ? -7.057 2.704 23.476 1.00 97.88 330 GLU A O 1
ATOM 2578 N N . ALA A 1 331 ? -6.068 2.476 21.475 1.00 97.00 331 ALA A N 1
ATOM 2579 C CA . ALA A 1 331 ? -6.924 3.451 20.810 1.00 97.00 331 ALA A CA 1
ATOM 2580 C C . ALA A 1 331 ? -8.396 2.999 20.744 1.00 97.00 331 ALA A C 1
ATOM 2582 O O . ALA A 1 331 ? -9.302 3.834 20.856 1.00 97.00 331 ALA A O 1
ATOM 2583 N N . LEU A 1 332 ? -8.656 1.699 20.564 1.00 95.88 332 LEU A N 1
ATOM 2584 C CA . LEU A 1 332 ? -10.005 1.125 20.595 1.00 95.88 332 LEU A CA 1
ATOM 2585 C C . LEU A 1 332 ? -10.598 1.151 22.008 1.00 95.88 332 LEU A C 1
ATOM 2587 O O . LEU A 1 332 ? -11.748 1.566 22.164 1.00 95.88 332 LEU A O 1
ATOM 2591 N N . ALA A 1 333 ? -9.820 0.790 23.031 1.00 96.56 333 ALA A N 1
ATOM 2592 C CA . ALA A 1 333 ? -10.231 0.822 24.431 1.00 96.56 333 ALA A CA 1
ATOM 2593 C C . ALA A 1 333 ? -10.596 2.246 24.876 1.00 96.56 333 ALA A C 1
ATOM 2595 O O . ALA A 1 333 ? -11.659 2.462 25.466 1.00 96.56 333 ALA A O 1
ATOM 2596 N N . ARG A 1 334 ? -9.778 3.243 24.503 1.00 97.31 334 ARG A N 1
ATOM 2597 C CA . ARG A 1 334 ? -10.070 4.661 24.761 1.00 97.31 334 ARG A CA 1
ATOM 2598 C C . ARG A 1 334 ? -11.383 5.098 24.108 1.00 97.31 334 ARG A C 1
ATOM 2600 O O . ARG A 1 334 ? -12.255 5.631 24.790 1.00 97.31 334 ARG A O 1
ATOM 2607 N N . LYS A 1 335 ? -11.578 4.790 22.820 1.00 96.25 335 LYS A N 1
ATOM 2608 C CA . LYS A 1 335 ? -12.830 5.100 22.099 1.00 96.25 335 LYS A CA 1
ATOM 2609 C C . LYS A 1 335 ? -14.046 4.389 22.693 1.00 96.25 335 LYS A C 1
ATOM 2611 O O . LYS A 1 335 ? -15.143 4.945 22.692 1.00 96.25 335 LYS A O 1
ATOM 2616 N N . ALA A 1 336 ? -13.885 3.158 23.176 1.00 95.94 336 ALA A N 1
ATOM 2617 C CA . ALA A 1 336 ? -14.958 2.413 23.826 1.00 95.94 336 ALA A CA 1
ATOM 2618 C C . ALA A 1 336 ? -15.372 3.067 25.153 1.00 95.94 336 ALA A C 1
ATOM 2620 O O . ALA A 1 336 ? -16.570 3.211 25.407 1.00 95.94 336 ALA A O 1
ATOM 2621 N N . LYS A 1 337 ? -14.399 3.524 25.954 1.00 97.56 337 LYS A N 1
ATOM 2622 C CA . LYS A 1 337 ? -14.641 4.284 27.187 1.00 97.56 337 LYS A CA 1
ATOM 2623 C C . LYS A 1 337 ? -15.356 5.607 26.903 1.00 97.56 337 LYS A C 1
ATOM 2625 O O . LYS A 1 337 ? -16.433 5.829 27.441 1.00 97.56 337 LYS A O 1
ATOM 2630 N N . GLU A 1 338 ? -14.839 6.417 25.978 1.00 97.56 338 GLU A N 1
ATOM 2631 C CA . GLU A 1 338 ? -15.458 7.693 25.577 1.00 97.56 338 GLU A CA 1
ATOM 2632 C C . GLU A 1 338 ? -16.918 7.510 25.128 1.00 97.56 338 GLU A C 1
ATOM 2634 O O . GLU A 1 338 ? -17.808 8.261 25.527 1.00 97.56 338 GLU A O 1
ATOM 2639 N N . ARG A 1 339 ? -17.198 6.466 24.334 1.00 97.31 339 ARG A N 1
ATOM 2640 C CA . ARG A 1 339 ? -18.565 6.136 23.900 1.00 97.31 339 ARG A CA 1
ATOM 2641 C C . ARG A 1 339 ? -19.464 5.706 25.056 1.00 97.31 339 ARG A C 1
ATOM 2643 O O . ARG A 1 339 ? -20.651 6.030 25.041 1.00 97.31 339 ARG A O 1
ATOM 2650 N N . ARG A 1 340 ? -18.935 4.961 26.031 1.00 97.69 340 ARG A N 1
ATOM 2651 C CA . ARG A 1 340 ? -19.676 4.560 27.234 1.00 97.69 340 ARG A CA 1
ATOM 2652 C C . ARG A 1 340 ? -20.050 5.785 28.064 1.00 97.69 340 ARG A C 1
ATOM 2654 O O . ARG A 1 340 ? -21.228 5.946 28.373 1.00 97.69 340 ARG A O 1
ATOM 2661 N N . ASP A 1 341 ? -19.086 6.658 28.333 1.00 97.81 341 ASP A N 1
ATOM 2662 C CA . ASP A 1 341 ? -19.276 7.874 29.128 1.00 97.81 341 ASP A CA 1
ATOM 2663 C C . ASP A 1 341 ? -20.269 8.827 28.441 1.00 97.81 341 ASP A C 1
ATOM 2665 O O . ASP A 1 341 ? -21.189 9.352 29.072 1.00 97.81 341 ASP A O 1
ATOM 2669 N N . TYR A 1 342 ? -20.159 8.979 27.116 1.00 98.19 342 T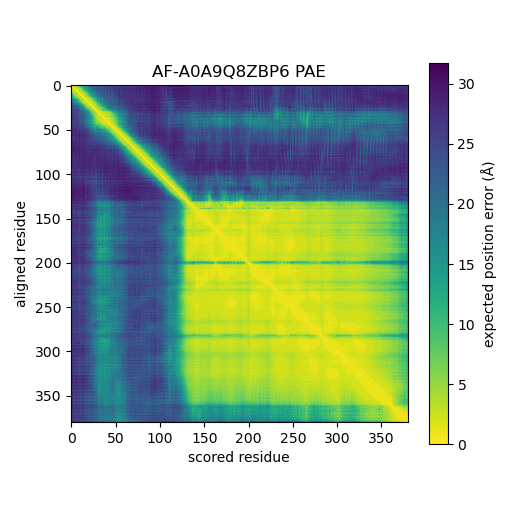YR A N 1
ATOM 2670 C CA . TYR A 1 342 ? -21.108 9.755 26.316 1.00 98.19 342 TYR A CA 1
ATOM 2671 C C . TYR A 1 342 ? -22.538 9.202 26.406 1.00 98.19 342 TYR A C 1
ATOM 2673 O O . TYR A 1 342 ? -23.483 9.952 26.661 1.00 98.19 342 TYR A O 1
ATOM 2681 N N . ARG A 1 343 ? -22.714 7.883 26.242 1.00 98.00 343 ARG A N 1
ATOM 2682 C CA . ARG A 1 343 ? -24.028 7.226 26.359 1.00 98.00 343 ARG A CA 1
ATOM 2683 C C . ARG A 1 343 ? -24.607 7.357 27.763 1.00 98.00 343 ARG A C 1
ATOM 2685 O O . ARG A 1 343 ? -25.812 7.533 27.913 1.00 98.00 343 ARG A O 1
ATOM 2692 N N . GLU A 1 344 ? -23.773 7.275 28.792 1.00 98.31 344 GLU A N 1
ATOM 2693 C CA . GLU A 1 344 ? -24.206 7.462 30.173 1.00 98.31 344 GLU A CA 1
ATOM 2694 C C . GLU A 1 344 ? -24.678 8.896 30.424 1.00 98.31 344 GLU A C 1
ATOM 2696 O O . GLU A 1 344 ? -25.764 9.087 30.973 1.00 98.31 344 GLU A O 1
ATOM 2701 N N . LYS A 1 345 ? -23.930 9.896 29.944 1.00 98.25 345 LYS A N 1
ATOM 2702 C CA . LYS A 1 345 ? -24.331 11.305 30.018 1.00 98.25 345 LYS A CA 1
ATOM 2703 C C . LYS A 1 345 ? -25.666 11.549 29.311 1.00 98.25 345 LYS A C 1
ATOM 2705 O O . LYS A 1 345 ? -26.552 12.159 29.899 1.00 98.25 345 LYS A O 1
ATOM 2710 N N . GLN A 1 346 ? -25.841 11.005 28.106 1.00 98.19 346 GLN A N 1
ATOM 2711 C CA . GLN A 1 346 ? -27.109 11.073 27.369 1.00 98.19 346 GLN A CA 1
ATOM 2712 C C . GLN A 1 346 ? -28.265 10.432 28.148 1.00 98.19 346 GLN A C 1
ATOM 2714 O O . GLN A 1 346 ? -29.354 10.994 28.231 1.00 98.19 346 GLN A O 1
ATOM 2719 N N . ARG A 1 347 ? -28.040 9.276 28.787 1.00 98.06 347 ARG A N 1
ATOM 2720 C CA . ARG A 1 347 ? -29.058 8.628 29.630 1.00 98.06 347 ARG A CA 1
ATOM 2721 C C . ARG A 1 347 ? -29.408 9.457 30.864 1.00 98.06 347 ARG A C 1
ATOM 2723 O O . ARG A 1 347 ? -30.578 9.479 31.231 1.00 98.06 347 ARG A O 1
ATOM 2730 N N . ARG A 1 348 ? -28.434 10.115 31.500 1.00 98.06 348 ARG A N 1
ATOM 2731 C CA . ARG A 1 348 ? -28.680 11.014 32.642 1.00 98.06 348 ARG A CA 1
ATOM 2732 C C . ARG A 1 348 ? -29.510 12.220 32.215 1.00 98.06 348 ARG A C 1
ATOM 2734 O O . ARG A 1 348 ? -30.569 12.433 32.784 1.00 98.06 348 ARG A O 1
ATOM 2741 N N . GLN A 1 349 ? -29.118 12.883 31.128 1.00 98.25 349 GLN A N 1
ATOM 2742 C CA . GLN A 1 349 ? -29.860 14.018 30.571 1.00 98.25 349 GLN A CA 1
ATOM 2743 C C . GLN A 1 349 ? -31.296 13.639 30.183 1.00 98.25 349 GLN A C 1
ATOM 2745 O O . GLN A 1 349 ? -32.231 14.361 30.510 1.00 98.25 349 GLN A O 1
ATOM 2750 N N . ARG A 1 350 ? -31.500 12.480 29.540 1.00 98.06 350 ARG A N 1
ATOM 2751 C CA . ARG A 1 350 ? -32.848 11.983 29.208 1.00 98.06 350 ARG A CA 1
ATOM 2752 C C . ARG A 1 350 ? -33.688 11.698 30.458 1.00 98.06 350 ARG A C 1
ATOM 2754 O O . ARG A 1 350 ? -34.874 12.004 30.460 1.00 98.06 350 ARG A O 1
ATOM 2761 N N . LYS A 1 351 ? -33.092 11.132 31.515 1.00 97.69 351 LYS A N 1
ATOM 2762 C CA . LYS A 1 351 ? -33.782 10.881 32.792 1.00 97.69 351 LYS A CA 1
ATOM 2763 C C . LYS A 1 351 ? -34.159 12.175 33.506 1.00 97.69 351 LYS A C 1
ATOM 2765 O O . LYS A 1 351 ? -35.303 12.301 33.914 1.00 97.69 351 LYS A O 1
ATOM 2770 N N . GLU A 1 352 ? -33.223 13.114 33.615 1.00 97.56 352 GLU A N 1
ATOM 2771 C CA . GLU A 1 352 ? -33.448 14.430 34.224 1.00 97.56 352 GLU A CA 1
ATOM 2772 C C . GLU A 1 352 ? -34.548 15.194 33.480 1.00 97.56 352 GLU A C 1
ATOM 2774 O O . GLU A 1 352 ? -35.461 15.723 34.105 1.00 97.56 352 GLU A O 1
ATOM 2779 N N . LYS A 1 353 ? -34.520 15.173 32.139 1.00 97.75 353 LYS A N 1
ATOM 2780 C CA . LYS A 1 353 ? -35.565 15.782 31.308 1.00 97.75 353 LYS A CA 1
ATOM 2781 C C . LYS A 1 353 ? -36.932 15.134 31.540 1.00 97.75 353 LYS A C 1
ATOM 2783 O O . LYS A 1 353 ? -37.898 15.842 31.781 1.00 97.75 353 LYS A O 1
ATOM 2788 N N . HIS A 1 354 ? -37.008 13.804 31.508 1.00 97.06 354 HIS A N 1
ATOM 2789 C CA . HIS A 1 354 ? -38.259 13.079 31.746 1.00 97.06 354 HIS A CA 1
ATOM 2790 C C . HIS A 1 354 ? -38.792 13.292 33.174 1.00 97.06 354 HIS A C 1
ATOM 2792 O O . HIS A 1 354 ? -39.998 13.359 33.389 1.00 97.06 354 HIS A O 1
ATOM 2798 N N . GLU A 1 355 ? -37.915 13.383 34.177 1.00 95.62 355 GLU A N 1
ATOM 2799 C CA . GLU A 1 355 ? -38.308 13.685 35.556 1.00 95.62 355 GLU A CA 1
ATOM 2800 C C . GLU A 1 355 ? -38.844 15.115 35.695 1.00 95.62 355 GLU A C 1
ATOM 2802 O O . GLU A 1 355 ? -39.873 15.304 36.342 1.00 95.62 355 GLU A O 1
ATOM 2807 N N . ALA A 1 356 ? -38.211 16.090 35.038 1.00 94.25 356 ALA A N 1
ATOM 2808 C CA . ALA A 1 356 ? -38.706 17.461 34.969 1.00 94.25 356 ALA A CA 1
ATOM 2809 C C . ALA A 1 356 ? -40.074 17.538 34.268 1.00 94.25 356 ALA A C 1
ATOM 2811 O O . ALA A 1 356 ? -41.013 18.085 34.837 1.00 94.25 356 ALA A O 1
ATOM 2812 N N . GLU A 1 357 ? -40.227 16.902 33.101 1.00 94.88 357 GLU A N 1
ATOM 2813 C CA . GLU A 1 357 ? -41.504 16.825 32.371 1.00 94.88 357 GLU A CA 1
ATOM 2814 C C . GLU A 1 357 ? -42.607 16.162 33.220 1.00 94.88 357 GLU A C 1
ATOM 2816 O O . GLU A 1 357 ? -43.751 16.616 33.236 1.00 94.88 357 GLU A O 1
ATOM 2821 N N . ARG A 1 358 ? -42.270 15.117 33.991 1.00 93.44 358 ARG A N 1
ATOM 2822 C CA . ARG A 1 358 ? -43.215 14.464 34.912 1.00 93.44 358 ARG A CA 1
ATOM 2823 C C . ARG A 1 358 ? -43.648 15.392 36.052 1.00 93.44 358 ARG A C 1
ATOM 2825 O O . ARG A 1 358 ? -44.822 15.385 36.417 1.00 93.44 358 ARG A O 1
ATOM 2832 N N . LEU A 1 359 ? -42.722 16.171 36.618 1.00 90.62 359 LEU A N 1
ATOM 2833 C CA . LEU A 1 359 ? -43.025 17.147 37.673 1.00 90.62 359 LEU A CA 1
ATOM 2834 C C . LEU A 1 359 ? -43.884 18.307 37.153 1.00 90.62 359 LEU A C 1
ATOM 2836 O O . LEU A 1 359 ? -44.761 18.774 37.878 1.00 90.62 359 LEU A O 1
ATOM 2840 N N . GLU A 1 360 ? -43.672 18.738 35.907 1.00 93.62 360 GLU A N 1
ATOM 2841 C CA . GLU A 1 360 ? -44.497 19.759 35.251 1.00 93.62 360 GLU A CA 1
ATOM 2842 C C . GLU A 1 360 ? -45.913 19.250 34.945 1.00 93.62 360 GLU A C 1
ATOM 2844 O O . GLU A 1 360 ? -46.885 19.982 35.136 1.00 93.62 360 GLU A O 1
ATOM 2849 N N . HIS A 1 361 ? -46.055 17.994 34.508 1.00 94.25 361 HIS A N 1
ATOM 2850 C CA . HIS A 1 361 ? -47.359 17.430 34.148 1.00 94.25 361 HIS A CA 1
ATOM 2851 C C . HIS A 1 361 ? -48.227 17.051 35.361 1.00 94.25 361 HIS A C 1
ATOM 2853 O O . HIS A 1 361 ? -49.453 17.061 35.258 1.00 94.25 361 HIS A O 1
ATOM 2859 N N . ASN A 1 362 ? -47.621 16.740 36.516 1.00 93.69 362 ASN A N 1
ATOM 2860 C CA . ASN A 1 362 ? -48.343 16.358 37.735 1.00 93.69 362 ASN A CA 1
ATOM 2861 C C . ASN A 1 362 ? -48.064 17.315 38.919 1.00 93.69 362 ASN A C 1
ATOM 2863 O O . ASN A 1 362 ? -47.427 16.928 39.908 1.00 93.69 362 ASN A O 1
ATOM 2867 N N . PRO A 1 363 ? -48.558 18.570 38.871 1.00 87.69 363 PRO A N 1
ATOM 2868 C CA . PRO A 1 363 ? -48.279 19.574 39.900 1.00 87.69 363 PRO A CA 1
ATOM 2869 C C . PRO A 1 363 ? -48.834 19.188 41.282 1.00 87.69 363 PRO A C 1
ATOM 2871 O O . PRO A 1 363 ? -48.289 19.604 42.305 1.00 87.69 363 PRO A O 1
ATOM 2874 N N . HIS A 1 364 ? -49.877 18.350 41.341 1.00 88.00 364 HIS A N 1
ATOM 2875 C CA . HIS A 1 364 ? -50.429 17.843 42.602 1.00 88.00 364 HIS A CA 1
ATOM 2876 C C . HIS A 1 364 ? -49.470 16.881 43.317 1.00 88.00 364 HIS A C 1
ATOM 2878 O O . HIS A 1 364 ? -49.364 16.916 44.544 1.00 88.00 364 HIS A O 1
ATOM 2884 N N . GLU A 1 365 ? -48.736 16.056 42.568 1.00 83.12 365 GLU A N 1
ATOM 2885 C CA . GLU A 1 365 ? -47.724 15.150 43.123 1.00 83.12 365 GLU A CA 1
ATOM 2886 C C . GLU A 1 365 ? -46.494 15.924 43.627 1.00 83.12 365 GLU A C 1
ATOM 2888 O O . GLU A 1 365 ? -45.979 15.630 44.709 1.00 83.12 365 GLU A O 1
ATOM 2893 N N . SER A 1 366 ? -46.103 16.985 42.912 1.00 83.69 366 SER A N 1
ATOM 2894 C CA . SER A 1 366 ? -45.098 17.963 43.353 1.00 83.69 366 SER A CA 1
ATOM 2895 C C . SER A 1 366 ? -45.486 18.638 44.682 1.00 83.69 366 SER A C 1
ATOM 2897 O O . SER A 1 366 ? -44.727 18.583 45.656 1.00 83.69 366 SER A O 1
ATOM 2899 N N . ALA A 1 367 ? -46.705 19.184 44.776 1.00 88.44 367 ALA A N 1
ATOM 2900 C CA . ALA A 1 367 ? -47.205 19.831 45.992 1.00 88.44 367 ALA A CA 1
ATOM 2901 C C . ALA A 1 367 ? -47.294 18.861 47.189 1.00 88.44 367 ALA A C 1
ATOM 2903 O O . ALA A 1 367 ? -46.940 19.213 48.319 1.00 88.44 367 ALA A O 1
ATOM 2904 N N . ALA A 1 368 ? -47.711 17.613 46.954 1.00 88.06 368 ALA A N 1
ATOM 2905 C CA . ALA A 1 368 ? -47.779 16.584 47.990 1.00 88.06 368 ALA A CA 1
ATOM 2906 C C . ALA A 1 368 ? -46.388 16.157 48.502 1.00 88.06 368 ALA A C 1
ATOM 2908 O O . ALA A 1 368 ? -46.215 15.915 49.703 1.00 88.06 368 ALA A O 1
ATOM 2909 N N . ALA A 1 369 ? -45.384 16.076 47.621 1.00 85.62 369 ALA A N 1
ATOM 2910 C CA . ALA A 1 369 ? -44.005 15.772 48.002 1.00 85.62 369 ALA A CA 1
ATOM 2911 C C . ALA A 1 369 ? -43.386 16.895 48.853 1.00 85.62 369 ALA A C 1
ATOM 2913 O O . ALA A 1 369 ? -42.728 16.620 49.863 1.00 85.62 369 ALA A O 1
ATOM 2914 N N . GLU A 1 370 ? -43.642 18.155 48.495 1.00 92.06 370 GLU A N 1
ATOM 2915 C CA . GLU A 1 370 ? -43.168 19.314 49.255 1.00 92.06 370 GLU A CA 1
ATOM 2916 C C . GLU A 1 370 ? -43.801 19.373 50.658 1.00 92.06 370 GLU A C 1
ATOM 2918 O O . GLU A 1 370 ? -43.101 19.587 51.654 1.00 92.06 370 GLU A O 1
ATOM 2923 N N . LEU A 1 371 ? -45.108 19.092 50.762 1.00 94.31 371 LEU A N 1
ATOM 2924 C CA . LEU A 1 371 ? -45.824 19.028 52.039 1.00 94.31 371 LEU A CA 1
ATOM 2925 C C . LEU A 1 371 ? -45.253 17.934 52.957 1.00 94.31 371 LEU A C 1
ATOM 2927 O O . LEU A 1 371 ? -44.985 18.191 54.131 1.00 94.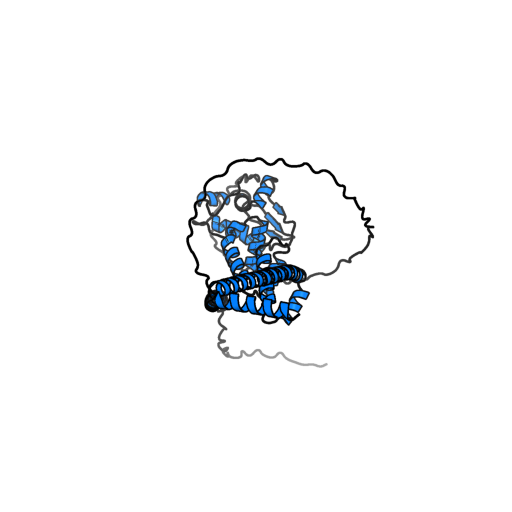31 371 LEU A O 1
ATOM 2931 N N . LYS A 1 372 ? -44.985 16.731 52.424 1.00 93.44 372 LYS A N 1
ATOM 2932 C CA . LYS A 1 372 ? -44.346 15.641 53.187 1.00 93.44 372 LYS A CA 1
ATOM 2933 C C . LYS A 1 372 ? -42.962 16.031 53.703 1.00 93.44 372 LYS A C 1
ATOM 2935 O O . LYS A 1 372 ? -42.619 15.689 54.835 1.00 93.44 372 LYS A O 1
ATOM 2940 N N . LYS A 1 373 ? -42.169 16.754 52.905 1.00 93.75 373 LYS A N 1
ATOM 2941 C CA . LYS A 1 373 ? -40.843 17.237 53.317 1.00 93.75 373 LYS A CA 1
ATOM 2942 C C . LYS A 1 373 ? -40.945 18.244 54.469 1.00 93.75 373 LYS A C 1
ATOM 2944 O O . LYS A 1 373 ? -40.187 18.121 55.428 1.00 93.75 373 LYS A O 1
ATOM 2949 N N . LYS A 1 374 ? -41.908 19.175 54.414 1.00 96.00 374 LYS A N 1
ATOM 2950 C CA . LYS A 1 374 ? -42.189 20.137 55.499 1.00 96.00 374 LYS A CA 1
ATOM 2951 C C . LYS A 1 374 ? -42.617 19.439 56.790 1.00 96.00 374 LYS A C 1
ATOM 2953 O O . LYS A 1 374 ? -42.075 19.747 57.844 1.00 96.00 374 LYS A O 1
ATOM 2958 N N . ILE A 1 375 ? -43.517 18.457 56.705 1.00 96.81 375 ILE A N 1
ATOM 2959 C CA . ILE A 1 375 ? -43.946 17.672 57.875 1.00 96.81 375 ILE A CA 1
ATOM 2960 C C . ILE A 1 375 ? -42.752 16.945 58.504 1.00 96.81 375 ILE A C 1
ATOM 2962 O O . ILE A 1 375 ? -42.574 16.996 59.715 1.00 96.81 375 ILE A O 1
ATOM 2966 N N . ARG A 1 376 ? -41.893 16.311 57.695 1.00 96.50 376 ARG A N 1
ATOM 2967 C CA . ARG A 1 376 ? -40.722 15.586 58.211 1.00 96.50 376 ARG A CA 1
ATOM 2968 C C . ARG A 1 376 ? -39.731 16.509 58.924 1.00 96.50 376 ARG A C 1
ATOM 2970 O O . ARG A 1 376 ? -39.203 16.127 59.959 1.00 96.50 376 ARG A O 1
ATOM 2977 N N . ALA A 1 377 ? -39.518 17.713 58.394 1.00 95.62 377 ALA A N 1
ATOM 2978 C CA . ALA A 1 377 ? -38.640 18.714 58.995 1.00 95.62 377 ALA A CA 1
ATOM 2979 C C . ALA A 1 377 ? -39.178 19.287 60.319 1.00 95.62 377 ALA A C 1
ATOM 2981 O O . ALA A 1 377 ? -38.381 19.707 61.140 1.00 95.62 377 ALA A O 1
ATOM 2982 N N . LEU A 1 378 ? -40.499 19.301 60.528 1.00 95.62 378 LEU A N 1
ATOM 2983 C CA . LEU A 1 378 ? -41.121 19.757 61.781 1.00 95.62 378 LEU A CA 1
ATOM 2984 C C . LEU A 1 378 ? -41.124 18.693 62.886 1.00 95.62 378 LEU A C 1
ATOM 2986 O O . LEU A 1 378 ? -41.295 19.023 64.054 1.00 95.62 378 LEU A O 1
ATOM 2990 N N . VAL A 1 379 ? -41.006 17.420 62.509 1.00 94.50 379 VAL A N 1
ATOM 2991 C CA . VAL A 1 379 ? -40.974 16.277 63.439 1.00 94.50 379 VAL A CA 1
ATOM 2992 C C . VAL A 1 379 ? -39.539 15.930 63.865 1.00 94.50 379 VAL A C 1
ATOM 2994 O O . VAL A 1 379 ? -39.348 15.163 64.805 1.00 94.50 379 VAL A O 1
ATOM 2997 N N . SER A 1 380 ? -38.543 16.483 63.168 1.00 81.38 380 SER A N 1
ATOM 2998 C CA . SER A 1 380 ? -37.117 16.385 63.514 1.00 81.38 380 SER A CA 1
ATOM 2999 C C . SER A 1 380 ? -36.743 17.534 64.437 1.00 81.38 380 SER A C 1
ATOM 3001 O O . SER A 1 380 ? -35.939 17.294 65.362 1.00 81.38 380 SER A O 1
#

Organism: Curvularia clavata (NCBI:txid95742)

Sequence (380 aa):
MSTNNTPNAFVPGDGVAPPQGQGPGETVSKSQKARHRKAAKKAEGLAADVAEPGDNDTGQKQMQTAGSALKPTQKPQHGNSGVSSESLNTEADPTEVIPLSSESSFPAAFSYRGSYLDTAENKGLSYREDSSAIVAQPVDNLLEMIRQQRQALLTGPQISIRIGNTSVTGIYKRAAMAASPFLQRYFSEHPESLEYHFTTSTIDPSVIHFLLVEWIHETCSGFEAHAVPARNSFEEDVAVLRAAHMLRMERYCADTRAEYLNYLKTCLPSYEEIAIIEKNFPGDWSRLWKVMVKNLSYQRFKKCIPDPEEFEKFLEEHPRLKKGMQAADEALARKAKERRDYREKQRRQRKEKHEAERLEHNPHESAAAELKKKIRALVS

Radius of gyration: 36.08 Å; Cα contacts (8 Å, |Δi|>4): 264; chains: 1; bounding box: 91×120×106 Å

pLDDT: mean 78.89, std 24.78, range [33.72, 98.56]

Foldseek 3Di:
DDDDDDDDDDDDDDDDDDDDDDDDDPDPQVVVVVVVVVVVVVLVVVVPPPDDPDPPDPDDDDDDDDDDDDDDDDDDDDDDDDDDDDDDDDDDDDDDDDDDDDDDDDDDDPDPPPDDPPDDPPDDPPPPPPQQLADDEAAADLQPDALVVLLVQLDGDWAWEDQPPDIQTDFRLRLLLNQFVQSVVVCVVVRNHRYHYDPHNLADVVLVCCVRPVLSCCQNNDRGHAARDDDSDLLSLLSNCLVCVVRVNNVSCVVSVVVLLVCLQRHQDDLVSLVSNCSSDVDPPDPSLLNNLLNVLVCVVVVVDPCVPVVVVSCVVVVVSVVSSVVSNVVVVVVVVVVVVVVVVVVVVVVVVVVVVVCVVCVVVVVVVVVVVVVVVVVD

Mean predicted aligned error: 14.51 Å

Secondary structure (DSSP, 8-state):
-----------PPPP-PPP---PPP---SHHHHHHHHHHHHHHHHHSTT----------------------PPPPPP--------------------PPP-----PPP------------------------S--------TTTS-HHHHHHTT-SPEEEEEETTEEEEEEEHHHHHHH-HHHHHHHHHSTT--EEEES-TTS-HHHHHIIIIIIHHHHHHSSS--PPPP-SSHHHHHHHHHHHHHTT-TTTTHHHHHHHHHHHHHS---HHHHHHHHHH--STT-HHHHHHHHHHHHHHHTT--S-HHHHHHHHHH-HHHHHHHHHHHHHHHHHHHHHHHHHHHHHHHHHHHHHHHHHHH-HHHHHHHHHHHHHHHHH-